Protein AF-A0A355SV71-F1 (afdb_monomer)

Structure (mmCIF, N/CA/C/O backbone):
data_AF-A0A355SV71-F1
#
_entry.id   AF-A0A355SV71-F1
#
loop_
_atom_site.group_PDB
_atom_site.id
_atom_site.type_symbol
_atom_site.label_atom_id
_atom_site.label_alt_id
_atom_site.label_comp_id
_atom_site.label_asym_id
_atom_site.label_entity_id
_atom_site.label_seq_id
_atom_site.pdbx_PDB_ins_code
_atom_site.Cartn_x
_atom_site.Cartn_y
_atom_site.Cartn_z
_atom_site.occupancy
_atom_site.B_iso_or_equiv
_atom_site.auth_seq_id
_atom_site.auth_comp_id
_atom_site.auth_asym_id
_atom_site.auth_atom_id
_atom_site.pdbx_PDB_model_num
ATOM 1 N N . MET A 1 1 ? -26.866 34.450 -26.119 1.00 35.44 1 MET A N 1
ATOM 2 C CA . MET A 1 1 ? -25.523 34.685 -26.692 1.00 35.44 1 MET A CA 1
ATOM 3 C C . MET A 1 1 ? -24.606 33.528 -26.315 1.00 35.44 1 MET A C 1
ATOM 5 O O . MET A 1 1 ? -24.437 33.246 -25.142 1.00 35.44 1 MET A O 1
ATOM 9 N N . VAL A 1 2 ? -24.133 32.846 -27.357 1.00 30.34 2 VAL A N 1
ATOM 10 C CA . VAL A 1 2 ? -23.081 31.820 -27.510 1.00 30.34 2 VAL A CA 1
ATOM 11 C C . VAL A 1 2 ? -22.300 31.363 -26.262 1.00 30.34 2 VAL A C 1
ATOM 13 O O . VAL A 1 2 ? -21.548 32.122 -25.654 1.00 30.34 2 VAL A O 1
ATOM 16 N N . ALA A 1 3 ? -22.396 30.059 -25.983 1.00 28.03 3 ALA A N 1
ATOM 17 C CA . ALA A 1 3 ? -21.547 29.310 -25.062 1.00 28.03 3 ALA A CA 1
ATOM 18 C C . ALA A 1 3 ? -20.076 29.293 -25.529 1.00 28.03 3 ALA A C 1
ATOM 20 O O . ALA A 1 3 ? -19.774 28.911 -26.660 1.00 28.03 3 ALA A O 1
ATOM 21 N N . LYS A 1 4 ? -19.140 29.677 -24.649 1.00 29.50 4 LYS A N 1
ATOM 22 C CA . LYS A 1 4 ? -17.696 29.530 -24.888 1.00 29.50 4 LYS A CA 1
ATOM 23 C C . LYS A 1 4 ? -17.266 28.093 -24.591 1.00 29.50 4 LYS A C 1
ATOM 25 O O . LYS A 1 4 ? -17.249 27.667 -23.441 1.00 29.50 4 LYS A O 1
ATOM 30 N N . ALA A 1 5 ? -16.891 27.376 -25.646 1.00 29.91 5 ALA A N 1
ATOM 31 C CA . ALA A 1 5 ? -16.290 26.053 -25.583 1.00 29.91 5 ALA A CA 1
ATOM 32 C C . ALA A 1 5 ? -14.985 26.062 -24.765 1.00 29.91 5 ALA A C 1
ATOM 34 O O . ALA A 1 5 ? -14.082 26.870 -25.006 1.00 29.91 5 ALA A O 1
ATOM 35 N N . ALA A 1 6 ? -14.878 25.131 -23.817 1.00 29.98 6 ALA A N 1
ATOM 36 C CA . ALA A 1 6 ? -13.636 24.823 -23.125 1.00 29.98 6 ALA A CA 1
ATOM 37 C C . ALA A 1 6 ? -12.603 24.306 -24.141 1.00 29.98 6 ALA A C 1
ATOM 39 O O . ALA A 1 6 ? -12.843 23.333 -24.856 1.00 29.98 6 ALA A O 1
ATOM 40 N N . LYS A 1 7 ? -11.447 24.974 -24.223 1.00 30.05 7 LYS A N 1
ATOM 41 C CA . LYS A 1 7 ? -10.313 24.520 -25.037 1.00 30.05 7 LYS A CA 1
ATOM 42 C C . LYS A 1 7 ? -9.842 23.163 -24.514 1.00 30.05 7 LYS A C 1
ATOM 44 O O . LYS A 1 7 ? -9.421 23.064 -23.365 1.00 30.05 7 LYS A O 1
ATOM 49 N N . SER A 1 8 ? -9.877 22.141 -25.370 1.00 28.92 8 SER A N 1
ATOM 50 C CA . SER A 1 8 ? -9.300 20.830 -25.076 1.00 28.92 8 SER A CA 1
ATOM 51 C C . SER A 1 8 ? -7.822 20.986 -24.712 1.00 28.92 8 SER A C 1
ATOM 53 O O . SER A 1 8 ? -7.047 21.549 -25.496 1.00 28.92 8 SER A O 1
ATOM 55 N N . ALA A 1 9 ? -7.422 20.471 -23.551 1.00 29.45 9 ALA A N 1
ATOM 56 C CA . ALA A 1 9 ? -6.019 20.299 -23.210 1.00 29.45 9 ALA A CA 1
ATOM 57 C C . ALA A 1 9 ? -5.348 19.468 -24.316 1.00 29.45 9 ALA A C 1
ATOM 59 O O . ALA A 1 9 ? -5.784 18.359 -24.626 1.00 29.45 9 ALA A O 1
ATOM 60 N N . LYS A 1 10 ? -4.322 20.030 -24.966 1.00 30.75 10 LYS A N 1
ATOM 61 C CA . LYS A 1 10 ? -3.502 19.283 -25.925 1.00 30.75 10 LYS A CA 1
ATOM 62 C C . LYS A 1 10 ? -2.890 18.094 -25.189 1.00 30.75 10 LYS A C 1
ATOM 64 O O . LYS A 1 10 ? -2.269 18.285 -24.146 1.00 30.75 10 LYS A O 1
ATOM 69 N N . ALA A 1 11 ? -3.049 16.899 -25.757 1.00 27.58 11 ALA A N 1
ATOM 70 C CA . ALA A 1 11 ? -2.319 15.714 -25.329 1.00 27.58 11 ALA A CA 1
ATOM 71 C C . ALA A 1 11 ? -0.819 16.050 -25.196 1.00 27.58 11 ALA A C 1
ATOM 73 O O . ALA A 1 11 ? -0.298 16.792 -26.043 1.00 27.58 11 ALA A O 1
ATOM 74 N N . PRO A 1 12 ? -0.126 15.552 -24.155 1.00 27.83 12 PRO A N 1
ATOM 75 C CA . PRO A 1 12 ? 1.296 15.810 -23.986 1.00 27.83 12 PRO A CA 1
ATOM 76 C C . PRO A 1 12 ? 2.040 15.391 -25.257 1.00 27.83 12 PRO A C 1
ATOM 78 O O . PRO A 1 12 ? 1.801 14.317 -25.815 1.00 27.83 12 PRO A O 1
ATOM 81 N N . LYS A 1 13 ? 2.908 16.281 -25.753 1.00 28.94 13 LYS A N 1
ATOM 82 C CA . LYS A 1 13 ? 3.791 15.978 -26.881 1.00 28.94 13 LYS A CA 1
ATOM 83 C C . LYS A 1 13 ? 4.586 14.726 -26.519 1.00 28.94 13 LYS A C 1
ATOM 85 O O . LYS A 1 13 ? 5.224 14.696 -25.471 1.00 28.94 13 LYS A O 1
ATOM 90 N N . ALA A 1 14 ? 4.527 13.719 -27.389 1.00 28.03 14 ALA A N 1
ATOM 91 C CA . ALA A 1 14 ? 5.347 12.523 -27.281 1.00 28.03 14 ALA A CA 1
ATOM 92 C C . ALA A 1 14 ? 6.806 12.922 -27.008 1.00 28.03 14 ALA A C 1
ATOM 94 O O . ALA A 1 14 ? 7.341 13.811 -27.678 1.00 28.03 14 ALA A O 1
ATOM 95 N N . LEU A 1 15 ? 7.408 12.278 -26.005 1.00 26.45 15 LEU A N 1
ATOM 96 C CA . LEU A 1 15 ? 8.829 12.391 -25.682 1.00 26.45 15 LEU A CA 1
ATOM 97 C C . LEU A 1 15 ? 9.668 12.259 -26.966 1.00 26.45 15 LEU A C 1
ATOM 99 O O . LEU A 1 15 ? 9.288 11.499 -27.866 1.00 26.45 15 LEU A O 1
ATOM 103 N N . PRO A 1 16 ? 10.786 12.994 -27.090 1.00 29.05 16 PRO A N 1
ATOM 104 C CA . PRO A 1 16 ? 11.570 13.007 -28.315 1.00 29.05 16 PRO A CA 1
ATOM 105 C C . PRO A 1 16 ? 12.042 11.591 -28.671 1.00 29.05 16 PRO A C 1
ATOM 107 O O . PRO A 1 16 ? 12.858 10.988 -27.980 1.00 29.05 16 PRO A O 1
ATOM 110 N N . GLN A 1 17 ? 11.536 11.065 -29.788 1.00 42.44 17 GLN A N 1
ATOM 111 C CA . GLN A 1 17 ? 12.076 9.875 -30.435 1.00 42.44 17 GLN A CA 1
ATOM 112 C C . GLN A 1 17 ? 13.449 10.214 -31.016 1.00 42.44 17 GLN A C 1
ATOM 114 O O . GLN A 1 17 ? 13.529 10.799 -32.098 1.00 42.44 17 GLN A O 1
ATOM 119 N N . LYS A 1 18 ? 14.522 9.814 -30.331 1.00 37.50 18 LYS A N 1
ATOM 120 C CA . LYS A 1 18 ? 15.768 9.382 -30.980 1.00 37.50 18 LYS A CA 1
ATOM 121 C C . LYS A 1 18 ? 16.692 8.656 -29.998 1.00 37.50 18 LYS A C 1
ATOM 123 O O . LYS A 1 18 ? 17.343 9.281 -29.176 1.00 37.50 18 LYS A O 1
ATOM 128 N N . SER A 1 19 ? 16.843 7.353 -30.217 1.00 34.44 19 SER A N 1
ATOM 129 C CA . SER A 1 19 ? 18.170 6.758 -30.373 1.00 34.44 19 SER A CA 1
ATOM 130 C C . SER A 1 19 ? 18.143 5.886 -31.635 1.00 34.44 19 SER A C 1
ATOM 132 O O . SER A 1 19 ? 17.280 5.024 -31.782 1.00 34.44 19 SER A O 1
ATOM 134 N N . LEU A 1 20 ? 19.033 6.174 -32.588 1.00 45.47 20 LEU A N 1
ATOM 135 C CA . LEU A 1 20 ? 19.194 5.463 -33.866 1.00 45.47 20 LEU A CA 1
ATOM 136 C C . LEU A 1 20 ? 20.503 4.650 -33.892 1.00 45.47 20 LEU A C 1
ATOM 138 O O . LEU A 1 20 ? 21.048 4.410 -34.963 1.00 45.47 20 LEU A O 1
ATOM 142 N N . ASP A 1 21 ? 21.034 4.237 -32.739 1.00 51.25 21 ASP A N 1
ATOM 143 C CA . ASP A 1 21 ? 22.315 3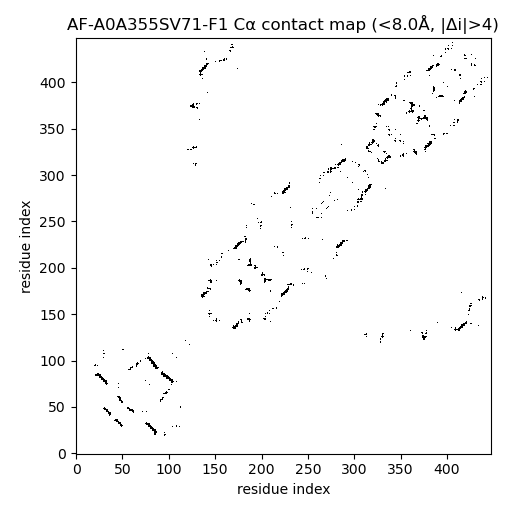.517 -32.666 1.00 51.25 21 ASP A CA 1
ATOM 144 C C . ASP A 1 21 ? 22.182 1.983 -32.555 1.00 51.25 21 ASP A C 1
ATOM 146 O O . ASP A 1 21 ? 23.182 1.269 -32.536 1.00 51.25 21 ASP A O 1
ATOM 150 N N . GLY A 1 22 ? 20.958 1.439 -32.546 1.00 50.81 22 GLY A N 1
ATOM 151 C CA . GLY A 1 22 ? 20.726 -0.009 -32.643 1.00 50.81 22 GLY A CA 1
ATOM 152 C C . GLY A 1 22 ? 21.123 -0.829 -31.405 1.00 50.81 22 GLY A C 1
ATOM 153 O O . GLY A 1 22 ? 21.165 -2.058 -31.493 1.00 50.81 22 GLY A O 1
ATOM 154 N N . LYS A 1 23 ? 21.372 -0.188 -30.253 1.00 54.38 23 LYS A N 1
ATOM 155 C CA . LYS A 1 23 ? 21.756 -0.840 -28.982 1.00 54.38 23 LYS A CA 1
ATOM 156 C C . LYS A 1 23 ? 20.587 -1.351 -28.115 1.00 54.38 23 LYS A C 1
ATOM 158 O O . LYS A 1 23 ? 20.797 -1.698 -26.961 1.00 54.38 23 LYS A O 1
ATOM 163 N N . GLY A 1 24 ? 19.365 -1.392 -28.646 1.00 63.38 24 GLY A N 1
ATOM 164 C CA . GLY A 1 24 ? 18.173 -1.817 -27.895 1.00 63.38 24 GLY A CA 1
ATOM 165 C C . GLY A 1 24 ? 18.181 -3.292 -27.459 1.00 63.38 24 GLY A C 1
ATOM 166 O O . GLY A 1 24 ? 18.942 -4.097 -28.001 1.00 63.38 24 GLY A O 1
ATOM 167 N N . GLN A 1 25 ? 17.293 -3.639 -26.517 1.00 63.50 25 GLN A N 1
ATOM 168 C CA . GLN A 1 25 ? 17.037 -5.015 -26.066 1.00 63.50 25 GLN A CA 1
ATOM 169 C C . GLN A 1 25 ? 16.683 -5.908 -27.261 1.00 63.50 25 GLN A C 1
ATOM 171 O O . GLN A 1 25 ? 16.014 -5.468 -28.199 1.00 63.50 25 GLN A O 1
ATOM 176 N N . GLU A 1 26 ? 17.140 -7.157 -27.236 1.00 78.38 26 GLU A N 1
ATOM 177 C CA . GLU A 1 26 ? 16.766 -8.150 -28.236 1.00 78.38 26 GLU A CA 1
ATOM 178 C C . GLU A 1 26 ? 15.368 -8.712 -27.957 1.00 78.38 26 GLU A C 1
ATOM 180 O O . GLU A 1 26 ? 15.024 -9.045 -26.825 1.00 78.38 26 GLU A O 1
ATOM 185 N N . PHE A 1 27 ? 14.560 -8.815 -29.007 1.00 65.38 27 PHE A N 1
ATOM 186 C CA . PHE A 1 27 ? 13.217 -9.371 -28.979 1.00 65.38 27 PHE A CA 1
ATOM 187 C C . PHE A 1 27 ? 13.087 -10.448 -30.050 1.00 65.38 27 PHE A C 1
ATOM 189 O O . PHE A 1 27 ? 13.531 -10.263 -31.187 1.00 65.38 27 PHE A O 1
ATOM 196 N N . VAL A 1 28 ? 12.396 -11.529 -29.694 1.00 75.44 28 VAL A N 1
ATOM 197 C CA . VAL A 1 28 ? 11.958 -12.575 -30.620 1.00 75.44 28 VAL A CA 1
ATOM 198 C C . VAL A 1 28 ? 10.437 -12.518 -30.709 1.00 75.44 28 VAL A C 1
ATOM 200 O O . VAL A 1 28 ? 9.737 -12.723 -29.719 1.00 75.44 28 VAL A O 1
ATOM 203 N N . LEU A 1 29 ? 9.926 -12.203 -31.895 1.00 72.00 29 LEU A N 1
ATOM 204 C CA . LEU A 1 29 ? 8.500 -12.057 -32.184 1.00 72.00 29 LEU A CA 1
ATOM 205 C C . LEU A 1 29 ? 8.067 -13.118 -33.194 1.00 72.00 29 LEU A C 1
ATOM 207 O O . LEU A 1 29 ? 8.846 -13.491 -34.068 1.00 72.00 29 LEU A O 1
ATOM 211 N N . GLN A 1 30 ? 6.822 -13.580 -33.115 1.00 76.44 30 GLN A N 1
ATOM 212 C CA . GLN A 1 30 ? 6.267 -14.523 -34.089 1.00 76.44 30 GLN A CA 1
ATOM 213 C C . GLN A 1 30 ? 4.920 -14.024 -34.615 1.00 76.44 30 GLN A C 1
ATOM 215 O O . GLN A 1 30 ? 4.127 -13.461 -33.859 1.00 76.44 30 GLN A O 1
ATOM 220 N N . GLY A 1 31 ? 4.666 -14.183 -35.915 1.00 75.00 31 GLY A N 1
ATOM 221 C CA . GLY A 1 31 ? 3.423 -13.710 -36.529 1.00 75.00 31 GLY A CA 1
ATOM 222 C C . GLY A 1 31 ? 3.377 -13.842 -38.048 1.00 75.00 31 GLY A C 1
ATOM 223 O O . GLY A 1 31 ? 4.269 -14.417 -38.666 1.00 75.00 31 GLY A O 1
ATOM 224 N N . LEU A 1 32 ? 2.321 -13.296 -38.652 1.00 78.19 32 LEU A N 1
ATOM 225 C CA . LEU A 1 32 ? 2.110 -13.255 -40.100 1.00 78.19 32 LEU A CA 1
ATOM 226 C C . LEU A 1 32 ? 2.685 -11.959 -40.681 1.00 78.19 32 LEU A C 1
ATOM 228 O O . LEU A 1 32 ? 2.298 -10.867 -40.255 1.00 78.19 32 LEU A O 1
ATOM 232 N N . ILE A 1 33 ? 3.550 -12.056 -41.693 1.00 73.94 33 ILE A N 1
ATOM 233 C CA . ILE A 1 33 ? 3.957 -10.879 -42.471 1.00 73.94 33 ILE A CA 1
ATOM 234 C C . ILE A 1 33 ? 2.908 -10.595 -43.547 1.00 73.94 33 ILE A C 1
ATOM 236 O O . ILE A 1 33 ? 2.641 -11.413 -44.424 1.00 73.94 33 ILE A O 1
ATOM 240 N N . SER A 1 34 ? 2.355 -9.388 -43.517 1.00 69.56 34 SER A N 1
ATOM 241 C CA . SER A 1 34 ? 1.485 -8.835 -44.557 1.00 69.56 34 SER A CA 1
ATOM 242 C C . SER A 1 34 ? 2.205 -7.722 -45.322 1.00 69.56 34 SER A C 1
ATOM 244 O O . SER A 1 34 ? 3.122 -7.092 -44.795 1.00 69.56 34 SER A O 1
ATOM 246 N N . GLY A 1 35 ? 1.815 -7.486 -46.575 1.00 68.31 35 GLY A N 1
ATOM 247 C CA . GLY A 1 35 ? 2.349 -6.410 -47.409 1.00 68.31 35 GLY A CA 1
ATOM 248 C C . GLY A 1 35 ? 1.219 -5.575 -48.000 1.00 68.31 35 GLY A C 1
ATOM 249 O O . GLY A 1 35 ? 0.265 -6.132 -48.534 1.00 68.31 35 GLY A O 1
ATOM 250 N N . ARG A 1 36 ? 1.324 -4.245 -47.928 1.00 69.62 36 ARG A N 1
ATOM 251 C CA . ARG A 1 36 ? 0.383 -3.312 -48.567 1.00 69.62 36 ARG A CA 1
ATOM 252 C C . ARG A 1 36 ? 1.096 -2.149 -49.241 1.00 69.62 36 ARG A C 1
ATOM 254 O O . ARG A 1 36 ? 2.124 -1.676 -48.756 1.00 69.62 36 ARG A O 1
ATOM 261 N N . MET A 1 37 ? 0.534 -1.654 -50.338 1.00 65.88 37 MET A N 1
ATOM 262 C CA . MET A 1 37 ? 1.024 -0.448 -51.001 1.00 65.88 37 MET A CA 1
ATOM 263 C C . MET A 1 37 ? 0.582 0.789 -50.210 1.00 65.88 37 MET A C 1
ATOM 265 O O . MET A 1 37 ? -0.601 0.957 -49.931 1.00 65.88 37 MET A O 1
ATOM 269 N N . HIS A 1 38 ? 1.513 1.667 -49.833 1.00 62.84 38 HIS A N 1
ATOM 270 C CA . HIS A 1 38 ? 1.158 2.941 -49.209 1.00 62.84 38 HIS A CA 1
ATOM 271 C C . HIS A 1 38 ? 0.754 3.946 -50.289 1.00 62.84 38 HIS A C 1
ATOM 273 O O . HIS A 1 38 ? 1.615 4.487 -50.982 1.00 62.84 38 HIS A O 1
ATOM 279 N N . GLU A 1 39 ? -0.537 4.256 -50.359 1.00 61.03 39 GLU A N 1
ATOM 280 C CA . GLU A 1 39 ? -1.170 5.070 -51.409 1.00 61.03 39 GLU A CA 1
ATOM 281 C C . GLU A 1 39 ? -0.462 6.413 -51.653 1.00 61.03 39 GLU A C 1
ATOM 283 O O . GLU A 1 39 ? -0.118 6.738 -52.784 1.00 61.03 39 GLU A O 1
ATOM 288 N N . THR A 1 40 ? -0.120 7.157 -50.595 1.00 66.50 40 THR A N 1
ATOM 289 C CA . THR A 1 40 ? 0.529 8.479 -50.732 1.00 66.50 40 THR A CA 1
ATOM 290 C C . THR A 1 40 ? 2.025 8.424 -51.058 1.00 66.50 40 THR A C 1
ATOM 292 O O . THR A 1 40 ? 2.558 9.327 -51.691 1.00 66.50 40 THR A O 1
ATOM 295 N N . LYS A 1 41 ? 2.740 7.396 -50.586 1.00 63.50 41 LYS A N 1
ATOM 296 C CA . LYS A 1 41 ? 4.210 7.302 -50.683 1.00 63.50 41 LYS A CA 1
ATOM 297 C C . LYS A 1 41 ? 4.666 6.379 -51.812 1.00 63.50 41 LYS A C 1
ATOM 299 O O . LYS A 1 41 ? 5.869 6.207 -51.975 1.00 63.50 41 LYS A O 1
ATOM 304 N N . LYS A 1 42 ? 3.716 5.751 -52.522 1.00 65.75 42 LYS A N 1
ATOM 305 C CA . LYS A 1 42 ? 3.925 4.767 -53.596 1.00 65.75 42 LYS A CA 1
ATOM 306 C C . LYS A 1 42 ? 5.029 3.751 -53.274 1.00 65.75 42 LYS A C 1
ATOM 308 O O . LYS A 1 42 ? 5.883 3.453 -54.101 1.00 65.75 42 LYS A O 1
ATOM 313 N N . ARG A 1 43 ? 5.037 3.239 -52.039 1.00 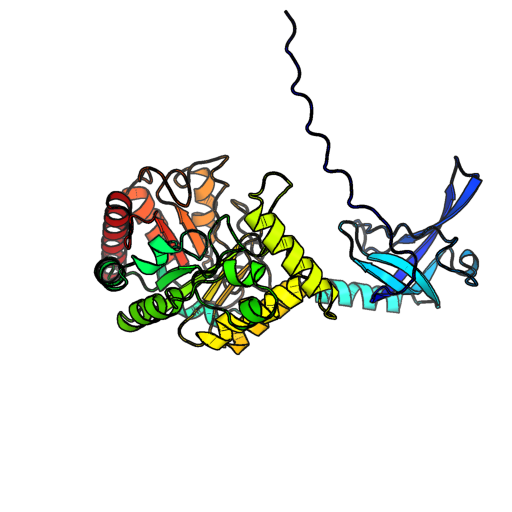63.81 43 ARG A N 1
ATOM 314 C CA . ARG A 1 43 ? 6.007 2.236 -51.576 1.00 63.81 43 ARG A CA 1
ATOM 315 C C . ARG A 1 43 ? 5.307 1.111 -50.835 1.00 63.81 43 ARG A C 1
ATOM 317 O O . ARG A 1 43 ? 4.339 1.359 -50.116 1.00 63.81 43 ARG A O 1
ATOM 324 N N . MET A 1 44 ? 5.843 -0.099 -50.956 1.00 61.00 44 MET A N 1
ATOM 325 C CA . MET A 1 44 ? 5.382 -1.240 -50.170 1.00 61.00 44 MET A CA 1
ATOM 326 C C . MET A 1 44 ? 5.716 -1.040 -48.690 1.00 61.00 44 MET A C 1
ATOM 328 O O . MET A 1 44 ? 6.833 -0.664 -48.334 1.00 61.00 44 MET A O 1
ATOM 332 N N . ILE A 1 45 ? 4.733 -1.292 -47.834 1.00 62.22 45 ILE A N 1
ATOM 333 C CA . ILE A 1 45 ? 4.879 -1.392 -46.387 1.00 62.22 45 ILE A CA 1
ATOM 334 C C . ILE A 1 45 ? 4.579 -2.824 -46.000 1.00 62.22 45 ILE A C 1
ATOM 336 O O . ILE A 1 45 ? 3.549 -3.379 -46.376 1.00 62.22 45 ILE A O 1
ATOM 340 N N . TYR A 1 46 ? 5.492 -3.393 -45.231 1.00 64.69 46 TYR A N 1
ATOM 341 C CA . TYR A 1 46 ? 5.333 -4.702 -44.629 1.00 64.69 46 TYR A CA 1
ATOM 342 C C . TYR A 1 46 ? 4.896 -4.505 -43.181 1.00 64.69 46 TYR A C 1
ATOM 344 O O . TYR A 1 46 ? 5.341 -3.560 -42.534 1.00 64.69 46 TYR A O 1
ATOM 352 N N . GLU A 1 47 ? 3.995 -5.346 -42.694 1.00 62.06 47 GLU A N 1
ATOM 353 C CA . GLU A 1 47 ? 3.505 -5.312 -41.317 1.00 62.06 47 GLU A CA 1
ATOM 354 C C . GLU A 1 47 ? 3.514 -6.733 -40.764 1.00 62.06 47 GLU A C 1
ATOM 356 O O . GLU A 1 47 ? 2.929 -7.636 -41.369 1.00 62.06 47 GLU A O 1
ATOM 361 N N . LEU A 1 48 ? 4.154 -6.923 -39.608 1.00 58.91 48 LEU A N 1
ATOM 362 C CA . LEU A 1 48 ? 4.014 -8.150 -38.836 1.00 58.91 48 LEU A CA 1
ATOM 363 C C . LEU A 1 48 ? 2.740 -8.020 -37.994 1.00 58.91 48 LEU A C 1
ATOM 365 O O . LEU A 1 48 ? 2.624 -7.135 -37.146 1.00 58.91 48 LEU A O 1
ATOM 369 N N . SER A 1 49 ? 1.769 -8.888 -38.250 1.00 58.94 49 SER A N 1
ATOM 370 C CA . SER A 1 49 ? 0.542 -8.988 -37.462 1.00 58.94 49 SER A CA 1
ATOM 371 C C . SER A 1 49 ? 0.573 -10.271 -36.642 1.00 58.94 49 SER A C 1
ATOM 373 O O . SER A 1 49 ? 0.806 -11.348 -37.190 1.00 58.94 49 SER A O 1
ATOM 375 N N . TYR A 1 50 ? 0.298 -10.172 -35.345 1.00 55.91 50 TYR A N 1
ATOM 376 C CA . TYR A 1 50 ? 0.058 -11.329 -34.482 1.00 55.91 50 TYR A CA 1
ATOM 377 C C . TYR A 1 50 ? -1.289 -11.162 -33.767 1.00 55.91 50 TYR A C 1
ATOM 379 O O . TYR A 1 50 ? -1.646 -10.059 -33.343 1.00 55.91 50 TYR A O 1
ATOM 387 N N . GLY A 1 51 ? -2.066 -12.244 -33.681 1.00 42.78 51 GLY A N 1
ATOM 388 C CA . GLY A 1 51 ? -3.337 -12.263 -32.958 1.00 42.78 51 GLY A CA 1
ATOM 389 C C . GLY A 1 51 ? -4.135 -13.552 -33.160 1.00 42.78 51 GLY A C 1
ATOM 390 O O . GLY A 1 51 ? -4.279 -14.017 -34.289 1.00 42.78 51 GLY A O 1
ATOM 391 N N . LEU A 1 52 ? -4.677 -14.076 -32.057 1.00 36.84 52 LEU A N 1
ATOM 392 C CA . LEU A 1 52 ? -5.906 -14.873 -32.042 1.00 36.84 52 LEU A CA 1
ATOM 393 C C . LEU A 1 52 ? -7.064 -13.996 -32.544 1.00 36.84 52 LEU A C 1
ATOM 395 O O . LEU A 1 52 ? -7.021 -12.768 -32.398 1.00 36.84 52 LEU A O 1
ATOM 399 N N . GLU A 1 53 ? -8.067 -14.615 -33.162 1.00 32.31 53 GLU A N 1
ATOM 400 C CA . GLU A 1 53 ? -9.266 -13.960 -33.694 1.00 32.31 53 GLU A CA 1
ATOM 401 C C . GLU A 1 53 ? -9.722 -12.758 -32.836 1.00 32.31 53 GLU A C 1
ATOM 403 O O . GLU A 1 53 ? -10.013 -12.874 -31.649 1.00 32.31 53 GLU A O 1
ATOM 408 N N . GLY A 1 54 ? -9.746 -11.562 -33.437 1.00 36.00 54 GLY A N 1
ATOM 409 C CA . GLY A 1 54 ? -10.388 -10.376 -32.853 1.00 36.00 54 GLY A CA 1
ATOM 410 C C . GLY A 1 54 ? -9.519 -9.364 -32.087 1.00 36.00 54 GLY A C 1
ATOM 411 O O . GLY A 1 54 ? -10.001 -8.256 -31.855 1.00 36.00 54 GLY A O 1
ATOM 412 N N . LYS A 1 55 ? -8.245 -9.626 -31.746 1.00 35.03 55 LYS A N 1
ATOM 413 C CA . LYS A 1 55 ? -7.374 -8.622 -31.074 1.00 35.03 55 LYS A CA 1
ATOM 414 C C . LYS A 1 55 ? -6.025 -8.445 -31.782 1.00 35.03 55 LYS A C 1
ATOM 416 O O . LYS A 1 55 ? -5.037 -9.094 -31.462 1.00 35.03 55 LYS A O 1
ATOM 421 N N . ARG A 1 56 ? -5.977 -7.525 -32.752 1.00 40.34 56 ARG A N 1
ATOM 422 C CA . ARG A 1 56 ? -4.762 -7.164 -33.507 1.00 40.34 56 ARG A CA 1
ATOM 423 C C . ARG A 1 56 ? -3.839 -6.269 -32.669 1.00 40.34 56 ARG A C 1
ATOM 425 O O . ARG A 1 56 ? -4.110 -5.075 -32.558 1.00 40.34 56 ARG A O 1
ATOM 432 N N . MET A 1 57 ? -2.721 -6.791 -32.162 1.00 38.25 57 MET A N 1
ATOM 433 C CA . MET A 1 57 ? -1.574 -5.929 -31.846 1.00 38.25 57 MET A CA 1
ATOM 434 C C . MET A 1 57 ? -0.758 -5.715 -33.125 1.00 38.25 57 MET A C 1
ATOM 436 O O . MET A 1 57 ? -0.359 -6.660 -33.802 1.00 38.25 57 MET A O 1
ATOM 440 N N . ARG A 1 58 ? -0.570 -4.445 -33.495 1.00 45.69 58 ARG A N 1
ATOM 441 C CA . ARG A 1 58 ? 0.147 -4.025 -34.704 1.00 45.69 58 ARG A CA 1
ATOM 442 C C . ARG A 1 58 ? 1.564 -3.623 -34.324 1.00 45.69 58 ARG A C 1
ATOM 444 O O . ARG A 1 58 ? 1.732 -2.612 -33.649 1.00 45.69 58 ARG A O 1
ATOM 451 N N . THR A 1 59 ? 2.581 -4.322 -34.817 1.00 43.09 59 THR A N 1
ATOM 452 C CA . THR A 1 59 ? 3.919 -3.724 -34.897 1.00 43.09 59 THR A CA 1
ATOM 453 C C . THR A 1 59 ? 4.046 -3.054 -36.261 1.00 43.09 59 THR A C 1
ATOM 455 O O . THR A 1 59 ? 4.061 -3.694 -37.312 1.00 43.09 59 THR A O 1
ATOM 458 N N . SER A 1 60 ? 4.091 -1.720 -36.275 1.00 42.00 60 SER A N 1
ATOM 459 C CA . SER A 1 60 ? 4.333 -0.953 -37.500 1.00 42.00 60 SER A CA 1
ATOM 460 C C . SER A 1 60 ? 5.824 -1.000 -37.847 1.00 42.00 60 SER A C 1
ATOM 462 O O . SER A 1 60 ? 6.552 -0.029 -37.650 1.00 42.00 60 SER A O 1
ATOM 464 N N . GLY A 1 61 ? 6.305 -2.145 -38.318 1.00 45.16 61 GLY A N 1
ATOM 465 C CA . GLY A 1 61 ? 7.657 -2.285 -38.846 1.00 45.16 61 GLY A CA 1
ATOM 466 C C . GLY A 1 61 ? 7.649 -2.080 -40.351 1.00 45.16 61 GLY A C 1
ATOM 467 O O . GLY A 1 61 ? 7.581 -3.057 -41.078 1.00 45.16 61 GLY A O 1
ATOM 468 N N . SER A 1 62 ? 7.722 -0.839 -40.847 1.00 45.56 62 SER A N 1
ATOM 469 C CA . SER A 1 62 ? 7.834 -0.625 -42.295 1.00 45.56 62 SER A CA 1
ATOM 470 C C . SER A 1 62 ? 9.118 -1.287 -42.802 1.00 45.56 62 SER A C 1
ATOM 472 O O . SER A 1 62 ? 10.198 -0.778 -42.498 1.00 45.56 62 SER A O 1
ATOM 474 N N . GLY A 1 63 ? 9.009 -2.400 -43.538 1.00 47.75 63 GLY A N 1
ATOM 475 C CA . GLY A 1 63 ? 10.152 -3.088 -44.153 1.00 47.75 63 GLY A CA 1
ATOM 476 C C . GLY A 1 63 ? 10.929 -2.145 -45.075 1.00 47.75 63 GLY A C 1
ATOM 477 O O . GLY A 1 63 ? 10.584 -1.928 -46.234 1.00 47.75 63 GLY A O 1
ATOM 478 N N . GLY A 1 64 ? 11.946 -1.529 -44.484 1.00 59.25 64 GLY A N 1
ATOM 479 C CA . GLY A 1 64 ? 12.760 -0.433 -44.988 1.00 59.25 64 GLY A CA 1
ATOM 480 C C . GLY A 1 64 ? 14.018 -0.312 -44.120 1.00 59.25 64 GLY A C 1
ATOM 481 O O . GLY A 1 64 ? 14.556 -1.330 -43.696 1.00 59.25 64 GLY A O 1
ATOM 482 N N . LYS A 1 65 ? 14.473 0.917 -43.820 1.00 55.12 65 LYS A N 1
ATOM 483 C CA . LYS A 1 65 ? 15.772 1.245 -43.173 1.00 55.12 65 LYS A CA 1
ATOM 484 C C . LYS A 1 65 ? 16.179 0.400 -41.948 1.00 55.12 65 LYS A C 1
ATOM 486 O O . LYS A 1 65 ? 17.368 0.282 -41.684 1.00 55.12 65 LYS A O 1
ATOM 491 N N . ASN A 1 66 ? 15.228 -0.188 -41.226 1.00 58.94 66 ASN A N 1
ATOM 492 C CA . ASN A 1 66 ? 15.475 -0.932 -39.990 1.00 58.94 66 ASN A CA 1
ATOM 493 C C . ASN A 1 66 ? 15.820 -2.413 -40.229 1.00 58.94 66 ASN A C 1
ATOM 495 O O . ASN A 1 66 ? 16.040 -3.141 -39.270 1.00 58.94 66 ASN A O 1
ATOM 499 N N . ALA A 1 67 ? 15.859 -2.885 -41.475 1.00 65.94 67 ALA A N 1
ATOM 500 C CA . ALA A 1 67 ? 16.171 -4.277 -41.790 1.00 65.94 67 ALA A CA 1
ATOM 501 C C . ALA A 1 67 ? 17.066 -4.410 -43.037 1.00 65.94 67 ALA A C 1
ATOM 503 O O . ALA A 1 67 ? 16.658 -4.993 -44.046 1.00 65.94 67 ALA A O 1
ATOM 504 N N . PRO A 1 68 ? 18.270 -3.811 -43.008 1.00 65.44 68 PRO A N 1
ATOM 505 C CA . PRO A 1 68 ? 19.188 -3.855 -44.139 1.00 65.44 68 PRO A CA 1
ATOM 506 C C . PRO A 1 68 ? 19.586 -5.304 -44.458 1.00 65.44 68 PRO A C 1
ATOM 508 O O . PRO A 1 68 ? 19.943 -6.060 -43.560 1.00 65.44 68 PRO A O 1
ATOM 511 N N . GLY A 1 69 ? 19.526 -5.682 -45.737 1.00 72.19 69 GLY A N 1
ATOM 512 C CA . GLY A 1 69 ? 19.935 -7.010 -46.216 1.00 72.19 69 GLY A CA 1
ATOM 513 C C . GLY A 1 69 ? 18.885 -8.123 -46.095 1.00 72.19 69 GLY A C 1
ATOM 514 O O . GLY A 1 69 ? 19.148 -9.235 -46.538 1.00 72.19 69 GLY A O 1
ATOM 515 N N . ILE A 1 70 ? 17.693 -7.846 -45.554 1.00 75.50 70 ILE A N 1
ATOM 516 C CA . ILE A 1 70 ? 16.608 -8.833 -45.438 1.00 75.50 70 ILE A CA 1
ATOM 517 C C . ILE A 1 70 ? 15.563 -8.594 -46.534 1.00 75.50 70 ILE A C 1
ATOM 519 O O . ILE A 1 70 ? 14.979 -7.513 -46.630 1.00 75.50 70 ILE A O 1
ATOM 523 N N . ASP A 1 71 ? 15.281 -9.619 -47.341 1.00 78.50 71 ASP A N 1
ATOM 524 C CA . ASP A 1 71 ? 14.233 -9.569 -48.366 1.00 78.50 71 ASP A CA 1
ATOM 525 C C . ASP A 1 71 ? 12.858 -9.951 -47.792 1.00 78.50 71 ASP A C 1
ATOM 527 O O . ASP A 1 71 ? 12.448 -11.113 -47.798 1.00 78.50 71 ASP A O 1
ATOM 531 N N . TYR A 1 72 ? 12.117 -8.948 -47.315 1.00 73.50 72 TYR A N 1
ATOM 532 C CA . TYR A 1 72 ? 10.774 -9.122 -46.743 1.00 73.50 72 TYR A CA 1
ATOM 533 C C . TYR A 1 72 ? 9.761 -9.698 -47.728 1.00 73.50 72 TYR A C 1
ATOM 535 O O . TYR A 1 72 ? 8.803 -10.342 -47.296 1.00 73.50 72 TYR A O 1
ATOM 543 N N . LYS A 1 73 ? 9.949 -9.491 -49.039 1.00 73.56 73 LYS A N 1
ATOM 544 C CA . LYS A 1 73 ? 8.984 -9.947 -50.050 1.00 73.56 73 LYS A CA 1
ATOM 545 C C . LYS A 1 73 ? 8.817 -11.462 -50.012 1.00 73.56 73 LYS A C 1
ATOM 547 O O . LYS A 1 73 ? 7.702 -11.945 -50.170 1.00 73.56 73 LYS A O 1
ATOM 552 N N . LYS A 1 74 ? 9.893 -12.202 -49.716 1.00 81.81 74 LYS A N 1
ATOM 553 C CA . LYS A 1 74 ? 9.895 -13.675 -49.620 1.00 81.81 74 LYS A CA 1
ATOM 554 C C . LYS A 1 74 ? 9.012 -14.232 -48.504 1.00 81.81 74 LYS A C 1
ATOM 556 O O . LYS A 1 74 ? 8.672 -15.420 -48.535 1.00 81.81 74 LYS A O 1
ATOM 561 N N . PHE A 1 75 ? 8.664 -13.393 -47.533 1.00 78.56 75 PHE A N 1
ATOM 562 C CA . PHE A 1 75 ? 7.915 -13.771 -46.342 1.00 78.56 75 PHE A CA 1
ATOM 563 C C . PHE A 1 75 ? 6.488 -13.217 -46.322 1.00 78.56 75 PHE A C 1
ATOM 565 O O . PHE A 1 75 ? 5.732 -13.536 -45.410 1.00 78.56 75 PHE A O 1
ATOM 572 N N . VAL A 1 76 ? 6.087 -12.422 -47.321 1.00 79.75 76 VAL A N 1
ATOM 573 C CA . VAL A 1 76 ? 4.704 -11.933 -47.423 1.00 79.75 76 VAL A CA 1
ATOM 574 C C . VAL A 1 76 ? 3.743 -13.115 -47.526 1.00 79.75 76 VAL A C 1
ATOM 576 O O . VAL A 1 76 ? 3.932 -14.009 -48.346 1.00 79.75 76 VAL A O 1
ATOM 579 N N . GLY A 1 77 ? 2.717 -13.112 -46.675 1.00 76.19 77 GLY A N 1
ATOM 580 C CA . GLY A 1 77 ? 1.733 -14.188 -46.573 1.00 76.19 77 GLY A CA 1
ATOM 581 C C . GLY A 1 77 ? 2.215 -15.411 -45.790 1.00 76.19 77 GLY A C 1
ATOM 582 O O . GLY A 1 77 ? 1.485 -16.395 -45.726 1.00 76.19 77 GLY A O 1
ATOM 583 N N . LYS A 1 78 ? 3.412 -15.373 -45.189 1.00 82.44 78 LYS A N 1
ATOM 584 C CA . LYS A 1 78 ? 3.974 -16.481 -44.403 1.00 82.44 78 LYS A CA 1
ATOM 585 C C . LYS A 1 78 ? 4.030 -16.146 -42.918 1.00 82.44 78 LYS A C 1
ATOM 587 O O . LYS A 1 78 ? 4.231 -14.991 -42.531 1.00 82.44 78 LYS A O 1
ATOM 592 N N . TYR A 1 79 ? 3.889 -17.180 -42.095 1.00 83.62 79 TYR A N 1
ATOM 593 C CA . TYR A 1 79 ? 4.224 -17.101 -40.680 1.00 83.62 79 TYR A CA 1
ATOM 594 C C . TYR A 1 79 ? 5.739 -17.124 -40.518 1.00 83.62 79 TYR A C 1
ATOM 596 O O . TYR A 1 79 ? 6.438 -17.857 -41.221 1.00 83.62 79 TYR A O 1
ATOM 604 N N . VAL A 1 80 ? 6.243 -16.294 -39.613 1.00 82.50 80 VAL A N 1
ATOM 605 C CA . VAL A 1 80 ? 7.677 -16.156 -39.377 1.00 82.50 80 VAL A CA 1
ATOM 606 C C . VAL A 1 80 ? 8.000 -16.005 -37.902 1.00 82.50 80 VAL A C 1
ATOM 608 O O . VAL A 1 80 ? 7.188 -15.502 -37.120 1.00 82.50 80 VAL A O 1
ATOM 611 N N . ARG A 1 81 ? 9.235 -16.366 -37.558 1.00 83.75 81 ARG A N 1
ATOM 612 C CA . ARG A 1 81 ? 9.937 -15.906 -36.363 1.00 83.75 81 ARG A CA 1
ATOM 613 C C . ARG A 1 81 ? 10.865 -14.764 -36.764 1.00 83.75 81 ARG A C 1
ATOM 615 O O . ARG A 1 81 ? 11.622 -14.880 -37.724 1.00 83.75 81 ARG A O 1
ATOM 622 N N . LEU A 1 82 ? 10.784 -13.654 -36.046 1.00 82.38 82 LEU A N 1
ATOM 623 C CA . LEU A 1 82 ? 11.518 -12.428 -36.316 1.00 82.38 82 LEU A CA 1
ATOM 624 C C . LEU A 1 82 ? 12.335 -12.047 -35.087 1.00 82.38 82 LEU A C 1
ATOM 626 O O . LEU A 1 82 ? 11.772 -11.818 -34.017 1.00 82.38 82 LEU A O 1
ATOM 630 N N . THR A 1 83 ? 13.646 -11.920 -35.266 1.00 80.81 83 THR A N 1
ATOM 631 C CA . THR A 1 83 ? 14.566 -11.448 -34.227 1.00 80.81 83 THR A CA 1
ATOM 632 C C . THR A 1 83 ? 15.007 -10.030 -34.551 1.00 80.81 83 THR A C 1
ATOM 634 O O . THR A 1 83 ? 15.357 -9.708 -35.692 1.00 80.81 83 THR A O 1
ATOM 637 N N . GLY A 1 84 ? 14.982 -9.153 -33.554 1.00 77.62 84 GLY A N 1
ATOM 638 C CA . GLY A 1 84 ? 15.425 -7.778 -33.724 1.00 77.62 84 GLY A CA 1
ATOM 639 C C . GLY A 1 84 ? 15.722 -7.075 -32.411 1.00 77.62 84 GLY A C 1
ATOM 640 O O . GLY A 1 84 ? 15.289 -7.492 -31.346 1.00 77.62 84 GLY A O 1
ATOM 641 N N . ARG A 1 85 ? 16.451 -5.966 -32.500 1.00 76.00 85 ARG A N 1
ATOM 642 C CA . ARG A 1 85 ? 16.766 -5.080 -31.382 1.00 76.00 85 ARG A CA 1
ATOM 643 C C . ARG A 1 85 ? 15.854 -3.869 -31.375 1.00 76.00 85 ARG A C 1
ATOM 645 O O . ARG A 1 85 ? 15.648 -3.230 -32.411 1.00 76.00 85 ARG A O 1
ATOM 652 N N . GLY A 1 86 ? 15.324 -3.526 -30.211 1.00 73.38 86 GLY A N 1
ATOM 653 C CA . GLY A 1 86 ? 14.326 -2.475 -30.076 1.00 73.38 86 GLY A CA 1
ATOM 654 C C . GLY A 1 86 ? 14.101 -2.031 -28.643 1.00 73.38 86 GLY A C 1
ATOM 655 O O . GLY A 1 86 ? 14.972 -2.165 -27.788 1.00 73.38 86 GLY A O 1
ATOM 656 N N . GLN A 1 87 ? 12.909 -1.508 -28.391 1.00 61.31 87 GLN A N 1
ATOM 657 C CA . GLN A 1 87 ? 12.464 -1.091 -27.067 1.00 61.31 87 GLN A CA 1
ATOM 658 C C . GLN A 1 87 ? 10.959 -1.319 -26.912 1.00 61.31 87 GLN A C 1
ATOM 660 O O . GLN A 1 87 ? 10.203 -1.260 -27.891 1.00 61.31 87 GLN A O 1
ATOM 665 N N . ARG A 1 88 ? 10.512 -1.556 -25.677 1.00 59.06 88 ARG A N 1
ATOM 666 C CA . ARG A 1 88 ? 9.084 -1.544 -25.338 1.00 59.06 88 ARG A CA 1
ATOM 667 C C . ARG A 1 88 ? 8.566 -0.103 -25.363 1.00 59.06 88 ARG A C 1
ATOM 669 O O . ARG A 1 88 ? 9.255 0.825 -24.953 1.00 59.06 88 ARG A O 1
ATOM 676 N N . THR A 1 89 ? 7.354 0.077 -25.869 1.00 54.50 89 THR A N 1
ATOM 677 C CA . THR A 1 89 ? 6.636 1.355 -25.942 1.00 54.50 89 THR A CA 1
ATOM 678 C C . THR A 1 89 ? 5.207 1.163 -25.443 1.00 54.50 89 THR A C 1
ATOM 680 O O . THR A 1 89 ? 4.720 0.036 -25.343 1.00 54.50 89 THR A O 1
ATOM 683 N N . ASP A 1 90 ? 4.507 2.266 -25.203 1.00 44.44 90 ASP A N 1
ATOM 684 C CA . ASP A 1 90 ? 3.074 2.307 -24.888 1.00 44.44 90 ASP A CA 1
ATOM 685 C C . ASP A 1 90 ? 2.189 1.592 -25.930 1.00 44.44 90 ASP A C 1
ATOM 687 O O . ASP A 1 90 ? 1.087 1.147 -25.616 1.00 44.44 90 ASP A O 1
ATOM 691 N N . LYS A 1 91 ? 2.674 1.452 -27.170 1.00 44.75 91 LYS A N 1
ATOM 692 C CA . LYS A 1 91 ? 1.976 0.806 -28.296 1.00 44.75 91 LYS A CA 1
ATOM 693 C C . LYS A 1 91 ? 2.490 -0.601 -28.619 1.00 44.75 91 LYS A C 1
ATOM 695 O O . LYS A 1 91 ? 2.119 -1.159 -29.651 1.00 44.75 91 LYS A O 1
ATOM 700 N N . GLY A 1 92 ? 3.344 -1.170 -27.767 1.00 54.47 92 GLY A N 1
ATOM 701 C CA . GLY A 1 92 ? 3.978 -2.477 -27.959 1.00 54.47 92 GLY A CA 1
ATOM 702 C C . GLY A 1 92 ? 5.478 -2.377 -28.242 1.00 54.47 92 GLY A C 1
ATOM 703 O O . GLY A 1 92 ? 6.134 -1.412 -27.858 1.00 54.47 92 GLY A O 1
ATOM 704 N N . ILE A 1 93 ? 6.052 -3.387 -28.895 1.00 59.16 93 ILE A N 1
ATOM 705 C CA . ILE A 1 93 ? 7.498 -3.448 -29.158 1.00 59.16 93 ILE A CA 1
ATOM 706 C C . ILE A 1 93 ? 7.832 -2.697 -30.451 1.00 59.16 93 ILE A C 1
ATOM 708 O O . ILE A 1 93 ? 7.344 -3.040 -31.530 1.00 59.16 93 ILE A O 1
ATOM 712 N N . ALA A 1 94 ? 8.697 -1.689 -30.346 1.00 64.44 94 ALA A N 1
ATOM 713 C CA . ALA A 1 94 ? 9.238 -0.959 -31.484 1.00 64.44 94 ALA A CA 1
ATOM 714 C C . ALA A 1 94 ? 10.648 -1.473 -31.799 1.00 64.44 94 ALA A C 1
ATOM 716 O O . ALA A 1 94 ? 11.579 -1.274 -31.018 1.00 64.44 94 ALA A O 1
ATOM 717 N N . LEU A 1 95 ? 10.810 -2.137 -32.947 1.00 68.62 95 LEU A N 1
ATOM 718 C CA . LEU A 1 95 ? 12.109 -2.640 -33.395 1.00 68.62 95 LEU A CA 1
ATOM 719 C C . LEU A 1 95 ? 12.886 -1.566 -34.164 1.00 68.62 95 LEU A C 1
ATOM 721 O O . LEU A 1 95 ? 12.445 -1.062 -35.202 1.00 68.62 95 LEU A O 1
ATOM 725 N N . ASN A 1 96 ? 14.078 -1.261 -33.657 1.00 69.38 96 ASN A N 1
ATOM 726 C CA . ASN A 1 96 ? 15.027 -0.322 -34.250 1.00 69.38 96 ASN A CA 1
ATOM 727 C C . ASN A 1 96 ? 15.873 -1.002 -35.337 1.00 69.38 96 ASN A C 1
ATOM 729 O O . ASN A 1 96 ? 16.204 -0.373 -36.340 1.00 69.38 96 ASN A O 1
ATOM 733 N N . LYS A 1 97 ? 16.194 -2.291 -35.158 1.00 75.69 97 LYS A N 1
ATOM 734 C CA . LYS A 1 97 ? 16.920 -3.117 -36.129 1.00 75.69 97 LYS A CA 1
ATOM 735 C C . LYS A 1 97 ? 16.372 -4.539 -36.138 1.00 75.69 97 LYS A C 1
ATOM 737 O O . LYS A 1 97 ? 16.237 -5.138 -35.083 1.00 75.69 97 LYS A O 1
ATOM 742 N N . ILE A 1 98 ? 16.112 -5.101 -37.309 1.00 77.75 98 ILE A N 1
ATOM 743 C CA . ILE A 1 98 ? 15.727 -6.504 -37.481 1.00 77.75 98 ILE A CA 1
ATOM 744 C C . ILE A 1 98 ? 16.959 -7.249 -37.978 1.00 77.75 98 ILE A C 1
ATOM 746 O O . ILE A 1 98 ? 17.606 -6.812 -38.931 1.00 77.75 98 ILE A O 1
ATOM 750 N N . THR A 1 99 ? 17.318 -8.318 -37.277 1.00 81.31 99 THR A N 1
ATOM 751 C CA . THR A 1 99 ? 18.552 -9.076 -37.501 1.00 81.31 99 THR A CA 1
ATOM 752 C C . THR A 1 99 ? 18.294 -10.393 -38.216 1.00 81.31 99 THR A C 1
ATOM 754 O O . THR A 1 99 ? 19.168 -10.841 -38.950 1.00 81.31 99 THR A O 1
ATOM 757 N N . GLN A 1 100 ? 17.106 -10.987 -38.057 1.00 85.19 100 GLN A N 1
ATOM 758 C CA . GLN A 1 100 ? 16.791 -12.300 -38.622 1.00 85.19 100 GLN A CA 1
ATOM 759 C C . GLN A 1 100 ? 15.286 -12.470 -38.859 1.00 85.19 100 GLN A C 1
ATOM 761 O O . GLN A 1 100 ? 14.471 -11.986 -38.071 1.00 85.19 100 GLN A O 1
ATOM 766 N N . ILE A 1 101 ? 14.930 -13.168 -39.943 1.00 85.06 101 ILE A N 1
ATOM 767 C CA . ILE A 1 101 ? 13.569 -13.644 -40.226 1.00 85.06 101 ILE A CA 1
ATOM 768 C C . ILE A 1 101 ? 13.659 -15.080 -40.725 1.00 85.06 101 ILE A C 1
ATOM 770 O O . ILE A 1 101 ? 14.370 -15.357 -41.690 1.00 85.06 101 ILE A O 1
ATOM 774 N N . GLU A 1 102 ? 12.897 -15.966 -40.098 1.00 88.31 102 GLU A N 1
ATOM 775 C CA . GLU A 1 102 ? 12.832 -17.385 -40.440 1.00 88.31 102 GLU A CA 1
ATOM 776 C C . GLU A 1 102 ? 11.380 -17.803 -40.671 1.00 88.31 102 GLU A C 1
ATOM 778 O O . GLU A 1 102 ? 10.495 -17.305 -39.970 1.00 88.31 102 GLU A O 1
ATOM 783 N N . PRO A 1 103 ? 11.098 -18.710 -41.624 1.00 88.75 103 PRO A N 1
ATOM 784 C CA . PRO A 1 103 ? 9.779 -19.319 -41.741 1.00 88.75 103 PRO A CA 1
ATOM 785 C C . PRO A 1 103 ? 9.373 -20.017 -40.439 1.00 88.75 103 PRO A C 1
ATOM 787 O O . PRO A 1 103 ? 10.199 -20.624 -39.765 1.00 88.75 103 PRO A O 1
ATOM 790 N N . LEU A 1 104 ? 8.087 -19.957 -40.115 1.00 85.25 104 LEU A N 1
ATOM 791 C CA . LEU A 1 104 ? 7.483 -20.625 -38.969 1.00 85.25 104 LEU A CA 1
ATOM 792 C C . LEU A 1 104 ? 6.281 -21.435 -39.459 1.00 85.25 104 LEU A C 1
ATOM 794 O O . LEU A 1 104 ? 5.562 -20.989 -40.356 1.00 85.25 104 LEU A O 1
ATOM 798 N N . SER A 1 105 ? 6.048 -22.620 -38.899 1.00 87.50 105 SER A N 1
ATOM 799 C CA . SER A 1 105 ? 4.831 -23.371 -39.210 1.00 87.50 105 SER A CA 1
ATOM 800 C C . SER A 1 105 ? 3.615 -22.757 -38.504 1.00 87.50 105 SER A C 1
ATOM 802 O O . SER A 1 105 ? 3.746 -22.025 -37.520 1.00 87.50 105 SER A O 1
ATOM 804 N N . ARG A 1 106 ? 2.401 -23.061 -38.983 1.00 81.19 106 ARG A N 1
ATOM 805 C CA . ARG A 1 106 ? 1.176 -22.656 -38.278 1.00 81.19 106 ARG A CA 1
ATOM 806 C C . ARG A 1 106 ? 1.092 -23.296 -36.886 1.00 81.19 106 ARG A C 1
ATOM 808 O O . ARG A 1 106 ? 0.730 -22.604 -35.946 1.00 81.19 106 ARG A O 1
ATOM 815 N N . ALA A 1 107 ? 1.480 -24.565 -36.759 1.00 81.44 107 ALA A N 1
ATOM 816 C CA . ALA A 1 107 ? 1.467 -25.290 -35.489 1.00 81.44 107 ALA A CA 1
ATOM 817 C C . ALA A 1 107 ? 2.418 -24.666 -34.454 1.00 81.44 107 ALA A C 1
ATOM 819 O O . ALA A 1 107 ? 2.032 -24.492 -33.303 1.00 81.44 107 ALA A O 1
ATOM 820 N N . ASP A 1 108 ? 3.622 -24.257 -34.866 1.00 79.06 108 ASP A N 1
ATOM 821 C CA . ASP A 1 108 ? 4.569 -23.579 -33.971 1.00 79.06 108 ASP A CA 1
ATOM 822 C C . ASP A 1 108 ? 4.074 -22.189 -33.564 1.00 79.06 108 ASP A C 1
ATOM 824 O O . ASP A 1 108 ? 4.258 -21.778 -32.418 1.00 79.06 108 ASP A O 1
ATOM 828 N N . LEU A 1 109 ? 3.424 -21.467 -34.487 1.00 76.38 109 LEU A N 1
ATOM 829 C CA . LEU A 1 109 ? 2.783 -20.196 -34.163 1.00 76.38 109 LEU A CA 1
ATOM 830 C C . LEU A 1 109 ? 1.645 -20.397 -33.159 1.00 76.38 109 LEU A C 1
ATOM 832 O O . LEU A 1 109 ? 1.565 -19.651 -32.190 1.00 76.38 109 LEU A O 1
ATOM 836 N N . ASP A 1 110 ? 0.787 -21.396 -33.362 1.00 74.88 110 ASP A N 1
ATOM 837 C CA . ASP A 1 110 ? -0.308 -21.707 -32.443 1.00 74.88 110 ASP A CA 1
ATOM 838 C C . ASP A 1 110 ? 0.237 -22.138 -31.070 1.00 74.88 110 ASP A C 1
ATOM 840 O O . ASP A 1 110 ? -0.254 -21.669 -30.048 1.00 74.88 110 ASP A O 1
ATOM 844 N N . ALA A 1 111 ? 1.308 -22.938 -31.018 1.00 73.56 111 ALA A N 1
ATOM 845 C CA . ALA A 1 111 ? 1.987 -23.302 -29.773 1.00 73.56 111 ALA A CA 1
ATOM 846 C C . ALA A 1 111 ? 2.570 -22.077 -29.050 1.00 73.56 111 ALA A C 1
ATOM 848 O O . ALA A 1 111 ? 2.406 -21.939 -27.839 1.00 73.56 111 ALA A O 1
ATOM 849 N N . TYR A 1 112 ? 3.198 -21.153 -29.780 1.00 68.56 112 TYR A N 1
ATOM 850 C CA . TYR A 1 112 ? 3.687 -19.890 -29.228 1.00 68.56 112 TYR A CA 1
ATOM 851 C C . TYR A 1 112 ? 2.556 -18.987 -28.729 1.00 68.56 112 TYR A C 1
ATOM 853 O O . TYR A 1 112 ? 2.666 -18.414 -27.649 1.00 68.56 112 TYR A O 1
ATOM 861 N N . LEU A 1 113 ? 1.456 -18.869 -29.476 1.00 64.06 113 LEU A N 1
ATOM 862 C CA . LEU A 1 113 ? 0.292 -18.081 -29.070 1.00 64.06 113 LEU A CA 1
ATOM 863 C C . LEU A 1 113 ? -0.398 -18.693 -27.847 1.00 64.06 113 LEU A C 1
ATOM 865 O O . LEU A 1 113 ? -0.747 -17.959 -26.926 1.00 64.06 113 LEU A O 1
ATOM 869 N N . ASN A 1 114 ? -0.521 -20.018 -27.794 1.00 62.50 114 ASN A N 1
ATOM 870 C CA . ASN A 1 114 ? -1.040 -20.739 -26.635 1.00 62.50 114 ASN A CA 1
ATOM 871 C C . ASN A 1 114 ? -0.115 -20.591 -25.429 1.00 62.50 114 ASN A C 1
ATOM 873 O O . ASN A 1 114 ? -0.604 -20.361 -24.332 1.00 62.50 114 ASN A O 1
ATOM 877 N N . ALA A 1 115 ? 1.206 -20.644 -25.616 1.00 61.50 115 ALA A N 1
ATOM 878 C CA . ALA A 1 115 ? 2.166 -20.361 -24.556 1.00 61.50 115 ALA A CA 1
ATOM 879 C C . ALA A 1 115 ? 2.077 -18.903 -24.082 1.00 61.50 115 ALA A C 1
ATOM 881 O O . ALA A 1 115 ? 2.170 -18.657 -22.888 1.00 61.50 115 ALA A O 1
ATOM 882 N N . LEU A 1 116 ? 1.845 -17.934 -24.976 1.00 55.81 116 LEU A N 1
ATOM 883 C CA . LEU A 1 116 ? 1.615 -16.536 -24.606 1.00 55.81 116 LEU A CA 1
ATOM 884 C C . LEU A 1 116 ? 0.290 -16.330 -23.866 1.00 55.81 116 LEU A C 1
ATOM 886 O O . LEU A 1 116 ? 0.252 -15.516 -22.951 1.00 55.81 116 LEU A O 1
ATOM 890 N N . GLU A 1 117 ? -0.787 -17.025 -24.236 1.00 55.38 117 GLU A N 1
ATOM 891 C CA . GLU A 1 117 ? -2.054 -16.973 -23.492 1.00 55.38 117 GLU A CA 1
ATOM 892 C C . GLU A 1 117 ? -1.963 -17.695 -22.147 1.00 55.38 117 GLU A C 1
ATOM 894 O O . GLU A 1 117 ? -2.322 -17.122 -21.119 1.00 55.38 117 GLU A O 1
ATOM 899 N N . ALA A 1 118 ? -1.357 -18.880 -22.119 1.00 51.50 118 ALA A N 1
ATOM 900 C CA . ALA A 1 118 ? -1.028 -19.596 -20.893 1.00 51.50 118 ALA A CA 1
ATOM 901 C C . ALA A 1 118 ? -0.045 -18.813 -20.010 1.00 51.50 118 ALA A C 1
ATOM 903 O O . ALA A 1 118 ? -0.075 -18.964 -18.797 1.00 51.50 118 ALA A O 1
ATOM 904 N N . ALA A 1 119 ? 0.800 -17.954 -20.590 1.00 47.25 119 ALA A N 1
ATOM 905 C CA . ALA A 1 119 ? 1.660 -17.021 -19.870 1.00 47.25 119 ALA A CA 1
ATOM 906 C C . ALA A 1 119 ? 0.971 -15.687 -19.553 1.00 47.25 119 ALA A C 1
ATOM 908 O O . ALA A 1 119 ? 1.511 -14.923 -18.758 1.00 47.25 119 ALA A O 1
ATOM 909 N N . LYS A 1 120 ? -0.203 -15.368 -20.112 1.00 48.47 120 LYS A N 1
ATOM 910 C CA . LYS A 1 120 ? -1.001 -14.188 -19.730 1.00 48.47 120 LYS A CA 1
ATOM 911 C C . LYS A 1 120 ? -1.815 -14.480 -18.482 1.00 48.47 120 LYS A C 1
ATOM 913 O O . LYS A 1 120 ? -1.782 -13.685 -17.543 1.00 48.47 120 LYS A O 1
ATOM 918 N N . THR A 1 121 ? -2.423 -15.652 -18.389 1.00 49.41 121 THR A N 1
ATOM 919 C CA . THR A 1 121 ? -2.983 -16.150 -17.131 1.00 49.41 121 THR A CA 1
ATOM 920 C C . THR A 1 121 ? -1.855 -16.710 -16.282 1.00 49.41 121 THR A C 1
ATOM 922 O O . THR A 1 121 ? -1.054 -17.502 -16.750 1.00 49.41 121 THR A O 1
ATOM 925 N N . ARG A 1 122 ? -1.718 -16.304 -15.025 1.00 47.00 122 ARG A N 1
ATOM 926 C CA . ARG A 1 122 ? -1.026 -17.197 -14.094 1.00 47.00 122 ARG A CA 1
ATOM 927 C C . ARG A 1 122 ? -1.920 -18.441 -13.965 1.00 47.00 122 ARG A C 1
ATOM 929 O O . ARG A 1 122 ? -3.133 -18.243 -13.852 1.00 47.00 122 ARG A O 1
ATOM 936 N N . PRO A 1 123 ? -1.390 -19.677 -13.993 1.00 51.25 123 PRO A N 1
ATOM 937 C CA . PRO A 1 123 ? -2.156 -20.799 -13.477 1.00 51.25 123 PRO A CA 1
ATOM 938 C C . PRO A 1 123 ? -2.639 -20.421 -12.077 1.00 51.25 123 PRO A C 1
ATOM 940 O O . PRO A 1 123 ? -1.919 -19.740 -11.346 1.00 51.25 123 PRO A O 1
ATOM 943 N N . PHE A 1 124 ? -3.880 -20.786 -11.777 1.00 52.12 124 PHE A N 1
ATOM 944 C CA . PHE A 1 124 ? -4.491 -20.745 -10.455 1.00 52.12 124 PHE A CA 1
ATOM 945 C C . PHE A 1 124 ? -3.439 -20.705 -9.316 1.00 52.12 124 PHE A C 1
ATOM 947 O O . PHE A 1 124 ? -2.663 -21.652 -9.194 1.00 52.12 124 PHE A O 1
ATOM 954 N N . ASP A 1 125 ? -3.345 -19.602 -8.548 1.00 60.91 125 ASP A N 1
ATOM 955 C CA . ASP A 1 125 ? -2.254 -19.486 -7.562 1.00 60.91 125 ASP A CA 1
ATOM 956 C C . ASP A 1 125 ? -2.538 -20.121 -6.220 1.00 60.91 125 ASP A C 1
ATOM 958 O O . ASP A 1 125 ? -1.630 -20.656 -5.642 1.00 60.91 125 ASP A O 1
ATOM 962 N N . ALA A 1 126 ? -3.722 -20.038 -5.652 1.00 68.81 126 ALA A N 1
ATOM 963 C CA . ALA A 1 126 ? -3.845 -20.063 -4.196 1.00 68.81 126 ALA A CA 1
ATOM 964 C C . ALA A 1 126 ? -3.005 -18.978 -3.474 1.00 68.81 126 ALA A C 1
ATOM 966 O O . ALA A 1 126 ? -1.813 -18.765 -3.689 1.00 68.81 126 ALA A O 1
ATOM 967 N N . SER A 1 127 ? -3.647 -18.280 -2.552 1.00 80.94 127 SER A N 1
ATOM 968 C CA . SER A 1 127 ? -3.049 -17.206 -1.766 1.00 80.94 127 SER A CA 1
ATOM 969 C C . SER A 1 127 ? -3.063 -17.578 -0.286 1.00 80.94 127 SER A C 1
ATOM 971 O O . SER A 1 127 ? -3.731 -16.914 0.513 1.00 80.94 127 SER A O 1
ATOM 973 N N . PRO A 1 128 ? -2.322 -18.629 0.122 1.00 84.50 128 PRO A N 1
ATOM 974 C CA . PRO A 1 128 ? -2.302 -19.074 1.513 1.00 84.50 128 PRO A CA 1
ATOM 975 C C . PRO A 1 128 ? -1.814 -17.968 2.461 1.00 84.50 128 PRO A C 1
ATOM 977 O O . PRO A 1 128 ? -2.258 -17.888 3.602 1.00 84.50 128 PRO A O 1
ATOM 980 N N . ASN A 1 129 ? -0.986 -17.045 1.964 1.00 92.50 129 ASN A N 1
ATOM 981 C CA . ASN A 1 129 ? -0.493 -15.882 2.705 1.00 92.50 129 ASN A CA 1
ATOM 982 C C . ASN A 1 129 ? -1.611 -14.925 3.158 1.00 92.50 129 ASN A C 1
ATOM 984 O O . ASN A 1 129 ? -1.425 -14.172 4.112 1.00 92.50 129 ASN A O 1
ATOM 988 N N . ALA A 1 130 ? -2.767 -14.936 2.487 1.00 95.88 130 ALA A N 1
ATOM 989 C CA . ALA A 1 130 ? -3.919 -14.122 2.861 1.00 95.88 130 ALA A CA 1
ATOM 990 C C . ALA A 1 130 ? -4.869 -14.823 3.850 1.00 95.88 130 ALA A C 1
ATOM 992 O O . ALA A 1 130 ? -5.686 -14.145 4.469 1.00 95.88 130 ALA A O 1
ATOM 993 N N . LEU A 1 131 ? -4.750 -16.143 4.067 1.00 94.38 131 LEU A N 1
ATOM 994 C CA . LEU A 1 131 ? -5.610 -16.885 5.005 1.00 94.38 131 LEU A CA 1
ATOM 995 C C . LEU A 1 131 ? -5.638 -16.272 6.417 1.00 94.38 131 LEU A C 1
ATOM 997 O O . LEU A 1 131 ? -6.733 -16.114 6.955 1.00 94.38 131 LEU A O 1
ATOM 1001 N N . PRO A 1 132 ? -4.508 -15.825 7.009 1.00 95.88 132 PRO A N 1
ATOM 1002 C CA . PRO A 1 132 ? -4.517 -15.194 8.332 1.00 95.88 132 PRO A CA 1
ATOM 1003 C C . PRO A 1 132 ? -5.266 -13.853 8.406 1.00 95.88 132 PRO A C 1
ATOM 1005 O O . PRO A 1 132 ? -5.387 -13.292 9.495 1.00 95.88 132 PRO A O 1
ATOM 1008 N N . PHE A 1 133 ? -5.710 -13.309 7.269 1.00 98.31 133 PHE A N 1
ATOM 100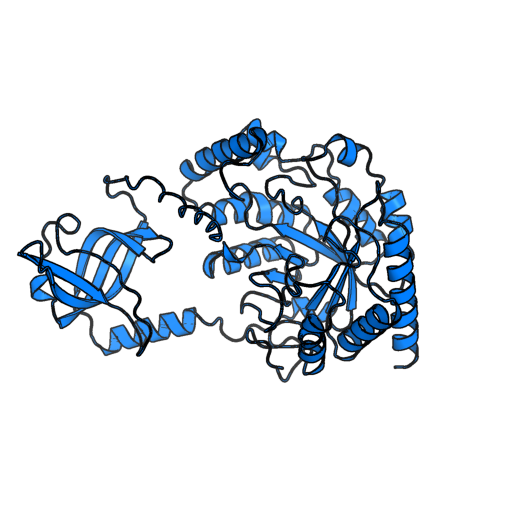9 C CA . PHE A 1 133 ? -6.443 -12.048 7.167 1.00 98.31 133 PHE A CA 1
ATOM 1010 C C . PHE A 1 133 ? -7.931 -12.240 6.846 1.00 98.31 133 PHE A C 1
ATOM 1012 O O . PHE A 1 133 ? -8.683 -11.260 6.876 1.00 98.31 133 PHE A O 1
ATOM 1019 N N . ALA A 1 134 ? -8.376 -13.470 6.583 1.00 97.62 134 ALA A N 1
ATOM 1020 C CA . ALA A 1 134 ? -9.785 -13.773 6.364 1.00 97.62 134 ALA A CA 1
ATOM 1021 C C . ALA A 1 134 ? -10.618 -13.441 7.617 1.00 97.62 134 ALA A C 1
ATOM 1023 O O . ALA A 1 134 ? -10.253 -13.797 8.738 1.00 97.62 134 ALA A O 1
ATOM 1024 N N . GLY A 1 135 ? -11.721 -12.710 7.443 1.00 98.12 135 GLY A N 1
ATOM 1025 C CA . GLY A 1 135 ? -12.589 -12.265 8.539 1.00 98.12 135 GLY A CA 1
ATOM 1026 C C . GLY A 1 135 ? -11.948 -11.217 9.461 1.00 98.12 135 GLY A C 1
ATOM 1027 O O . GLY A 1 135 ? -12.379 -11.027 10.610 1.00 98.12 135 GLY A O 1
ATOM 1028 N N . THR A 1 136 ? -10.904 -10.525 8.991 1.00 98.75 136 THR A N 1
ATOM 1029 C CA . THR A 1 136 ? -10.175 -9.521 9.779 1.00 98.75 136 THR A CA 1
ATOM 1030 C C . THR A 1 136 ? -10.338 -8.100 9.255 1.00 98.75 136 THR A C 1
ATOM 1032 O O . THR A 1 136 ? -10.628 -7.854 8.085 1.00 98.75 136 THR A O 1
ATOM 1035 N N . TRP A 1 137 ? -10.111 -7.130 10.137 1.00 98.88 137 TRP A N 1
ATOM 1036 C CA . TRP A 1 137 ? -10.120 -5.720 9.775 1.00 98.88 137 TRP A CA 1
ATOM 1037 C C . TRP A 1 137 ? -8.969 -4.967 10.437 1.00 98.88 137 TRP A C 1
ATOM 1039 O O . TRP A 1 137 ? -8.378 -5.436 11.419 1.00 98.88 137 TRP A O 1
ATOM 1049 N N . GLY A 1 138 ? -8.674 -3.780 9.914 1.00 98.81 138 GLY A N 1
ATOM 1050 C CA . GLY A 1 138 ? -7.649 -2.914 10.479 1.00 98.81 138 GLY A CA 1
ATOM 1051 C C . GLY A 1 138 ? -7.714 -1.463 9.999 1.00 98.81 138 GLY A C 1
ATOM 1052 O O . GLY A 1 138 ? -8.158 -1.185 8.883 1.00 98.81 138 GLY A O 1
ATOM 1053 N N . PRO A 1 139 ? -7.276 -0.496 10.818 1.00 98.75 139 PRO A N 1
ATOM 1054 C CA . PRO A 1 139 ? -7.149 0.889 10.397 1.00 98.75 139 PRO A CA 1
ATOM 1055 C C . PRO A 1 139 ? -5.836 1.163 9.650 1.00 98.75 139 PRO A C 1
ATOM 1057 O O . PRO A 1 139 ? -4.809 0.515 9.854 1.00 98.75 139 PRO A O 1
ATOM 1060 N N . ARG A 1 140 ? -5.845 2.229 8.852 1.00 98.50 140 ARG A N 1
ATOM 1061 C CA . ARG A 1 140 ? -4.684 2.830 8.204 1.00 98.50 140 ARG A CA 1
ATOM 1062 C C . ARG A 1 140 ? -4.448 4.246 8.696 1.00 98.50 140 ARG A C 1
ATOM 1064 O O . ARG A 1 140 ? -5.359 5.075 8.617 1.00 98.50 140 ARG A O 1
ATOM 1071 N N . LEU A 1 141 ? -3.197 4.556 9.027 1.00 97.75 141 LEU A N 1
ATOM 1072 C CA . LEU A 1 141 ? -2.694 5.918 9.217 1.00 97.75 141 LEU A CA 1
ATOM 1073 C C . LEU A 1 141 ? -1.504 6.171 8.286 1.00 97.75 141 LEU A C 1
ATOM 1075 O O . LEU A 1 141 ? -0.598 5.349 8.194 1.00 97.75 141 LEU A O 1
ATOM 1079 N N . SER A 1 142 ? -1.476 7.329 7.629 1.00 97.38 142 SER A N 1
ATOM 1080 C CA . SER A 1 142 ? -0.314 7.753 6.842 1.00 97.38 142 SER A CA 1
ATOM 1081 C C . SER A 1 142 ? 0.734 8.411 7.749 1.00 97.38 142 SER A C 1
ATOM 1083 O O . SER A 1 142 ? 0.512 9.509 8.268 1.00 97.38 142 SER A O 1
ATOM 1085 N N . LEU A 1 143 ? 1.886 7.766 7.905 1.00 98.31 143 LEU A N 1
ATOM 1086 C CA . LEU A 1 143 ? 3.084 8.316 8.529 1.00 98.31 143 LEU A CA 1
ATOM 1087 C C . LEU A 1 143 ? 3.615 9.523 7.739 1.00 98.31 143 LEU A C 1
ATOM 1089 O O . LEU A 1 143 ? 3.526 9.543 6.501 1.00 98.31 143 LEU A O 1
ATOM 1093 N N . PRO A 1 144 ? 4.194 10.526 8.427 1.00 97.81 144 PRO A N 1
ATOM 1094 C CA . PRO A 1 144 ? 5.022 11.517 7.758 1.00 97.81 144 PRO A CA 1
ATOM 1095 C C . PRO A 1 144 ? 6.236 10.836 7.108 1.00 97.81 144 PRO A C 1
ATOM 1097 O O . PRO A 1 144 ? 6.640 9.729 7.462 1.00 97.81 144 PRO A O 1
ATOM 1100 N N . THR A 1 145 ? 6.805 11.507 6.118 1.00 97.94 145 THR A N 1
ATOM 1101 C CA . THR A 1 145 ? 7.931 11.013 5.314 1.00 97.94 145 THR A CA 1
ATOM 1102 C C . THR A 1 145 ? 8.977 12.107 5.177 1.00 97.94 145 THR A C 1
ATOM 1104 O O . THR A 1 145 ? 8.773 13.220 5.659 1.00 97.94 145 THR A O 1
ATOM 1107 N N . ALA A 1 146 ? 10.042 11.859 4.417 1.00 97.50 146 ALA A N 1
ATOM 1108 C CA . ALA A 1 146 ? 11.029 12.875 4.046 1.00 97.50 146 ALA A CA 1
ATOM 1109 C C . ALA A 1 146 ? 10.445 14.140 3.373 1.00 97.50 146 ALA A C 1
ATOM 1111 O O . ALA A 1 146 ? 11.137 15.150 3.235 1.00 97.50 146 ALA A O 1
ATOM 1112 N N . LYS A 1 147 ? 9.167 14.125 2.965 1.00 95.94 147 LYS A N 1
ATOM 1113 C CA . LYS A 1 147 ? 8.449 15.335 2.541 1.00 95.94 147 LYS A CA 1
ATOM 1114 C C . LYS A 1 147 ? 8.240 16.335 3.687 1.00 95.94 147 LYS A C 1
ATOM 1116 O O . LYS A 1 147 ? 8.131 17.529 3.431 1.00 95.94 147 LYS A O 1
ATOM 1121 N N . GLN A 1 148 ? 8.129 15.845 4.918 1.00 96.25 148 GLN A N 1
ATOM 1122 C CA . GLN A 1 148 ? 7.836 16.592 6.144 1.00 96.25 148 GLN A CA 1
ATOM 1123 C C . GLN A 1 148 ? 8.829 16.163 7.248 1.00 96.25 148 GLN A C 1
ATOM 1125 O O . GLN A 1 148 ? 8.408 15.506 8.200 1.00 96.25 148 GLN A O 1
ATOM 1130 N N . PRO A 1 149 ? 10.136 16.467 7.110 1.00 95.38 149 PRO A N 1
ATOM 1131 C CA . PRO A 1 149 ? 11.177 15.951 8.005 1.00 95.38 149 PRO A CA 1
ATOM 1132 C C . PRO A 1 149 ? 10.948 16.336 9.472 1.00 95.38 149 PRO A C 1
ATOM 1134 O O . PRO A 1 149 ? 10.990 15.462 10.326 1.00 95.38 149 PRO A O 1
ATOM 1137 N N . ASP A 1 150 ? 10.565 17.581 9.754 1.00 96.88 150 ASP A N 1
ATOM 1138 C CA . ASP A 1 150 ? 10.304 18.023 11.134 1.00 96.88 150 ASP A CA 1
ATOM 1139 C C . ASP A 1 150 ? 9.161 17.218 11.777 1.00 96.88 150 ASP A C 1
ATOM 1141 O O . ASP A 1 150 ? 9.226 16.804 12.929 1.00 96.88 150 ASP A O 1
ATOM 1145 N N . VAL A 1 151 ? 8.133 16.882 10.990 1.00 97.56 151 VAL A N 1
ATOM 1146 C CA . VAL A 1 151 ? 7.004 16.063 11.457 1.00 97.56 151 VAL A CA 1
ATOM 1147 C C . VAL A 1 151 ? 7.410 14.602 11.662 1.00 97.56 151 VAL A C 1
ATOM 1149 O O . VAL A 1 151 ? 6.809 13.917 12.489 1.00 97.56 151 VAL A O 1
ATOM 1152 N N . VAL A 1 152 ? 8.402 14.104 10.914 1.00 98.31 152 VAL A N 1
ATOM 1153 C CA . VAL A 1 152 ? 9.004 12.785 11.162 1.00 98.31 152 VAL A CA 1
ATOM 1154 C C . VAL A 1 152 ? 9.713 12.784 12.508 1.00 98.31 152 VAL A C 1
ATOM 1156 O O . VAL A 1 152 ? 9.517 11.848 13.278 1.00 98.31 152 VAL A O 1
ATOM 1159 N N . ASP A 1 153 ? 10.491 13.816 12.816 1.00 97.69 153 ASP A N 1
ATOM 1160 C CA . ASP A 1 153 ? 11.251 13.902 14.066 1.00 97.69 153 ASP A CA 1
ATOM 1161 C C . ASP A 1 153 ? 10.329 14.113 15.279 1.00 97.69 153 ASP A C 1
ATOM 1163 O O . ASP A 1 153 ? 10.502 13.476 16.322 1.00 97.69 153 ASP A O 1
ATOM 1167 N N . ASP A 1 154 ? 9.256 14.884 15.111 1.00 98.00 154 ASP A N 1
ATOM 1168 C CA . ASP A 1 154 ? 8.274 15.135 16.167 1.00 98.00 154 ASP A CA 1
ATOM 1169 C C . ASP A 1 154 ? 7.310 13.969 16.424 1.00 98.00 154 ASP A C 1
ATOM 1171 O O . ASP A 1 154 ? 6.654 13.935 17.472 1.00 98.00 154 ASP A O 1
ATOM 1175 N N . PHE A 1 155 ? 7.220 12.991 15.514 1.00 98.69 155 PHE A N 1
ATOM 1176 C CA . PHE A 1 155 ? 6.262 11.892 15.631 1.00 98.69 155 PHE A CA 1
ATOM 1177 C C . PHE A 1 155 ? 6.494 11.063 16.907 1.00 98.69 155 PHE A C 1
ATOM 1179 O O . PHE A 1 155 ? 7.563 10.483 17.134 1.00 98.69 155 PHE A O 1
ATOM 1186 N N . LYS A 1 156 ? 5.455 10.958 17.737 1.00 98.69 156 LYS A N 1
ATOM 1187 C CA . LYS A 1 156 ? 5.436 10.225 19.005 1.00 98.69 156 LYS A CA 1
ATOM 1188 C C . LYS A 1 156 ? 4.827 8.841 18.800 1.00 98.69 156 LYS A C 1
ATOM 1190 O O . LYS A 1 156 ? 3.613 8.652 18.869 1.00 98.69 156 LYS A O 1
ATOM 1195 N N . VAL A 1 157 ? 5.692 7.851 18.584 1.00 98.81 157 VAL A N 1
ATOM 1196 C CA . VAL A 1 157 ? 5.300 6.441 18.389 1.00 98.81 157 VAL A CA 1
ATOM 1197 C C . VAL A 1 157 ? 4.514 5.896 19.588 1.00 98.81 157 VAL A C 1
ATOM 1199 O O . VAL A 1 157 ? 3.595 5.099 19.421 1.00 98.81 157 VAL A O 1
ATOM 1202 N N . SER A 1 158 ? 4.808 6.378 20.798 1.00 98.69 158 SER A N 1
ATOM 1203 C CA . SER A 1 158 ? 4.064 6.033 22.011 1.00 98.69 158 SER A CA 1
ATOM 1204 C C . SER A 1 158 ? 2.599 6.477 21.965 1.00 98.69 158 SER A C 1
ATOM 1206 O O . SER A 1 158 ? 1.732 5.727 22.407 1.00 98.69 158 SER A O 1
ATOM 1208 N N . ASP A 1 159 ? 2.297 7.655 21.422 1.00 98.62 159 ASP A N 1
ATOM 1209 C CA . ASP A 1 159 ? 0.922 8.156 21.330 1.00 98.62 159 ASP A CA 1
ATOM 1210 C C . ASP A 1 159 ? 0.137 7.422 20.245 1.00 98.62 159 ASP A C 1
ATOM 1212 O O . ASP A 1 159 ? -1.014 7.040 20.467 1.00 98.62 159 ASP A O 1
ATOM 1216 N N . PHE A 1 160 ? 0.795 7.126 19.120 1.00 98.69 160 PHE A N 1
ATOM 1217 C CA . PHE A 1 160 ? 0.263 6.231 18.095 1.00 98.69 160 PHE A CA 1
ATOM 1218 C C . PHE A 1 160 ? -0.127 4.866 18.693 1.00 98.69 160 PHE A C 1
ATOM 1220 O O . PHE A 1 160 ? -1.276 4.437 18.561 1.00 98.69 160 PHE A O 1
ATOM 1227 N N . ALA A 1 161 ? 0.791 4.229 19.431 1.00 98.69 161 ALA A N 1
ATOM 1228 C CA . ALA A 1 161 ? 0.581 2.934 20.087 1.00 98.69 161 ALA A CA 1
ATOM 1229 C C . ALA A 1 161 ? -0.538 2.947 21.131 1.00 98.69 161 ALA A C 1
ATOM 1231 O O . ALA A 1 161 ? -1.415 2.078 21.137 1.00 98.69 161 ALA A O 1
ATOM 1232 N N . LYS A 1 162 ? -0.569 3.970 21.991 1.00 98.69 162 LYS A N 1
ATOM 1233 C CA . LYS A 1 162 ? -1.653 4.160 22.967 1.00 98.69 162 LYS A CA 1
ATOM 1234 C C . LYS A 1 162 ? -3.019 4.293 22.301 1.00 98.69 162 LYS A C 1
ATOM 1236 O O . LYS A 1 162 ? -4.023 3.934 22.910 1.00 98.69 162 LYS A O 1
ATOM 1241 N N . GLN A 1 163 ? -3.082 4.845 21.090 1.00 98.44 163 GLN A N 1
ATOM 1242 C CA . GLN A 1 163 ? -4.343 5.010 20.388 1.00 98.44 163 GLN A CA 1
ATOM 1243 C C . GLN A 1 163 ? -4.798 3.699 19.737 1.00 98.44 163 GLN A C 1
ATOM 1245 O O . GLN A 1 163 ? -5.883 3.226 20.073 1.00 98.44 163 GLN A O 1
ATOM 1250 N N . PHE A 1 164 ? -3.995 3.066 18.870 1.00 98.31 164 PHE A N 1
ATOM 1251 C CA . PHE A 1 164 ? -4.466 1.858 18.171 1.00 98.31 164 PHE A CA 1
ATOM 1252 C C . PHE A 1 164 ? -4.642 0.641 19.089 1.00 98.31 164 PHE A C 1
ATOM 1254 O O . PHE A 1 164 ? -5.477 -0.211 18.794 1.00 98.31 164 PHE A O 1
ATOM 1261 N N . SER A 1 165 ? -3.932 0.567 20.221 1.00 98.56 165 SER A N 1
ATOM 1262 C CA . SER A 1 165 ? -4.111 -0.512 21.211 1.00 98.56 165 SER A CA 1
ATOM 1263 C C . SER A 1 165 ? -5.510 -0.535 21.840 1.00 98.56 165 SER A C 1
ATOM 1265 O O . SER A 1 165 ? -5.910 -1.540 22.432 1.00 98.56 165 SER A O 1
ATOM 1267 N N . LYS A 1 166 ? -6.294 0.546 21.705 1.00 98.81 166 LYS A N 1
ATOM 1268 C CA . LYS A 1 166 ? -7.704 0.584 22.125 1.00 98.81 166 LYS A CA 1
ATOM 1269 C C . LYS A 1 166 ? -8.629 -0.199 21.190 1.00 98.81 166 LYS A C 1
ATOM 1271 O O . LYS A 1 166 ? -9.709 -0.564 21.630 1.00 98.81 166 LYS A O 1
ATOM 1276 N N . LEU A 1 167 ? -8.216 -0.465 19.950 1.00 98.81 167 LEU A N 1
ATOM 1277 C CA . LEU A 1 167 ? -8.973 -1.270 18.989 1.00 98.81 167 LEU A CA 1
ATOM 1278 C C . LEU A 1 167 ? -8.667 -2.749 19.252 1.00 98.81 167 LEU A C 1
ATOM 1280 O O . LEU A 1 167 ? -7.593 -3.246 18.893 1.00 98.81 167 LEU A O 1
ATOM 1284 N N . LYS A 1 168 ? -9.569 -3.430 19.962 1.00 98.31 168 LYS A N 1
ATOM 1285 C CA . LYS A 1 168 ? -9.340 -4.788 20.482 1.00 98.31 168 LYS A CA 1
ATOM 1286 C C . LYS A 1 168 ? -9.635 -5.879 19.463 1.00 98.31 168 LYS A C 1
ATOM 1288 O O . LYS A 1 168 ? -9.037 -6.946 19.525 1.00 98.31 168 LYS A O 1
ATOM 1293 N N . SER A 1 169 ? -10.535 -5.611 18.527 1.00 98.50 169 SER A N 1
ATOM 1294 C CA . SER A 1 169 ? -10.939 -6.544 17.477 1.00 98.50 169 SER A CA 1
ATOM 1295 C C . SER A 1 169 ? -10.144 -6.381 16.176 1.00 98.50 169 SER A C 1
ATOM 1297 O O . SER A 1 169 ? -10.179 -7.292 15.345 1.00 98.50 169 SER A O 1
ATOM 1299 N N . ALA A 1 170 ? -9.435 -5.258 16.003 1.00 98.69 170 ALA A N 1
ATOM 1300 C CA . ALA A 1 170 ? -8.572 -5.004 14.851 1.00 98.69 170 ALA A CA 1
ATOM 1301 C C . ALA A 1 170 ? -7.348 -5.936 14.859 1.00 98.69 170 ALA A C 1
ATOM 1303 O O . ALA A 1 170 ? -6.628 -6.022 15.855 1.00 98.69 170 ALA A O 1
ATOM 1304 N N . SER A 1 171 ? -7.088 -6.597 13.733 1.00 98.69 171 SER A N 1
ATOM 1305 C CA . SER A 1 171 ? -6.038 -7.622 13.606 1.00 98.69 171 SER A CA 1
ATOM 1306 C C . SER A 1 171 ? -4.741 -7.082 13.005 1.00 98.69 171 SER A C 1
ATOM 1308 O O . SER A 1 171 ? -3.668 -7.656 13.204 1.00 98.69 171 SER A O 1
ATOM 1310 N N . TYR A 1 172 ? -4.823 -5.980 12.261 1.00 98.88 172 TYR A N 1
ATOM 1311 C CA . TYR A 1 172 ? -3.675 -5.369 11.607 1.00 98.88 172 TYR A CA 1
ATOM 1312 C C . TYR A 1 172 ? -3.753 -3.845 11.601 1.00 98.88 172 TYR A C 1
ATOM 1314 O O . TYR A 1 172 ? -4.817 -3.261 11.797 1.00 98.88 172 TYR A O 1
ATOM 1322 N N . ILE A 1 173 ? -2.614 -3.203 11.351 1.00 98.88 173 ILE A N 1
ATOM 1323 C CA . ILE A 1 173 ? -2.494 -1.761 11.130 1.00 98.88 173 ILE A CA 1
ATOM 1324 C C . ILE A 1 173 ? -1.789 -1.533 9.795 1.00 98.88 173 ILE A C 1
ATOM 1326 O O . ILE A 1 173 ? -0.762 -2.153 9.517 1.00 98.88 173 ILE A O 1
ATOM 1330 N N . VAL A 1 174 ? -2.319 -0.628 8.973 1.00 98.88 174 VAL A N 1
ATOM 1331 C CA . VAL A 1 174 ? -1.676 -0.224 7.718 1.00 98.88 174 VAL A CA 1
ATOM 1332 C C . VAL A 1 174 ? -0.941 1.100 7.911 1.00 98.88 174 VAL A C 1
ATOM 1334 O O . VAL A 1 174 ? -1.522 2.095 8.349 1.00 98.88 174 VAL A O 1
ATOM 1337 N N . VAL A 1 175 ? 0.332 1.127 7.536 1.00 98.75 175 VAL A N 1
ATOM 1338 C CA . VAL A 1 175 ? 1.168 2.335 7.474 1.00 98.75 175 VAL A CA 1
ATOM 1339 C C . VAL A 1 175 ? 1.730 2.488 6.063 1.00 98.75 175 VAL A C 1
ATOM 1341 O O . VAL A 1 175 ? 1.206 1.886 5.128 1.00 98.75 175 VAL A O 1
ATOM 1344 N N . ASN A 1 176 ? 2.743 3.320 5.835 1.00 98.69 176 ASN A N 1
ATOM 1345 C CA . ASN A 1 176 ? 3.274 3.551 4.493 1.00 98.69 176 ASN A CA 1
ATOM 1346 C C . ASN A 1 176 ? 4.796 3.588 4.467 1.00 98.69 176 ASN A C 1
ATOM 1348 O O . ASN A 1 176 ? 5.416 4.187 5.341 1.00 98.69 176 ASN A O 1
ATOM 1352 N N . VAL A 1 177 ? 5.363 3.010 3.408 1.00 98.56 177 VAL A N 1
ATOM 1353 C CA . VAL A 1 177 ? 6.760 3.205 3.003 1.00 98.56 177 VAL A CA 1
ATOM 1354 C C . VAL A 1 177 ? 6.893 4.536 2.271 1.00 98.56 177 VAL A C 1
ATOM 1356 O O . VAL A 1 177 ? 7.754 5.341 2.602 1.00 98.56 177 VAL A O 1
ATOM 1359 N N . THR A 1 178 ? 6.014 4.801 1.304 1.00 97.88 178 THR A N 1
ATOM 1360 C CA . THR A 1 178 ? 6.033 6.032 0.499 1.00 97.88 178 THR A CA 1
ATOM 1361 C C . THR A 1 178 ? 4.946 7.004 0.924 1.00 97.88 178 THR A C 1
ATOM 1363 O O . THR A 1 178 ? 3.861 6.594 1.334 1.00 97.88 178 THR A O 1
ATOM 1366 N N . GLN A 1 179 ? 5.170 8.299 0.745 1.00 95.50 179 GLN A N 1
ATOM 1367 C CA . GLN A 1 179 ? 4.159 9.325 0.971 1.00 95.50 179 GLN A CA 1
ATOM 1368 C C . GLN A 1 179 ? 2.987 9.157 -0.009 1.00 95.5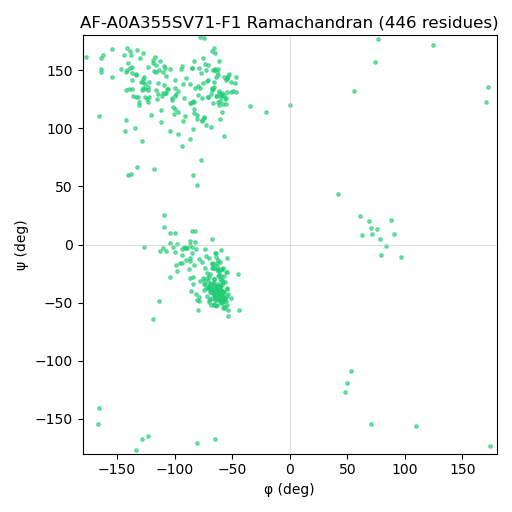0 179 GLN A C 1
ATOM 1370 O O . GLN A 1 179 ? 3.194 9.182 -1.228 1.00 95.50 179 GLN A O 1
ATOM 1375 N N . PRO A 1 180 ? 1.735 9.105 0.479 1.00 90.88 180 PRO A N 1
ATOM 1376 C CA . PRO A 1 180 ? 0.569 9.183 -0.390 1.00 90.88 180 PRO A CA 1
ATOM 1377 C C . PRO A 1 180 ? 0.600 10.472 -1.212 1.00 90.88 180 PRO A C 1
ATOM 1379 O O . PRO A 1 180 ? 0.787 11.569 -0.677 1.00 90.88 180 PRO A O 1
ATOM 1382 N N . SER A 1 181 ? 0.442 10.338 -2.526 1.00 87.31 181 SER A N 1
ATOM 1383 C CA . SER A 1 181 ? 0.581 11.428 -3.503 1.00 87.31 181 SER A CA 1
ATOM 1384 C C . SER A 1 181 ? 1.961 12.098 -3.619 1.00 87.31 181 SER A C 1
ATOM 1386 O O . SER A 1 181 ? 2.110 13.051 -4.386 1.00 87.31 181 SER A O 1
ATOM 1388 N N . GLY A 1 182 ? 2.988 11.563 -2.959 1.00 92.31 182 GLY A N 1
ATOM 1389 C CA . GLY A 1 182 ? 4.388 11.969 -3.105 1.00 92.31 182 GLY A CA 1
ATOM 1390 C C . GLY A 1 182 ? 5.322 10.755 -3.149 1.00 92.31 182 GLY A C 1
ATOM 1391 O O . GLY A 1 182 ? 6.166 10.640 -2.273 1.00 92.31 182 GLY A O 1
ATOM 1392 N N . PRO A 1 183 ? 5.176 9.842 -4.123 1.00 94.19 183 PRO A N 1
ATOM 1393 C CA . PRO A 1 183 ? 5.795 8.510 -4.095 1.00 94.19 183 PRO A CA 1
ATOM 1394 C C . PRO A 1 183 ? 7.325 8.498 -3.985 1.00 94.19 183 PRO A C 1
ATOM 1396 O O . PRO A 1 183 ? 7.893 7.511 -3.536 1.00 94.19 183 PRO A O 1
ATOM 1399 N N . CYS A 1 184 ? 7.988 9.602 -4.327 1.00 95.69 184 CYS A N 1
ATOM 1400 C CA . CYS A 1 184 ? 9.427 9.790 -4.184 1.00 95.69 184 CYS A CA 1
ATOM 1401 C C . CYS A 1 184 ? 9.873 10.217 -2.775 1.00 95.69 184 CYS A C 1
ATOM 1403 O O . CYS A 1 184 ? 10.993 10.688 -2.629 1.00 95.69 184 CYS A O 1
ATOM 1405 N N . TYR A 1 185 ? 9.011 10.151 -1.758 1.00 97.75 185 TYR A N 1
ATOM 1406 C CA . TYR A 1 185 ? 9.368 10.437 -0.367 1.00 97.75 185 TYR A CA 1
ATOM 1407 C C . TYR A 1 185 ? 9.066 9.233 0.514 1.00 97.75 185 TYR A C 1
ATOM 1409 O O . TYR A 1 185 ? 7.932 8.752 0.540 1.00 97.75 185 TYR A O 1
ATOM 1417 N N . PHE A 1 186 ? 10.062 8.791 1.272 1.00 98.31 186 PHE A N 1
ATOM 1418 C CA . PHE A 1 186 ? 10.020 7.577 2.074 1.00 98.31 186 PHE A CA 1
ATOM 1419 C C . PHE A 1 186 ? 9.933 7.890 3.576 1.00 98.31 186 PHE A C 1
ATOM 1421 O O . PHE A 1 186 ? 10.375 8.950 4.023 1.00 98.31 186 PHE A O 1
ATOM 1428 N N . SER A 1 187 ? 9.324 6.991 4.350 1.00 98.06 187 SER A N 1
ATOM 1429 C CA . SER A 1 187 ? 9.146 7.080 5.814 1.00 98.06 187 SER A CA 1
ATOM 1430 C C . SER A 1 187 ? 10.279 6.439 6.625 1.00 98.06 187 SER A C 1
ATOM 1432 O O . SER A 1 187 ? 10.256 6.483 7.855 1.00 98.06 187 SER A O 1
ATOM 1434 N N . GLY A 1 188 ? 11.258 5.832 5.951 1.00 97.38 188 GLY A N 1
ATOM 1435 C CA . GLY A 1 188 ? 12.422 5.211 6.576 1.00 97.38 188 GLY A CA 1
ATOM 1436 C C . GLY A 1 188 ? 13.713 5.489 5.802 1.00 97.38 188 GLY A C 1
ATOM 1437 O O . GLY A 1 188 ? 13.666 5.922 4.643 1.00 97.38 188 GLY A O 1
ATOM 1438 N N . PRO A 1 189 ? 14.880 5.216 6.402 1.00 98.06 189 PRO A N 1
ATOM 1439 C CA . PRO A 1 189 ? 16.170 5.384 5.750 1.00 98.06 189 PRO A CA 1
ATOM 1440 C C . PRO A 1 189 ? 16.349 4.391 4.599 1.00 98.06 189 PRO A C 1
ATOM 1442 O O . PRO A 1 189 ? 15.858 3.267 4.650 1.00 98.06 189 PRO A O 1
ATOM 1445 N N . ASN A 1 190 ? 17.114 4.787 3.582 1.00 97.94 190 ASN A N 1
ATOM 1446 C CA . ASN A 1 190 ? 17.620 3.882 2.552 1.00 97.94 190 ASN A CA 1
ATOM 1447 C C . ASN A 1 190 ? 19.051 4.301 2.150 1.00 97.94 190 ASN A C 1
ATOM 1449 O O . ASN A 1 190 ? 19.239 5.216 1.342 1.00 97.94 190 ASN A O 1
ATOM 1453 N N . PRO A 1 191 ? 20.094 3.661 2.710 1.00 96.75 191 PRO A N 1
ATOM 1454 C CA . PRO A 1 191 ? 21.478 4.048 2.475 1.00 96.75 191 PRO A CA 1
ATOM 1455 C C . PRO A 1 191 ? 21.923 3.820 1.025 1.00 96.75 191 PRO A C 1
ATOM 1457 O O . PRO A 1 191 ? 22.892 4.446 0.603 1.00 96.75 191 PRO A O 1
ATOM 1460 N N . GLN A 1 192 ? 21.245 2.963 0.252 1.00 94.75 192 GLN A N 1
ATOM 1461 C CA . GLN A 1 192 ? 21.562 2.774 -1.166 1.00 94.75 192 GLN A CA 1
ATOM 1462 C C . GLN A 1 192 ? 21.164 4.017 -1.968 1.00 94.75 192 GLN A C 1
ATOM 1464 O O . GLN A 1 192 ? 22.003 4.577 -2.670 1.00 94.75 192 GLN A O 1
ATOM 1469 N N . LEU A 1 193 ? 19.949 4.537 -1.764 1.00 96.00 193 LEU A N 1
ATOM 1470 C CA . LEU A 1 193 ? 19.519 5.803 -2.375 1.00 96.00 193 LEU A CA 1
ATOM 1471 C C . LEU A 1 193 ? 20.412 6.981 -1.960 1.00 96.00 193 LEU A C 1
ATOM 1473 O O . LEU A 1 193 ? 20.753 7.824 -2.790 1.00 96.00 193 LEU A O 1
ATOM 1477 N N . ALA A 1 194 ? 20.843 7.017 -0.695 1.00 96.06 194 ALA A N 1
ATOM 1478 C CA . ALA A 1 194 ? 21.734 8.061 -0.191 1.00 96.06 194 ALA A CA 1
ATOM 1479 C C . ALA A 1 194 ? 23.106 8.086 -0.889 1.00 96.06 194 ALA A C 1
ATOM 1481 O O . ALA A 1 194 ? 23.683 9.161 -1.050 1.00 96.06 194 ALA A O 1
ATOM 1482 N N . LYS A 1 195 ? 23.625 6.916 -1.291 1.00 96.75 195 LYS A N 1
ATOM 1483 C CA . LYS A 1 195 ? 24.916 6.776 -1.987 1.00 96.75 195 LYS A CA 1
ATOM 1484 C C . LYS A 1 195 ? 24.852 7.196 -3.454 1.00 96.75 195 LYS A C 1
ATOM 1486 O O . LYS A 1 195 ? 25.860 7.641 -3.986 1.00 96.75 195 LYS A O 1
ATOM 1491 N N . ILE A 1 196 ? 23.690 7.067 -4.096 1.00 96.44 196 ILE A N 1
ATOM 1492 C CA . ILE A 1 196 ? 23.525 7.392 -5.520 1.00 96.44 196 ILE A CA 1
ATOM 1493 C C . ILE A 1 196 ? 23.641 8.903 -5.759 1.00 96.44 196 ILE A C 1
ATOM 1495 O O . ILE A 1 196 ? 24.315 9.342 -6.688 1.00 96.44 196 ILE A O 1
ATOM 1499 N N . SER A 1 197 ? 22.969 9.726 -4.948 1.00 96.75 197 SER A N 1
ATOM 1500 C CA . SER A 1 197 ? 23.005 11.184 -5.103 1.00 96.75 197 SER A CA 1
ATOM 1501 C C . SER A 1 197 ? 22.503 11.903 -3.855 1.00 96.75 197 SER A C 1
ATOM 1503 O O . SER A 1 197 ? 21.556 11.455 -3.210 1.00 96.75 197 SER A O 1
ATOM 1505 N N . SER A 1 198 ? 23.035 13.098 -3.579 1.00 96.31 198 SER A N 1
ATOM 1506 C CA . SER A 1 198 ? 22.490 14.002 -2.556 1.00 96.31 198 SER A CA 1
ATOM 1507 C C . SER A 1 198 ? 21.026 14.384 -2.818 1.00 96.31 198 SER A C 1
ATOM 1509 O O . SER A 1 198 ? 20.262 14.567 -1.870 1.00 96.31 198 SER A O 1
ATOM 1511 N N . LYS A 1 199 ? 20.599 14.436 -4.089 1.00 96.25 199 LYS A N 1
ATOM 1512 C CA . LYS A 1 199 ? 19.197 14.680 -4.465 1.00 96.25 199 LYS A CA 1
ATOM 1513 C C . LYS A 1 199 ? 18.292 13.527 -4.026 1.00 96.25 199 LYS A C 1
ATOM 1515 O O . LYS A 1 199 ? 17.226 13.773 -3.470 1.00 96.25 199 LYS A O 1
ATOM 1520 N N . LEU A 1 200 ? 18.738 12.281 -4.205 1.00 97.12 200 LEU A N 1
ATOM 1521 C CA . LEU A 1 200 ? 18.011 11.096 -3.742 1.00 97.12 200 LEU A CA 1
ATOM 1522 C C . LEU A 1 200 ? 18.119 10.913 -2.227 1.00 97.12 200 LEU A C 1
ATOM 1524 O O . LEU A 1 200 ? 17.154 10.488 -1.606 1.00 97.12 200 LEU A O 1
ATOM 1528 N N . LYS A 1 201 ? 19.211 11.336 -1.585 1.00 97.31 201 LYS A N 1
ATOM 1529 C CA . LYS A 1 201 ? 19.289 11.395 -0.117 1.00 97.31 201 LYS A CA 1
ATOM 1530 C C . LYS A 1 201 ? 18.163 12.245 0.490 1.00 97.31 201 LYS A C 1
ATOM 1532 O O . LYS A 1 201 ? 17.672 11.924 1.562 1.00 97.31 201 LYS A O 1
ATOM 1537 N N . ALA A 1 202 ? 17.694 13.283 -0.203 1.00 96.19 202 ALA A N 1
ATOM 1538 C CA . ALA A 1 202 ? 16.572 14.100 0.263 1.00 96.19 202 ALA A CA 1
ATOM 1539 C C . ALA A 1 202 ? 15.189 13.416 0.149 1.00 96.19 202 ALA A C 1
ATOM 1541 O O . ALA A 1 202 ? 14.192 14.018 0.550 1.00 96.19 202 ALA A O 1
ATOM 1542 N N . SER A 1 203 ? 15.112 12.206 -0.424 1.00 97.19 203 SER A N 1
ATOM 1543 C CA . SER A 1 203 ? 13.886 11.396 -0.505 1.00 97.19 203 SER A CA 1
ATOM 1544 C C . SER A 1 203 ? 13.650 10.517 0.722 1.00 97.19 203 SER A C 1
ATOM 1546 O O . SER A 1 203 ? 12.548 10.011 0.894 1.00 97.19 203 SER A O 1
ATOM 1548 N N . ILE A 1 204 ? 14.654 10.338 1.580 1.00 97.88 204 ILE A N 1
ATOM 1549 C CA . ILE A 1 204 ? 14.629 9.410 2.718 1.00 97.88 204 ILE A CA 1
ATOM 1550 C C . ILE A 1 204 ? 14.754 10.167 4.040 1.00 97.88 204 ILE A C 1
ATOM 1552 O O . ILE A 1 204 ? 15.198 11.316 4.075 1.00 97.88 204 ILE A O 1
ATOM 1556 N N . THR A 1 205 ? 14.370 9.519 5.133 1.00 97.31 205 THR A N 1
ATOM 1557 C CA . THR A 1 205 ? 14.530 10.057 6.488 1.00 97.31 205 THR A CA 1
ATOM 1558 C C . THR A 1 205 ? 15.841 9.577 7.110 1.00 97.31 205 THR A C 1
ATOM 1560 O O . THR A 1 205 ? 16.350 8.510 6.763 1.00 97.31 205 THR A O 1
ATOM 1563 N N . THR A 1 206 ? 16.393 10.353 8.047 1.00 95.75 206 THR A N 1
ATOM 1564 C CA 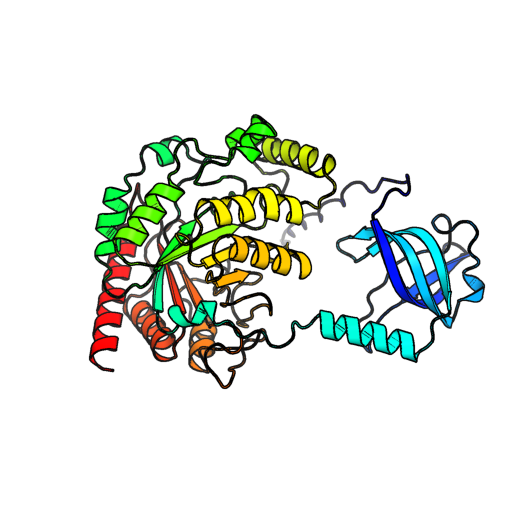. THR A 1 206 ? 17.498 9.884 8.904 1.00 95.75 206 THR A CA 1
ATOM 1565 C C . THR A 1 206 ? 16.962 8.992 10.024 1.00 95.75 206 THR A C 1
ATOM 1567 O O . THR A 1 206 ? 17.507 7.918 10.266 1.00 95.75 206 THR A O 1
ATOM 1570 N N . ARG A 1 207 ? 15.866 9.411 10.675 1.00 98.00 207 ARG A N 1
ATOM 1571 C CA . ARG A 1 207 ? 15.131 8.602 11.655 1.00 98.00 207 ARG A CA 1
ATOM 1572 C C . ARG A 1 207 ? 14.458 7.414 10.969 1.00 98.00 207 ARG A C 1
ATOM 1574 O O . ARG A 1 207 ? 13.798 7.582 9.940 1.00 98.00 207 ARG A O 1
ATOM 1581 N N . ASP A 1 208 ? 14.566 6.231 11.565 1.00 98.44 208 ASP A N 1
ATOM 1582 C CA . ASP A 1 208 ? 13.854 5.026 11.123 1.00 98.44 208 ASP A CA 1
ATOM 1583 C C . ASP A 1 208 ? 12.435 4.970 11.699 1.00 98.44 208 ASP A C 1
ATOM 1585 O O . ASP A 1 208 ? 12.067 4.042 12.417 1.00 98.44 208 ASP A O 1
ATOM 1589 N N . LEU A 1 209 ? 11.631 5.991 11.383 1.00 98.81 209 LEU A N 1
ATOM 1590 C CA . LEU A 1 209 ? 10.272 6.108 11.907 1.00 98.81 209 LEU A CA 1
ATOM 1591 C C . LEU A 1 209 ? 9.410 4.903 11.512 1.00 98.81 209 LEU A C 1
ATOM 1593 O O . LEU A 1 209 ? 8.654 4.395 12.338 1.00 98.81 209 LEU A O 1
ATOM 1597 N N . LEU A 1 210 ? 9.529 4.431 10.267 1.00 98.81 210 LEU A N 1
ATOM 1598 C CA . LEU A 1 210 ? 8.837 3.221 9.831 1.00 98.81 210 LEU A CA 1
ATOM 1599 C C . LEU A 1 210 ? 9.210 2.018 10.708 1.00 98.81 210 LEU A C 1
ATOM 1601 O O . LEU A 1 210 ? 8.309 1.342 11.194 1.00 98.81 210 LEU A O 1
ATOM 1605 N N . GLY A 1 211 ? 10.500 1.776 10.959 1.00 98.88 211 GLY A N 1
ATOM 1606 C CA . GLY A 1 211 ? 10.954 0.688 11.826 1.00 98.88 211 GLY A CA 1
ATOM 1607 C C . GLY A 1 211 ? 10.394 0.781 13.247 1.00 98.88 211 GLY A C 1
ATOM 1608 O O . GLY A 1 211 ? 9.834 -0.194 13.743 1.00 98.88 211 GLY A O 1
ATOM 1609 N N . GLU A 1 212 ? 10.463 1.962 13.867 1.00 98.88 212 GLU A N 1
ATOM 1610 C CA . GLU A 1 212 ? 9.924 2.195 15.216 1.00 98.88 212 GLU A CA 1
ATOM 1611 C C . GLU A 1 212 ? 8.410 1.932 15.295 1.00 98.88 212 GLU A C 1
ATOM 1613 O O . GLU A 1 212 ? 7.912 1.347 16.259 1.00 98.88 212 GLU A O 1
ATOM 1618 N N . VAL A 1 213 ? 7.662 2.353 14.272 1.00 98.88 213 VAL A N 1
ATOM 1619 C CA . VAL A 1 213 ? 6.214 2.135 14.193 1.00 98.88 213 VAL A CA 1
ATOM 1620 C C . VAL A 1 213 ? 5.880 0.659 13.983 1.00 98.88 213 VAL A C 1
ATOM 1622 O O . VAL A 1 213 ? 4.953 0.154 14.616 1.00 98.88 213 VAL A O 1
ATOM 1625 N N . LEU A 1 214 ? 6.633 -0.047 13.135 1.00 98.94 214 LEU A N 1
ATOM 1626 C CA . LEU A 1 214 ? 6.473 -1.489 12.941 1.00 98.94 214 LEU A CA 1
ATOM 1627 C C . LEU A 1 214 ? 6.720 -2.255 14.249 1.00 98.94 214 LEU A C 1
ATOM 1629 O O . LEU A 1 214 ? 5.943 -3.148 14.585 1.00 98.94 214 LEU A O 1
ATOM 1633 N N . ASP A 1 215 ? 7.733 -1.859 15.023 1.00 98.88 215 ASP A N 1
ATOM 1634 C CA . ASP A 1 215 ? 8.015 -2.443 16.338 1.00 98.88 215 ASP A CA 1
ATOM 1635 C C . ASP A 1 215 ? 6.882 -2.194 17.338 1.00 98.88 215 ASP A C 1
ATOM 1637 O O . ASP A 1 215 ? 6.489 -3.098 18.078 1.00 98.88 215 ASP A O 1
ATOM 1641 N N . ALA A 1 216 ? 6.301 -0.993 17.332 1.00 98.88 216 ALA A N 1
ATOM 1642 C CA . ALA A 1 216 ? 5.153 -0.680 18.175 1.00 98.88 216 ALA A CA 1
ATOM 1643 C C . ALA A 1 216 ? 3.909 -1.508 17.813 1.00 98.88 216 ALA A C 1
ATOM 1645 O O . ALA A 1 216 ? 3.210 -1.972 18.713 1.00 98.88 216 ALA A O 1
ATOM 1646 N N . ILE A 1 217 ? 3.642 -1.715 16.518 1.00 98.88 217 ILE A N 1
ATOM 1647 C CA . ILE A 1 217 ? 2.529 -2.553 16.039 1.00 98.88 217 ILE A CA 1
ATOM 1648 C C . ILE A 1 217 ? 2.737 -4.011 16.472 1.00 98.88 217 ILE A C 1
ATOM 1650 O O . ILE A 1 217 ? 1.828 -4.613 17.046 1.00 98.88 217 ILE A O 1
ATOM 1654 N N . ALA A 1 218 ? 3.941 -4.552 16.260 1.00 98.56 218 ALA A N 1
ATOM 1655 C CA . ALA A 1 218 ? 4.279 -5.921 16.641 1.00 98.56 218 ALA A CA 1
ATOM 1656 C C . ALA A 1 218 ? 4.169 -6.145 18.159 1.00 98.56 218 ALA A C 1
ATOM 1658 O O . ALA A 1 218 ? 3.644 -7.167 18.595 1.00 98.56 218 ALA A O 1
ATOM 1659 N N . LYS A 1 219 ? 4.595 -5.168 18.974 1.00 98.56 219 LYS A N 1
ATOM 1660 C CA . LYS A 1 219 ? 4.499 -5.228 20.442 1.00 98.56 219 LYS A CA 1
ATOM 1661 C C . LYS A 1 219 ? 3.059 -5.350 20.955 1.00 98.56 219 LYS A C 1
ATOM 1663 O O . LYS A 1 219 ? 2.843 -5.930 22.014 1.00 98.56 219 LYS A O 1
ATOM 1668 N N . ASP A 1 220 ? 2.086 -4.816 20.224 1.00 98.38 220 ASP A N 1
ATOM 1669 C CA . ASP A 1 220 ? 0.657 -4.918 20.551 1.00 98.38 220 ASP A CA 1
ATOM 1670 C C . ASP A 1 220 ? 0.008 -6.208 20.002 1.00 98.38 220 ASP A C 1
ATOM 1672 O O . ASP A 1 220 ? -1.201 -6.396 20.118 1.00 98.38 220 ASP A O 1
ATOM 1676 N N . GLY A 1 221 ? 0.794 -7.094 19.375 1.00 97.81 221 GLY A N 1
ATOM 1677 C CA . GLY A 1 221 ? 0.325 -8.362 18.812 1.00 97.81 221 GLY A CA 1
ATOM 1678 C C . GLY A 1 221 ? -0.444 -8.228 17.494 1.00 97.81 221 GLY A C 1
ATOM 1679 O O . GLY A 1 221 ? -1.098 -9.178 17.068 1.00 97.81 221 GLY A O 1
ATOM 1680 N N . LYS A 1 222 ? -0.388 -7.061 16.840 1.00 98.62 222 LYS A N 1
ATOM 1681 C CA . LYS A 1 222 ? -1.059 -6.809 15.557 1.00 98.62 222 LYS A CA 1
ATOM 1682 C C . LYS A 1 222 ? -0.109 -7.048 14.385 1.00 98.62 222 LYS A C 1
ATOM 1684 O O . LYS A 1 222 ? 1.098 -6.833 14.483 1.00 98.62 222 LYS A O 1
ATOM 1689 N N . LYS A 1 223 ? -0.661 -7.443 13.236 1.00 98.81 223 LYS A N 1
ATOM 1690 C CA . LYS A 1 223 ? 0.095 -7.514 11.976 1.00 98.81 223 LYS A CA 1
ATOM 1691 C C . LYS A 1 223 ? 0.276 -6.110 11.389 1.00 98.81 223 LYS A C 1
ATOM 1693 O O . LYS A 1 223 ? -0.600 -5.259 11.522 1.00 98.81 223 LYS A O 1
ATOM 1698 N N . ALA A 1 224 ? 1.387 -5.862 10.704 1.00 98.88 224 ALA A N 1
ATOM 1699 C CA . ALA A 1 224 ? 1.621 -4.592 10.014 1.00 98.88 224 ALA A CA 1
ATOM 1700 C C . ALA A 1 224 ? 1.573 -4.767 8.496 1.00 98.88 224 ALA A C 1
ATOM 1702 O O . ALA A 1 224 ? 2.249 -5.640 7.953 1.00 98.88 224 ALA A O 1
ATOM 1703 N N . LEU A 1 225 ? 0.812 -3.911 7.817 1.00 98.94 225 LEU A N 1
ATOM 1704 C CA . LEU A 1 225 ? 0.783 -3.814 6.358 1.00 98.94 225 LEU A CA 1
ATOM 1705 C C . LEU A 1 225 ? 1.357 -2.471 5.923 1.00 98.94 225 LEU A C 1
ATOM 1707 O O . LEU A 1 225 ? 1.220 -1.472 6.633 1.00 98.94 225 LEU A O 1
ATOM 1711 N N . VAL A 1 226 ? 1.961 -2.419 4.740 1.00 98.88 226 VAL A N 1
ATOM 1712 C CA . VAL A 1 226 ? 2.544 -1.179 4.224 1.00 98.88 226 VAL A CA 1
ATOM 1713 C C . VAL A 1 226 ? 1.967 -0.782 2.873 1.00 98.88 226 VAL A C 1
ATOM 1715 O O . VAL A 1 226 ? 1.867 -1.578 1.948 1.00 98.88 226 VAL A O 1
ATOM 1718 N N . TYR A 1 227 ? 1.613 0.492 2.758 1.00 98.75 227 TYR A N 1
ATOM 1719 C CA . TYR A 1 227 ? 1.305 1.162 1.505 1.00 98.75 227 TYR A CA 1
ATOM 1720 C C . TYR A 1 227 ? 2.593 1.561 0.779 1.00 98.75 227 TYR A C 1
ATOM 1722 O O . TYR A 1 227 ? 3.499 2.153 1.381 1.00 98.75 227 TYR A O 1
ATOM 1730 N N . TYR A 1 228 ? 2.621 1.332 -0.529 1.00 98.56 228 TYR A N 1
ATOM 1731 C CA . TYR A 1 228 ? 3.660 1.803 -1.436 1.00 98.56 228 TYR A CA 1
ATOM 1732 C C . TYR A 1 228 ? 3.023 2.332 -2.723 1.00 98.56 228 TYR A C 1
ATOM 1734 O O . TYR A 1 228 ? 2.169 1.668 -3.289 1.00 98.56 228 TYR A O 1
ATOM 1742 N N . ALA A 1 229 ? 3.435 3.497 -3.213 1.00 96.81 229 ALA A N 1
ATOM 1743 C CA . ALA A 1 229 ? 2.950 4.064 -4.468 1.00 96.81 229 ALA A CA 1
ATOM 1744 C C . ALA A 1 229 ? 3.923 3.758 -5.619 1.00 96.81 229 ALA A C 1
ATOM 1746 O O . ALA A 1 229 ? 5.063 4.231 -5.620 1.00 96.81 229 ALA A O 1
ATOM 1747 N N . CYS A 1 230 ? 3.470 2.953 -6.585 1.00 95.75 230 CYS A N 1
ATOM 1748 C CA . CYS A 1 230 ? 4.293 2.352 -7.639 1.00 95.75 230 CYS A CA 1
ATOM 1749 C C . CYS A 1 230 ? 4.950 3.356 -8.580 1.00 95.75 230 CYS A C 1
ATOM 1751 O O . CYS A 1 230 ? 5.947 3.020 -9.210 1.00 95.75 230 CYS A O 1
ATOM 1753 N N . GLU A 1 231 ? 4.431 4.580 -8.691 1.00 91.44 231 GLU A N 1
ATOM 1754 C CA . GLU A 1 231 ? 5.001 5.565 -9.608 1.00 91.44 231 GLU A CA 1
ATOM 1755 C C . GLU A 1 231 ? 6.406 6.030 -9.188 1.00 91.44 231 GLU A C 1
ATOM 1757 O O . GLU A 1 231 ? 7.102 6.633 -10.002 1.00 91.44 231 GLU A O 1
ATOM 1762 N N . GLY A 1 232 ? 6.826 5.786 -7.939 1.00 93.12 232 GLY A N 1
ATOM 1763 C CA . GLY A 1 232 ? 8.172 6.091 -7.445 1.00 93.12 232 GLY A CA 1
ATOM 1764 C C . GLY A 1 232 ? 8.618 7.525 -7.756 1.00 93.12 232 GLY A C 1
ATOM 1765 O O . GLY A 1 232 ? 7.993 8.500 -7.337 1.00 93.12 232 GLY A O 1
ATOM 1766 N N . PHE A 1 233 ? 9.698 7.666 -8.522 1.00 94.12 233 PHE A N 1
ATOM 1767 C CA . PHE A 1 233 ? 10.237 8.965 -8.940 1.00 94.12 233 PHE A CA 1
ATOM 1768 C C . PHE A 1 233 ? 9.564 9.554 -10.198 1.00 94.12 233 PHE A C 1
ATOM 1770 O O . PHE A 1 233 ? 9.883 10.674 -10.592 1.00 94.12 233 PHE A O 1
ATOM 1777 N N . HIS A 1 234 ? 8.606 8.854 -10.815 1.00 86.50 234 HIS A N 1
ATOM 1778 C CA . HIS A 1 234 ? 8.002 9.196 -12.115 1.00 86.50 234 HIS A CA 1
ATOM 1779 C C . HIS A 1 234 ? 6.555 9.689 -12.043 1.00 86.50 234 HIS A C 1
ATOM 1781 O O . HIS A 1 234 ? 5.870 9.769 -13.064 1.00 86.50 234 HIS A O 1
ATOM 1787 N N . LYS A 1 235 ? 6.057 10.061 -10.862 1.00 77.00 235 LYS A N 1
ATOM 1788 C CA . LYS A 1 235 ? 4.669 10.521 -10.740 1.00 77.00 235 LYS A CA 1
ATOM 1789 C C . LYS A 1 235 ? 4.442 11.939 -11.284 1.00 77.00 235 LYS A C 1
ATOM 1791 O O . LYS A 1 235 ? 4.677 12.898 -10.558 1.00 77.00 235 LYS A O 1
ATOM 1796 N N . GLY A 1 236 ? 3.756 12.063 -12.422 1.00 59.53 236 GLY A N 1
ATOM 1797 C CA . GLY A 1 236 ? 3.034 13.278 -12.855 1.00 59.53 236 GLY A CA 1
ATOM 1798 C C . GLY A 1 236 ? 3.903 14.449 -13.349 1.00 59.53 236 GLY A C 1
ATOM 1799 O O . GLY A 1 236 ? 5.078 14.534 -13.027 1.00 59.53 236 GLY A O 1
ATOM 1800 N N . ASP A 1 237 ? 3.285 15.313 -14.158 1.00 58.16 237 ASP A N 1
ATOM 1801 C CA . ASP A 1 237 ? 3.852 16.261 -15.138 1.00 58.16 237 ASP A CA 1
ATOM 1802 C C . ASP A 1 237 ? 4.742 17.430 -14.627 1.00 58.16 237 ASP A C 1
ATOM 1804 O O . ASP A 1 237 ? 5.178 17.498 -13.478 1.00 58.16 237 ASP A O 1
ATOM 1808 N N . ASP A 1 238 ? 5.000 18.400 -15.514 1.00 60.56 238 ASP A N 1
ATOM 1809 C CA . ASP A 1 238 ? 5.819 19.596 -15.284 1.00 60.56 238 ASP A CA 1
ATOM 1810 C C . ASP A 1 238 ? 5.326 20.528 -14.154 1.00 60.56 238 ASP A C 1
ATOM 1812 O O . ASP A 1 238 ? 6.023 21.488 -13.817 1.00 60.56 238 ASP A O 1
ATOM 1816 N N . THR A 1 239 ? 4.175 20.278 -13.524 1.00 72.94 239 THR A N 1
ATOM 1817 C CA . THR A 1 239 ? 3.670 21.078 -12.388 1.00 72.94 239 THR A CA 1
ATOM 1818 C C . THR A 1 239 ? 4.283 20.702 -11.038 1.00 72.94 239 THR A C 1
ATOM 1820 O O . THR A 1 239 ? 4.020 21.353 -10.024 1.00 72.94 239 THR A O 1
ATOM 1823 N N . ARG A 1 240 ? 5.135 19.671 -10.999 1.00 80.69 240 ARG A N 1
ATOM 1824 C CA . ARG A 1 240 ? 5.810 19.242 -9.769 1.00 80.69 240 ARG A CA 1
ATOM 1825 C C . ARG A 1 240 ? 6.756 20.300 -9.184 1.00 80.69 240 ARG A C 1
ATOM 1827 O O . ARG A 1 240 ? 7.406 21.031 -9.941 1.00 80.69 240 ARG A O 1
ATOM 1834 N N . PRO A 1 241 ? 6.918 20.336 -7.843 1.00 89.31 241 PRO A N 1
ATOM 1835 C CA . PRO A 1 241 ? 7.956 21.136 -7.205 1.00 89.31 241 PRO A CA 1
ATOM 1836 C C . PRO A 1 241 ? 9.338 20.809 -7.775 1.00 89.31 241 PRO A C 1
ATOM 1838 O O . PRO A 1 241 ? 9.649 19.645 -8.034 1.00 89.31 241 PRO A O 1
ATOM 1841 N N . GLN A 1 242 ? 10.199 21.821 -7.906 1.00 91.81 242 GLN A N 1
ATOM 1842 C CA . GLN A 1 242 ? 11.540 21.657 -8.478 1.00 91.81 242 GLN A CA 1
ATOM 1843 C C . GLN A 1 242 ? 12.352 20.559 -7.769 1.00 91.81 242 GLN A C 1
ATOM 1845 O O . GLN A 1 242 ? 13.004 19.759 -8.429 1.00 91.81 242 GLN A O 1
ATOM 1850 N N . LYS A 1 243 ? 12.210 20.435 -6.442 1.00 91.94 243 LYS A N 1
ATOM 1851 C CA . LYS A 1 243 ? 12.846 19.376 -5.644 1.00 91.94 243 LYS A CA 1
ATOM 1852 C C . LYS A 1 243 ? 12.479 17.960 -6.118 1.00 91.94 243 LYS A C 1
ATOM 1854 O O . LYS A 1 243 ? 13.351 17.100 -6.176 1.00 91.94 243 LYS A O 1
ATOM 1859 N N . GLU A 1 244 ? 11.219 17.713 -6.480 1.00 93.19 244 GLU A N 1
ATOM 1860 C CA . GLU A 1 244 ? 10.772 16.407 -6.992 1.00 93.19 244 GLU A CA 1
ATOM 1861 C C . GLU A 1 244 ? 11.299 16.167 -8.419 1.00 93.19 244 GLU A C 1
ATOM 1863 O O . GLU A 1 244 ? 11.748 15.067 -8.738 1.00 93.19 244 GLU A O 1
ATOM 1868 N N . LYS A 1 245 ? 11.346 17.210 -9.262 1.00 92.81 245 LYS A N 1
ATOM 1869 C CA . LYS A 1 245 ? 11.960 17.139 -10.604 1.00 92.81 245 LYS A CA 1
ATOM 1870 C C . LYS A 1 245 ? 13.456 16.835 -10.538 1.00 92.81 245 LYS A C 1
ATOM 1872 O O . LYS A 1 245 ? 13.979 16.075 -11.353 1.00 92.81 245 LYS A O 1
ATOM 1877 N N . ASP A 1 246 ? 14.141 17.411 -9.557 1.00 93.94 246 ASP A N 1
ATOM 1878 C CA . ASP A 1 246 ? 15.550 17.162 -9.289 1.00 93.94 246 ASP A CA 1
ATOM 1879 C C . ASP A 1 246 ? 15.800 15.720 -8.843 1.00 93.94 246 ASP A C 1
ATOM 1881 O O . ASP A 1 246 ? 16.739 15.091 -9.335 1.00 93.94 246 ASP A O 1
ATOM 1885 N N . MET A 1 247 ? 14.948 15.180 -7.965 1.00 95.69 247 MET A N 1
ATOM 1886 C CA . MET A 1 247 ? 14.983 13.765 -7.573 1.00 95.69 247 MET A CA 1
ATOM 1887 C C . MET A 1 247 ? 14.767 12.856 -8.778 1.00 95.69 247 MET A C 1
ATOM 1889 O O . MET A 1 247 ? 15.575 11.960 -9.005 1.00 95.69 247 MET A O 1
ATOM 1893 N N . ARG A 1 248 ? 13.740 13.132 -9.589 1.00 95.00 248 ARG A N 1
ATOM 1894 C CA . ARG A 1 248 ? 13.472 12.386 -10.821 1.00 95.00 248 ARG A CA 1
ATOM 1895 C C . ARG A 1 248 ? 14.669 12.406 -11.766 1.00 95.00 248 ARG A C 1
ATOM 1897 O O . ARG A 1 248 ? 15.102 11.358 -12.213 1.00 95.00 248 ARG A O 1
ATOM 1904 N N . SER A 1 249 ? 15.264 13.574 -11.995 1.00 94.56 249 SER A N 1
ATOM 1905 C CA . SER A 1 249 ? 16.435 13.707 -12.873 1.00 94.56 249 SER A CA 1
ATOM 1906 C C . SER A 1 249 ? 17.657 12.945 -12.348 1.00 94.56 249 SER A C 1
ATOM 1908 O O . SER A 1 249 ? 18.447 12.425 -13.129 1.00 94.56 249 SER A O 1
ATOM 1910 N N . ALA A 1 250 ? 17.855 12.902 -11.026 1.00 96.44 250 ALA A N 1
ATOM 1911 C CA . ALA A 1 250 ? 18.929 12.120 -10.418 1.00 96.44 250 ALA A CA 1
ATOM 1912 C C . ALA A 1 250 ? 18.668 10.611 -10.522 1.00 96.44 250 ALA A C 1
ATOM 1914 O O . ALA A 1 250 ? 19.600 9.849 -10.758 1.00 96.44 250 ALA A O 1
ATOM 1915 N N . TRP A 1 251 ? 17.410 10.200 -10.369 1.00 96.62 251 TRP A N 1
ATOM 1916 C CA . TRP A 1 251 ? 16.988 8.816 -10.529 1.00 96.62 251 TRP A CA 1
ATOM 1917 C C . TRP A 1 251 ? 17.098 8.342 -11.982 1.00 96.62 251 TRP A C 1
ATOM 1919 O O . TRP A 1 251 ? 17.684 7.295 -12.222 1.00 96.62 251 TRP A O 1
ATOM 1929 N N . ASP A 1 252 ? 16.640 9.137 -12.952 1.00 94.38 252 ASP A N 1
ATOM 1930 C CA . ASP A 1 252 ? 16.747 8.825 -14.384 1.00 94.38 252 ASP A CA 1
ATOM 1931 C C . ASP A 1 252 ? 18.213 8.589 -14.784 1.00 94.38 252 ASP A C 1
ATOM 1933 O O . ASP A 1 252 ? 18.534 7.561 -15.374 1.00 94.38 252 ASP A O 1
ATOM 1937 N N . LYS A 1 253 ? 19.132 9.464 -14.346 1.00 95.56 253 LYS A N 1
ATOM 1938 C CA . LYS A 1 253 ? 20.582 9.281 -14.549 1.00 95.56 253 LYS A CA 1
ATOM 1939 C C . LYS A 1 253 ? 21.122 7.993 -13.932 1.00 95.56 253 LYS A C 1
ATOM 1941 O O . LYS A 1 253 ? 22.060 7.410 -14.465 1.00 95.56 253 LYS A O 1
ATOM 1946 N N . TYR A 1 254 ? 20.579 7.578 -12.788 1.00 93.62 254 TYR A N 1
ATOM 1947 C CA . TYR A 1 254 ? 20.979 6.325 -12.162 1.00 93.62 254 TYR A CA 1
ATOM 1948 C C . TYR A 1 254 ? 20.484 5.130 -12.980 1.00 93.62 254 TYR A C 1
ATOM 1950 O O . TYR A 1 254 ? 21.291 4.267 -13.320 1.00 93.62 254 TYR A O 1
ATOM 1958 N N . VAL A 1 255 ? 19.200 5.111 -13.349 1.00 88.25 255 VAL A N 1
ATOM 1959 C CA . VAL A 1 255 ? 18.592 4.043 -14.160 1.00 88.25 255 VAL A CA 1
ATOM 1960 C C . VAL A 1 255 ? 19.312 3.903 -15.505 1.00 88.25 255 VAL A C 1
ATOM 1962 O O . VAL A 1 255 ? 19.623 2.792 -15.908 1.00 88.25 255 VAL A O 1
ATOM 1965 N N . GLU A 1 256 ? 19.688 5.009 -16.152 1.00 90.25 256 GLU A N 1
ATOM 1966 C CA . GLU A 1 256 ? 20.496 5.001 -17.385 1.00 90.25 256 GLU A CA 1
ATOM 1967 C C . GLU A 1 256 ? 21.896 4.386 -17.212 1.00 90.25 256 GLU A C 1
ATOM 1969 O O . GLU A 1 256 ? 22.508 3.964 -18.194 1.00 90.25 256 GLU A O 1
ATOM 1974 N N . SER A 1 257 ? 22.419 4.330 -15.984 1.00 86.94 257 SER A N 1
ATOM 1975 C CA . SER A 1 257 ? 23.758 3.801 -15.698 1.00 86.94 257 SER A CA 1
ATOM 1976 C C . SER A 1 257 ? 23.774 2.317 -15.313 1.00 86.94 257 SER A C 1
ATOM 1978 O O . SER A 1 257 ? 24.853 1.745 -15.155 1.00 86.94 257 SER A O 1
ATOM 1980 N N . VAL A 1 258 ? 22.606 1.677 -15.188 1.00 77.19 258 VAL A N 1
ATOM 1981 C CA . VAL A 1 258 ? 22.470 0.258 -14.828 1.00 77.19 258 VAL A CA 1
ATOM 1982 C C . VAL A 1 258 ? 21.679 -0.517 -15.889 1.00 77.19 258 VAL A C 1
ATOM 1984 O O . VAL A 1 258 ? 20.833 0.056 -16.569 1.00 77.19 258 VAL A O 1
ATOM 1987 N N . PRO A 1 259 ? 21.906 -1.834 -16.052 1.00 80.69 259 PRO A N 1
ATOM 1988 C CA . PRO A 1 259 ? 21.160 -2.658 -17.003 1.00 80.69 259 PRO A CA 1
ATOM 1989 C C . PRO A 1 259 ? 19.792 -3.074 -16.432 1.00 80.69 259 PRO A C 1
ATOM 1991 O O . PRO A 1 259 ? 19.465 -4.256 -16.405 1.00 80.69 259 PRO A O 1
ATOM 1994 N N . MET A 1 260 ? 19.017 -2.111 -15.931 1.00 79.81 260 MET A N 1
ATOM 1995 C CA . MET A 1 260 ? 17.684 -2.322 -15.363 1.00 79.81 260 MET A CA 1
ATOM 1996 C C . MET A 1 260 ? 16.712 -1.287 -15.920 1.00 79.81 260 MET A C 1
ATOM 1998 O O . MET A 1 260 ? 17.058 -0.129 -16.145 1.00 79.81 260 MET A O 1
ATOM 2002 N N . THR A 1 261 ? 15.463 -1.690 -16.093 1.00 85.88 261 THR A N 1
ATOM 2003 C CA . THR A 1 261 ? 14.345 -0.767 -16.262 1.00 85.88 261 THR A CA 1
ATOM 2004 C C . THR A 1 261 ? 14.090 0.017 -14.972 1.00 85.88 261 THR A C 1
ATOM 2006 O O . THR A 1 261 ? 14.547 -0.339 -13.883 1.00 85.88 261 THR A O 1
ATOM 2009 N N . ASN A 1 262 ? 13.290 1.080 -15.072 1.00 89.69 262 ASN A N 1
ATOM 2010 C CA . ASN A 1 262 ? 12.847 1.835 -13.903 1.00 89.69 262 ASN A CA 1
ATOM 2011 C C . ASN A 1 262 ? 12.165 0.950 -12.841 1.00 89.69 262 ASN A C 1
ATOM 2013 O O . ASN A 1 262 ? 12.433 1.101 -11.651 1.00 89.69 262 ASN A O 1
ATOM 2017 N N . ASN A 1 263 ? 11.277 0.050 -13.268 1.00 89.88 263 ASN A N 1
ATOM 2018 C CA . ASN A 1 263 ? 10.477 -0.769 -12.359 1.00 89.88 263 ASN A CA 1
ATOM 2019 C C . ASN A 1 263 ? 11.322 -1.865 -11.694 1.00 89.88 263 ASN A C 1
ATOM 2021 O O . ASN A 1 263 ? 11.123 -2.140 -10.511 1.00 89.88 263 ASN A O 1
ATOM 2025 N N . GLU A 1 264 ? 12.311 -2.420 -12.401 1.00 86.75 264 GLU A N 1
ATOM 2026 C CA . GLU A 1 264 ? 13.317 -3.321 -11.822 1.00 86.75 264 GLU A CA 1
ATOM 2027 C C . GLU A 1 264 ? 14.186 -2.589 -10.792 1.00 86.75 264 GLU A C 1
ATOM 2029 O O . GLU A 1 264 ? 14.327 -3.060 -9.666 1.00 86.75 264 GLU A O 1
ATOM 2034 N N . ALA A 1 265 ? 14.694 -1.396 -11.122 1.00 89.75 265 ALA A N 1
ATOM 2035 C CA . ALA A 1 265 ? 15.516 -0.607 -10.204 1.00 89.75 265 ALA A CA 1
ATOM 2036 C C . ALA A 1 265 ? 14.738 -0.159 -8.950 1.00 89.75 265 ALA A C 1
ATOM 2038 O O . ALA A 1 265 ? 15.265 -0.235 -7.838 1.00 89.75 265 ALA A O 1
ATOM 2039 N N . LEU A 1 266 ? 13.479 0.280 -9.097 1.00 95.81 266 LEU A N 1
ATOM 2040 C CA . LEU A 1 266 ? 12.588 0.577 -7.965 1.00 95.81 266 LEU A CA 1
ATOM 2041 C C . LEU A 1 266 ? 12.298 -0.682 -7.139 1.00 95.81 266 LEU A C 1
ATOM 2043 O O . LEU A 1 266 ? 12.324 -0.628 -5.907 1.00 95.81 266 LEU A O 1
ATOM 2047 N N . GLY A 1 267 ? 12.044 -1.802 -7.818 1.00 95.38 267 GLY A N 1
ATOM 2048 C CA . GLY A 1 267 ? 11.857 -3.107 -7.204 1.00 95.38 267 GLY A CA 1
ATOM 2049 C C . GLY A 1 267 ? 13.036 -3.458 -6.308 1.00 95.38 267 GLY A C 1
ATOM 2050 O O . GLY A 1 267 ? 12.867 -3.570 -5.101 1.00 95.38 267 GLY A O 1
ATOM 2051 N N . GLU A 1 268 ? 14.239 -3.563 -6.861 1.00 90.69 268 GLU A N 1
ATOM 2052 C CA . GLU A 1 268 ? 15.435 -4.005 -6.136 1.00 90.69 268 GLU A CA 1
ATOM 2053 C C . GLU A 1 268 ? 15.862 -3.026 -5.029 1.00 90.69 268 GLU A C 1
ATOM 2055 O O . GLU A 1 268 ? 16.024 -3.408 -3.866 1.00 90.69 268 GLU A O 1
ATOM 2060 N N . LEU A 1 269 ? 16.015 -1.739 -5.362 1.00 95.81 269 LEU A N 1
ATOM 2061 C CA . LEU A 1 269 ? 16.654 -0.763 -4.467 1.00 95.81 269 LEU A CA 1
ATOM 2062 C C . LEU A 1 269 ? 15.715 -0.177 -3.426 1.00 95.81 269 LEU A C 1
ATOM 2064 O O . LEU A 1 269 ? 16.176 0.422 -2.454 1.00 95.81 269 LEU A O 1
ATOM 2068 N N . VAL A 1 270 ? 14.405 -0.292 -3.634 1.00 97.19 270 VAL A N 1
ATOM 2069 C CA . VAL A 1 270 ? 13.413 0.296 -2.736 1.00 97.19 270 VAL A CA 1
ATOM 2070 C C . VAL A 1 270 ? 12.532 -0.788 -2.142 1.00 97.19 270 VAL A C 1
ATOM 2072 O O . VAL A 1 270 ? 12.580 -0.993 -0.930 1.00 97.19 270 VAL A O 1
ATOM 2075 N N . VAL A 1 271 ? 11.755 -1.500 -2.960 1.00 98.38 271 VAL A N 1
ATOM 2076 C CA . VAL A 1 271 ? 10.815 -2.515 -2.456 1.00 98.38 271 VAL A CA 1
ATOM 2077 C C . VAL A 1 271 ? 11.573 -3.664 -1.786 1.00 98.38 271 VAL A C 1
ATOM 2079 O O . VAL A 1 271 ? 11.330 -3.951 -0.617 1.00 98.38 271 VAL A O 1
ATOM 2082 N N . GLY A 1 272 ? 12.548 -4.254 -2.477 1.00 97.94 272 GLY A N 1
ATOM 2083 C CA . GLY A 1 272 ? 13.400 -5.331 -1.982 1.00 97.94 272 GLY A CA 1
ATOM 2084 C C . GLY A 1 272 ? 14.234 -4.908 -0.778 1.00 97.94 272 GLY A C 1
ATOM 2085 O O . GLY A 1 272 ? 14.326 -5.659 0.192 1.00 97.94 272 GLY A O 1
ATOM 2086 N N . TYR A 1 273 ? 14.775 -3.684 -0.783 1.00 98.44 273 TYR A N 1
ATOM 2087 C CA . TYR A 1 273 ? 15.481 -3.135 0.377 1.00 98.44 273 TYR A CA 1
ATOM 2088 C C . TYR A 1 273 ? 14.593 -3.096 1.627 1.00 98.44 273 TYR A C 1
ATOM 2090 O O . TYR A 1 273 ? 14.968 -3.647 2.662 1.00 98.44 273 TYR A O 1
ATOM 2098 N N . TYR A 1 274 ? 13.418 -2.463 1.552 1.00 98.69 274 TYR A N 1
ATOM 2099 C CA . TYR A 1 274 ? 12.538 -2.330 2.714 1.00 98.69 274 TYR A CA 1
ATOM 2100 C C . TYR A 1 274 ? 11.917 -3.669 3.129 1.00 98.69 274 TYR A C 1
ATOM 2102 O O . TYR A 1 274 ? 11.801 -3.929 4.327 1.00 98.69 274 TYR A O 1
ATOM 2110 N N . ALA A 1 275 ? 11.587 -4.543 2.173 1.00 98.69 275 ALA A N 1
ATOM 2111 C CA . ALA A 1 275 ? 11.132 -5.901 2.457 1.00 98.69 275 ALA A CA 1
ATOM 2112 C C . ALA A 1 275 ? 12.185 -6.691 3.245 1.00 98.69 275 ALA A C 1
ATOM 2114 O O . ALA A 1 275 ? 11.869 -7.228 4.301 1.00 98.69 275 ALA A O 1
ATOM 2115 N N . LYS A 1 276 ? 13.447 -6.701 2.799 1.00 98.50 276 LYS A N 1
ATOM 2116 C CA . LYS A 1 276 ? 14.544 -7.402 3.491 1.00 98.50 276 LYS A CA 1
ATOM 2117 C C . LYS A 1 276 ? 14.900 -6.758 4.828 1.00 98.50 276 LYS A C 1
ATOM 2119 O O . LYS A 1 276 ? 15.139 -7.464 5.800 1.00 98.50 276 LYS A O 1
ATOM 2124 N N . ARG A 1 277 ? 14.923 -5.422 4.896 1.00 98.44 277 ARG A N 1
ATOM 2125 C CA . ARG A 1 277 ? 15.276 -4.678 6.117 1.00 98.44 277 ARG A CA 1
ATOM 2126 C C . ARG A 1 277 ? 14.330 -4.990 7.271 1.00 98.44 277 ARG A C 1
ATOM 2128 O O . ARG A 1 277 ? 14.791 -5.145 8.398 1.00 98.44 277 ARG A O 1
ATOM 2135 N N . TYR A 1 278 ? 13.026 -5.000 7.005 1.00 98.69 278 TYR A N 1
ATOM 2136 C CA . TYR A 1 278 ? 12.021 -5.163 8.053 1.00 98.69 278 TYR A CA 1
ATOM 2137 C C . TYR A 1 278 ? 11.492 -6.594 8.158 1.00 98.69 278 TYR A C 1
ATOM 2139 O O . TYR A 1 278 ? 10.942 -6.945 9.198 1.00 98.69 278 TYR A O 1
ATOM 2147 N N . GLY A 1 279 ? 11.690 -7.421 7.130 1.00 97.94 279 GLY A N 1
ATOM 2148 C CA . GLY A 1 279 ? 11.398 -8.850 7.138 1.00 97.94 279 GLY A CA 1
ATOM 2149 C C . GLY A 1 279 ? 10.007 -9.171 7.678 1.00 97.94 279 GLY A C 1
ATOM 2150 O O . GLY A 1 279 ? 9.007 -8.582 7.263 1.00 97.94 279 GLY A O 1
ATOM 2151 N N . ASN A 1 280 ? 9.960 -10.063 8.667 1.00 97.25 280 ASN A N 1
ATOM 2152 C CA . ASN A 1 280 ? 8.731 -10.512 9.324 1.00 97.25 280 ASN A CA 1
ATOM 2153 C C . ASN A 1 280 ? 7.961 -9.418 10.091 1.00 97.25 280 ASN A C 1
ATOM 2155 O O . ASN A 1 280 ? 6.836 -9.663 10.520 1.00 97.25 280 ASN A O 1
ATOM 2159 N N . LYS A 1 281 ? 8.502 -8.200 10.235 1.00 98.56 281 LYS A N 1
ATOM 2160 C CA . LYS A 1 281 ? 7.738 -7.067 10.776 1.00 98.56 281 LYS A CA 1
ATOM 2161 C C . LYS A 1 281 ? 6.657 -6.600 9.797 1.00 98.56 281 LYS A C 1
ATOM 2163 O O . LYS A 1 281 ? 5.622 -6.101 10.234 1.00 98.56 281 LYS A O 1
ATOM 2168 N N . ILE A 1 282 ? 6.853 -6.781 8.487 1.00 98.81 282 ILE A N 1
ATOM 2169 C CA . ILE A 1 282 ? 5.862 -6.445 7.455 1.00 98.81 282 ILE A CA 1
ATOM 2170 C C . ILE A 1 282 ? 5.162 -7.723 6.991 1.00 98.81 282 ILE A C 1
ATOM 2172 O O . ILE A 1 282 ? 5.772 -8.621 6.421 1.00 98.81 282 ILE A O 1
ATOM 2176 N N . HIS A 1 283 ? 3.852 -7.779 7.202 1.00 98.81 283 HIS A N 1
ATOM 2177 C CA . HIS A 1 283 ? 3.004 -8.933 6.900 1.00 98.81 283 HIS A CA 1
ATOM 2178 C C . HIS A 1 283 ? 2.243 -8.786 5.580 1.00 98.81 283 HIS A C 1
ATOM 2180 O O . HIS A 1 283 ? 1.587 -9.720 5.129 1.00 98.81 283 HIS A O 1
ATOM 2186 N N . GLY A 1 284 ? 2.313 -7.620 4.943 1.00 98.62 284 GLY A N 1
ATOM 2187 C CA . GLY A 1 284 ? 1.769 -7.453 3.609 1.00 98.62 284 GLY A CA 1
ATOM 2188 C C . GLY A 1 284 ? 2.004 -6.079 3.008 1.00 98.62 284 GLY A C 1
ATOM 2189 O O . GLY A 1 284 ? 2.303 -5.108 3.706 1.00 98.62 284 GLY A O 1
ATOM 2190 N N . TRP A 1 285 ? 1.871 -6.027 1.689 1.00 98.81 285 TRP A N 1
ATOM 2191 C CA . TRP A 1 285 ? 2.169 -4.871 0.858 1.00 98.81 285 TRP A CA 1
ATOM 2192 C C . TRP A 1 285 ? 0.965 -4.506 0.007 1.00 98.81 285 TRP A C 1
ATOM 2194 O O . TRP A 1 285 ? 0.431 -5.335 -0.728 1.00 98.81 285 TRP A O 1
ATOM 2204 N N . TRP A 1 286 ? 0.567 -3.243 0.086 1.00 98.69 286 TRP A N 1
ATOM 2205 C CA . TRP A 1 286 ? -0.480 -2.668 -0.738 1.00 98.69 286 TRP A CA 1
ATOM 2206 C C . TRP A 1 286 ? 0.134 -1.653 -1.700 1.00 98.69 286 TRP A C 1
ATOM 2208 O O . TRP A 1 286 ? 0.545 -0.559 -1.303 1.00 98.69 286 TRP A O 1
ATOM 2218 N N . PHE A 1 287 ? 0.229 -2.044 -2.966 1.00 98.50 287 PHE A N 1
ATOM 2219 C CA . PHE A 1 287 ? 0.857 -1.286 -4.037 1.00 98.50 287 PHE A CA 1
ATOM 2220 C C . PHE A 1 287 ? -0.177 -0.429 -4.776 1.00 98.50 287 PHE A C 1
ATOM 2222 O O . PHE A 1 287 ? -0.989 -0.945 -5.543 1.00 98.50 287 PHE A O 1
ATOM 2229 N N . ASP A 1 288 ? -0.148 0.881 -4.546 1.00 96.38 288 ASP A N 1
ATOM 2230 C CA . ASP A 1 288 ? -0.992 1.869 -5.216 1.00 96.38 288 ASP A CA 1
ATOM 2231 C C . ASP A 1 288 ? -0.487 2.213 -6.610 1.00 96.38 288 ASP A C 1
ATOM 2233 O O . ASP A 1 288 ? 0.718 2.205 -6.857 1.00 96.38 288 ASP A O 1
ATOM 2237 N N . GLY A 1 289 ? -1.394 2.604 -7.504 1.00 92.88 289 GLY A N 1
ATOM 2238 C CA . GLY A 1 289 ? -1.008 3.032 -8.848 1.00 92.88 289 GLY A CA 1
ATOM 2239 C C . GLY A 1 289 ? -0.297 1.935 -9.647 1.00 92.88 289 GLY A C 1
ATOM 2240 O O . GLY A 1 289 ? 0.438 2.237 -10.585 1.00 92.88 289 GLY A O 1
ATOM 2241 N N . ALA A 1 290 ? -0.530 0.658 -9.324 1.00 94.88 290 ALA A N 1
ATOM 2242 C CA . ALA A 1 290 ? 0.167 -0.492 -9.905 1.00 94.88 290 ALA A CA 1
ATOM 2243 C C . ALA A 1 290 ? -0.148 -0.729 -11.397 1.00 94.88 290 ALA A C 1
ATOM 2245 O O . ALA A 1 290 ? 0.309 -1.707 -11.984 1.00 94.88 290 ALA A O 1
ATOM 2246 N N . GLY A 1 291 ? -0.925 0.153 -12.035 1.00 90.88 291 GLY A N 1
ATOM 2247 C CA . GLY A 1 291 ? -1.120 0.167 -13.486 1.00 90.88 291 GLY A CA 1
ATOM 2248 C C . GLY A 1 291 ? 0.150 0.513 -14.274 1.00 90.88 291 GLY A C 1
ATOM 2249 O O . GLY A 1 291 ? 0.200 0.238 -15.467 1.00 90.88 291 GLY A O 1
ATOM 2250 N N . VAL A 1 292 ? 1.171 1.081 -13.618 1.00 88.94 292 VAL A N 1
ATOM 2251 C CA . VAL A 1 292 ? 2.503 1.320 -14.211 1.00 88.94 292 VAL A CA 1
ATOM 2252 C C . VAL A 1 292 ? 3.381 0.066 -14.270 1.00 88.94 292 VAL A C 1
ATOM 2254 O O . VAL A 1 292 ? 4.420 0.092 -14.925 1.00 88.94 292 VAL A O 1
ATOM 2257 N N . LEU A 1 293 ? 2.982 -1.002 -13.574 1.00 89.69 293 LEU A N 1
ATOM 2258 C CA . LEU A 1 293 ? 3.688 -2.278 -13.545 1.00 89.69 293 LEU A CA 1
ATOM 2259 C C . LEU A 1 293 ? 3.039 -3.225 -14.548 1.00 89.69 293 LEU A C 1
ATOM 2261 O O . LEU A 1 293 ? 1.813 -3.396 -14.540 1.00 89.69 293 LEU A O 1
ATOM 2265 N N . ASP A 1 294 ? 3.835 -3.879 -15.386 1.00 87.81 294 ASP A N 1
ATOM 2266 C CA . ASP A 1 294 ? 3.340 -4.991 -16.191 1.00 87.81 294 ASP A CA 1
ATOM 2267 C C . ASP A 1 294 ? 3.281 -6.299 -15.374 1.00 87.81 294 ASP A C 1
ATOM 2269 O O . ASP A 1 294 ? 3.328 -6.290 -14.141 1.00 87.81 294 ASP A O 1
ATOM 2273 N N . LYS A 1 295 ? 3.025 -7.432 -16.035 1.00 86.19 295 LYS A N 1
ATOM 2274 C CA . LYS A 1 295 ? 2.942 -8.728 -15.348 1.00 86.19 295 LYS A CA 1
ATOM 2275 C C . LYS A 1 295 ? 4.280 -9.144 -14.736 1.00 86.19 295 LYS A C 1
ATOM 2277 O O . LYS A 1 295 ? 4.292 -9.604 -13.594 1.00 86.19 295 LYS A O 1
ATOM 2282 N N . ASP A 1 296 ? 5.366 -8.976 -15.475 1.00 82.94 296 ASP A N 1
ATOM 2283 C CA . ASP A 1 296 ? 6.688 -9.439 -15.068 1.00 82.94 296 ASP A CA 1
ATOM 2284 C C . ASP A 1 296 ? 7.209 -8.567 -13.918 1.00 82.94 296 ASP A C 1
ATOM 2286 O O . ASP A 1 296 ? 7.717 -9.093 -12.928 1.00 82.94 296 ASP A O 1
ATOM 2290 N N . ASP A 1 297 ? 6.933 -7.258 -13.966 1.00 88.12 297 ASP A N 1
ATOM 2291 C CA . ASP A 1 297 ? 7.192 -6.330 -12.861 1.00 88.12 297 ASP A CA 1
ATOM 2292 C C . ASP A 1 297 ? 6.492 -6.765 -11.562 1.00 88.12 297 ASP A C 1
ATOM 2294 O O . ASP A 1 297 ? 7.098 -6.792 -10.489 1.00 88.12 297 ASP A O 1
ATOM 2298 N N . ARG A 1 298 ? 5.203 -7.131 -11.639 1.00 93.06 298 ARG A N 1
ATOM 2299 C CA . ARG A 1 298 ? 4.435 -7.575 -10.463 1.00 93.06 298 ARG A CA 1
ATOM 2300 C C . ARG A 1 298 ? 4.966 -8.887 -9.895 1.00 93.06 298 ARG A C 1
ATOM 2302 O O . ARG A 1 298 ? 5.038 -9.030 -8.675 1.00 93.06 298 ARG A O 1
ATOM 2309 N N . LEU A 1 299 ? 5.364 -9.830 -10.750 1.00 87.94 299 LEU A N 1
ATOM 2310 C CA . LEU A 1 299 ? 5.988 -11.082 -10.315 1.00 87.94 299 LEU A CA 1
ATOM 2311 C C . LEU A 1 299 ? 7.334 -10.828 -9.628 1.00 87.94 299 LEU A C 1
ATOM 2313 O O . LEU A 1 299 ? 7.582 -11.389 -8.558 1.00 87.94 299 LEU A O 1
ATOM 2317 N N . LEU A 1 300 ? 8.162 -9.943 -10.188 1.00 86.38 300 LEU A N 1
ATOM 2318 C CA . LEU A 1 300 ? 9.420 -9.524 -9.574 1.00 86.38 300 LEU A CA 1
ATOM 2319 C C . LEU A 1 300 ? 9.178 -8.887 -8.201 1.00 86.38 300 LEU A C 1
ATOM 2321 O O . LEU A 1 300 ? 9.784 -9.297 -7.215 1.00 86.38 300 LEU A O 1
ATOM 2325 N N . TRP A 1 301 ? 8.263 -7.923 -8.103 1.00 97.25 301 TRP A N 1
ATOM 2326 C CA . TRP A 1 301 ? 7.989 -7.231 -6.842 1.00 97.25 301 TRP A CA 1
ATOM 2327 C C . TRP A 1 301 ? 7.401 -8.177 -5.787 1.00 97.25 301 TRP A C 1
ATOM 2329 O O . TRP A 1 301 ? 7.811 -8.125 -4.629 1.00 97.25 301 TRP A O 1
ATOM 2339 N N . ARG A 1 302 ? 6.508 -9.099 -6.179 1.00 95.44 302 ARG A N 1
ATOM 2340 C CA . ARG A 1 302 ? 5.995 -10.170 -5.302 1.00 95.44 302 ARG A CA 1
ATOM 2341 C C . ARG A 1 302 ? 7.132 -11.055 -4.788 1.00 95.44 302 ARG A C 1
ATOM 2343 O O . ARG A 1 302 ? 7.183 -11.332 -3.591 1.00 95.44 302 ARG A O 1
ATOM 2350 N N . LYS A 1 303 ? 8.062 -11.464 -5.659 1.00 89.94 303 LYS A N 1
ATOM 2351 C CA . LYS A 1 303 ? 9.258 -12.232 -5.275 1.00 89.94 303 LYS A CA 1
ATOM 2352 C C . LYS A 1 303 ? 10.110 -11.462 -4.266 1.00 89.94 303 LYS A C 1
ATOM 2354 O O . LYS A 1 303 ? 10.432 -12.012 -3.221 1.00 89.94 303 LYS A O 1
ATOM 2359 N N . LEU A 1 304 ? 10.414 -10.193 -4.529 1.00 94.25 304 LEU A N 1
ATOM 2360 C CA . LEU A 1 304 ? 11.230 -9.354 -3.644 1.00 94.25 304 LEU A CA 1
ATOM 2361 C C . LEU A 1 304 ? 10.586 -9.137 -2.268 1.00 94.25 304 LEU A C 1
ATOM 2363 O O . LEU A 1 304 ? 11.276 -9.177 -1.251 1.00 94.25 304 LEU A O 1
ATOM 2367 N N . VAL A 1 305 ? 9.263 -8.959 -2.221 1.00 97.75 305 VAL A N 1
ATOM 2368 C CA . VAL A 1 305 ? 8.505 -8.929 -0.961 1.00 97.75 305 VAL A CA 1
ATOM 2369 C C . VAL A 1 305 ? 8.675 -10.243 -0.194 1.00 97.75 305 VAL A C 1
ATOM 2371 O O . VAL A 1 305 ? 8.981 -10.221 1.000 1.00 97.75 305 VAL A O 1
ATOM 2374 N N . ARG A 1 306 ? 8.533 -11.381 -0.883 1.00 93.00 306 ARG A N 1
ATOM 2375 C CA . ARG A 1 306 ? 8.629 -12.720 -0.282 1.00 93.00 306 ARG A CA 1
ATOM 2376 C C . ARG A 1 306 ? 10.044 -13.128 0.121 1.00 93.00 306 ARG A C 1
ATOM 2378 O O . ARG A 1 306 ? 10.198 -13.923 1.037 1.00 93.00 306 ARG A O 1
ATOM 2385 N N . GLU A 1 307 ? 11.073 -12.554 -0.495 1.00 92.88 307 GLU A N 1
ATOM 2386 C CA . GLU A 1 307 ? 12.459 -12.688 -0.027 1.00 92.88 307 GLU A CA 1
ATOM 2387 C C . GLU A 1 307 ? 12.679 -12.024 1.340 1.00 92.88 307 GLU A C 1
ATOM 2389 O O . GLU A 1 307 ? 13.545 -12.458 2.094 1.00 92.88 307 GLU A O 1
ATOM 2394 N N . GLY A 1 308 ? 11.919 -10.970 1.660 1.00 96.00 308 GLY A N 1
ATOM 2395 C CA . GLY A 1 308 ? 11.929 -10.353 2.986 1.00 96.00 308 GLY A CA 1
ATOM 2396 C C . GLY A 1 308 ? 11.074 -11.118 3.996 1.00 96.00 308 GLY A C 1
ATOM 2397 O O . GLY A 1 308 ? 11.520 -11.402 5.106 1.00 96.00 308 GLY A O 1
ATOM 2398 N N . ASN A 1 309 ? 9.845 -11.460 3.608 1.00 97.69 309 ASN A N 1
ATOM 2399 C CA . ASN A 1 309 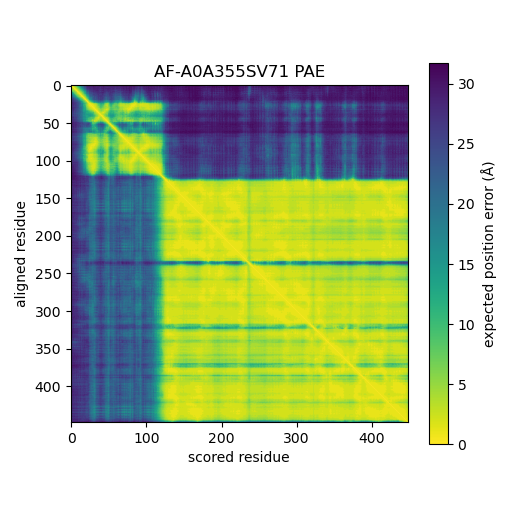? 8.934 -12.273 4.408 1.00 97.69 309 ASN A CA 1
ATOM 2400 C C . ASN A 1 309 ? 8.131 -13.223 3.500 1.00 97.69 309 ASN A C 1
ATOM 2402 O O . ASN A 1 309 ? 7.211 -12.756 2.820 1.00 97.69 309 ASN A O 1
ATOM 2406 N N . PRO A 1 310 ? 8.418 -14.539 3.508 1.00 93.69 310 PRO A N 1
ATOM 2407 C CA . PRO A 1 310 ? 7.721 -15.516 2.669 1.00 93.69 310 PRO A CA 1
ATOM 2408 C C . PRO A 1 310 ? 6.200 -15.552 2.872 1.00 93.69 310 PRO A C 1
ATOM 2410 O O . PRO A 1 310 ? 5.468 -15.870 1.935 1.00 93.69 310 PRO A O 1
ATOM 2413 N N . GLU A 1 311 ? 5.725 -15.176 4.062 1.00 95.31 311 GLU A N 1
ATOM 2414 C CA . GLU A 1 311 ? 4.305 -15.159 4.431 1.00 95.31 311 GLU A CA 1
ATOM 2415 C C . GLU A 1 311 ? 3.610 -13.825 4.118 1.00 95.31 311 GLU A C 1
ATOM 2417 O O . GLU A 1 311 ? 2.407 -13.689 4.336 1.00 95.31 311 GLU A O 1
ATOM 2422 N N . ALA A 1 312 ? 4.331 -12.817 3.613 1.00 97.94 312 ALA A N 1
ATOM 2423 C CA . ALA A 1 312 ? 3.720 -11.529 3.315 1.00 97.94 312 ALA A CA 1
ATOM 2424 C C . ALA A 1 312 ? 2.709 -11.642 2.165 1.00 97.94 312 ALA A C 1
ATOM 2426 O O . ALA A 1 312 ? 2.995 -12.227 1.113 1.00 97.94 312 ALA A O 1
ATOM 2427 N N . MET A 1 313 ? 1.532 -11.045 2.360 1.00 97.69 313 MET A N 1
ATOM 2428 C CA . MET A 1 313 ? 0.517 -10.922 1.313 1.00 97.69 313 MET A CA 1
ATOM 2429 C C . MET A 1 313 ? 0.760 -9.693 0.429 1.00 97.69 313 MET A C 1
ATOM 2431 O O . MET A 1 313 ? 1.307 -8.684 0.877 1.00 97.69 313 MET A O 1
ATOM 2435 N N . VAL A 1 314 ? 0.334 -9.753 -0.829 1.00 97.69 314 VAL A N 1
ATOM 2436 C CA . VAL A 1 314 ? 0.547 -8.685 -1.812 1.00 97.69 314 VAL A CA 1
ATOM 2437 C C . VAL A 1 314 ? -0.764 -8.267 -2.473 1.00 97.69 314 VAL A C 1
ATOM 2439 O O . VAL A 1 314 ? -1.533 -9.108 -2.929 1.00 97.69 314 VAL A O 1
ATOM 2442 N N . ALA A 1 315 ? -0.988 -6.959 -2.591 1.00 97.62 315 ALA A N 1
ATOM 2443 C CA . ALA A 1 315 ? -2.065 -6.370 -3.380 1.00 97.62 315 ALA A CA 1
ATOM 2444 C C . ALA A 1 315 ? -1.490 -5.379 -4.397 1.00 97.62 315 ALA A C 1
ATOM 2446 O O . ALA A 1 315 ? -0.818 -4.426 -4.009 1.00 97.62 315 ALA A O 1
ATOM 2447 N N . PHE A 1 316 ? -1.796 -5.554 -5.682 1.00 97.00 316 PHE A N 1
ATOM 2448 C CA . PHE A 1 316 ? -1.487 -4.590 -6.741 1.00 97.00 316 PHE A CA 1
ATOM 2449 C C . PHE A 1 316 ? -2.754 -3.841 -7.153 1.00 97.00 316 PHE A C 1
ATOM 2451 O O . PHE A 1 316 ? -3.550 -4.314 -7.968 1.00 97.00 316 PHE A O 1
ATOM 2458 N N . ASN A 1 317 ? -2.948 -2.646 -6.602 1.00 95.38 317 ASN A N 1
ATOM 2459 C CA . ASN A 1 317 ? -4.102 -1.816 -6.901 1.00 95.38 317 ASN A CA 1
ATOM 2460 C C . ASN A 1 317 ? -3.958 -1.135 -8.268 1.00 95.38 317 ASN A C 1
ATOM 2462 O O . ASN A 1 317 ? -3.184 -0.192 -8.437 1.00 95.38 317 ASN A O 1
ATOM 2466 N N . ARG A 1 318 ? -4.726 -1.606 -9.255 1.00 90.50 318 ARG A N 1
ATOM 2467 C CA . ARG A 1 318 ? -4.708 -1.077 -10.633 1.00 90.50 318 ARG A CA 1
ATOM 2468 C C . ARG A 1 318 ? -5.993 -0.368 -11.044 1.00 90.50 318 ARG A C 1
ATOM 2470 O O . ARG A 1 318 ? -6.068 0.152 -12.154 1.00 90.50 318 ARG A O 1
ATOM 2477 N N . MET A 1 319 ? -7.014 -0.384 -10.196 1.00 86.31 319 MET A N 1
ATOM 2478 C CA . MET A 1 319 ? -8.329 0.153 -10.525 1.00 86.31 319 MET A CA 1
ATOM 2479 C C . MET A 1 319 ? -9.089 0.587 -9.278 1.00 86.31 319 MET A C 1
ATOM 2481 O O . MET A 1 319 ? -8.671 0.316 -8.161 1.00 86.31 319 MET A O 1
ATOM 2485 N N . ALA A 1 320 ? -10.188 1.301 -9.490 1.00 87.75 320 ALA A N 1
ATOM 2486 C CA . ALA A 1 320 ? -10.985 1.905 -8.439 1.00 87.75 320 ALA A CA 1
ATOM 2487 C C . ALA A 1 320 ? -12.470 1.746 -8.769 1.00 87.75 320 ALA A C 1
ATOM 2489 O O . ALA A 1 320 ? -12.882 2.044 -9.893 1.00 87.75 320 ALA A O 1
ATOM 2490 N N . GLY A 1 321 ? -13.251 1.337 -7.772 1.00 83.75 321 GLY A N 1
ATOM 2491 C CA . GLY A 1 321 ? -14.686 1.106 -7.890 1.00 83.75 321 GLY A CA 1
ATOM 2492 C C . GLY A 1 321 ? -15.040 -0.206 -8.594 1.00 83.75 321 GLY A C 1
ATOM 2493 O O . GLY A 1 321 ? -14.153 -0.942 -9.036 1.00 83.75 321 GLY A O 1
ATOM 2494 N N . PRO A 1 322 ? -16.341 -0.516 -8.687 1.00 77.44 322 PRO A N 1
ATOM 2495 C CA . PRO A 1 322 ? -16.818 -1.690 -9.404 1.00 77.44 322 PRO A CA 1
ATOM 2496 C C . PRO A 1 322 ? -16.534 -1.591 -10.924 1.00 77.44 322 PRO A C 1
ATOM 2498 O O . PRO A 1 322 ? -16.530 -0.488 -11.478 1.00 77.44 322 PRO A O 1
ATOM 2501 N N . PRO A 1 323 ? -16.323 -2.721 -11.635 1.00 74.12 323 PRO A N 1
ATOM 2502 C CA . PRO A 1 323 ? -16.337 -4.092 -11.121 1.00 74.12 323 PRO A CA 1
ATOM 2503 C C . PRO A 1 323 ? -15.116 -4.394 -10.245 1.00 74.12 323 PRO A C 1
ATOM 2505 O O . PRO A 1 323 ? -14.003 -3.967 -10.539 1.00 74.12 323 PRO A O 1
ATOM 2508 N N . PHE A 1 324 ? -15.336 -5.147 -9.173 1.00 78.19 324 PHE A N 1
ATOM 2509 C CA . PHE A 1 324 ? -14.316 -5.515 -8.198 1.00 78.19 324 PHE A CA 1
ATOM 2510 C C . PHE A 1 324 ? -13.371 -6.565 -8.805 1.00 78.19 324 PHE A C 1
ATOM 2512 O O . PHE A 1 324 ? -13.756 -7.716 -8.959 1.00 78.19 324 PHE A O 1
ATOM 2519 N N . ARG A 1 325 ? -12.161 -6.169 -9.226 1.00 85.25 325 ARG A N 1
ATOM 2520 C CA . ARG A 1 325 ? -11.198 -7.072 -9.890 1.00 85.25 325 ARG A CA 1
ATOM 2521 C C . ARG A 1 325 ? -9.811 -6.999 -9.267 1.00 85.25 325 ARG A C 1
ATOM 2523 O O . ARG A 1 325 ? -9.443 -6.005 -8.636 1.00 85.25 325 ARG A O 1
ATOM 2530 N N . SER A 1 326 ? -9.026 -8.039 -9.516 1.00 89.88 326 SER A N 1
ATOM 2531 C CA . SER A 1 326 ? -7.657 -8.196 -9.031 1.00 89.88 326 SER A CA 1
ATOM 2532 C C . SER A 1 326 ? -6.688 -8.530 -10.176 1.00 89.88 326 SER A C 1
ATOM 2534 O O . SER A 1 326 ? -6.995 -8.356 -11.361 1.00 89.88 326 SER A O 1
ATOM 2536 N N . THR A 1 327 ? -5.473 -8.957 -9.840 1.00 87.94 327 THR A N 1
ATOM 2537 C CA . THR A 1 327 ? -4.591 -9.665 -10.772 1.00 87.94 327 THR A CA 1
ATOM 2538 C C . THR A 1 327 ? -4.278 -11.050 -10.250 1.00 87.94 327 THR A C 1
ATOM 2540 O O . THR A 1 327 ? -4.324 -11.267 -9.039 1.00 87.94 327 THR A O 1
ATOM 2543 N N . PRO A 1 328 ? -3.864 -11.973 -11.132 1.00 86.38 328 PRO A N 1
ATOM 2544 C CA . PRO A 1 328 ? -3.375 -13.264 -10.685 1.00 86.38 328 PRO A CA 1
ATOM 2545 C C . PRO A 1 328 ? -2.132 -13.184 -9.785 1.00 86.38 328 PRO A C 1
ATOM 2547 O O . PRO A 1 328 ? -1.795 -14.180 -9.168 1.00 86.38 328 PRO A O 1
ATOM 2550 N N . GLU A 1 329 ? -1.420 -12.050 -9.723 1.00 90.12 329 GLU A N 1
ATOM 2551 C CA . GLU A 1 329 ? -0.238 -11.850 -8.863 1.00 90.12 329 GLU A CA 1
ATOM 2552 C C . GLU A 1 329 ? -0.574 -11.319 -7.455 1.00 90.12 329 GLU A C 1
ATOM 2554 O O . GLU A 1 329 ? 0.334 -11.129 -6.641 1.00 90.12 329 GLU A O 1
ATOM 2559 N N . CYS A 1 330 ? -1.848 -11.047 -7.169 1.00 93.69 330 CYS A N 1
ATOM 2560 C CA . CYS A 1 330 ? -2.317 -10.589 -5.866 1.00 93.69 330 CYS A CA 1
ATOM 2561 C C . CYS A 1 330 ? -2.691 -11.764 -4.956 1.00 93.69 330 CYS A C 1
ATOM 2563 O O . CYS A 1 330 ? -3.311 -12.718 -5.412 1.00 93.69 330 CYS A O 1
ATOM 2565 N N . ASP A 1 331 ? -2.405 -11.629 -3.661 1.00 95.75 331 ASP A N 1
ATOM 2566 C CA . ASP A 1 331 ? -2.996 -12.462 -2.608 1.00 95.75 331 ASP A CA 1
ATOM 2567 C C . ASP A 1 331 ? -4.338 -11.910 -2.117 1.00 95.75 331 ASP A C 1
ATOM 2569 O O . ASP A 1 331 ? -5.198 -12.659 -1.658 1.00 95.75 331 ASP A O 1
ATOM 2573 N N . VAL A 1 332 ? -4.513 -10.587 -2.201 1.00 96.12 332 VAL A N 1
ATOM 2574 C CA . VAL A 1 332 ? -5.722 -9.877 -1.773 1.00 96.12 332 VAL A CA 1
ATOM 2575 C C . VAL A 1 332 ? -6.112 -8.810 -2.790 1.00 96.12 332 VAL A C 1
ATOM 2577 O O . VAL A 1 332 ? -5.264 -8.257 -3.497 1.00 96.12 332 VAL A O 1
ATOM 2580 N N . PHE A 1 333 ? -7.398 -8.487 -2.865 1.00 96.12 333 PHE A N 1
ATOM 2581 C CA . PHE A 1 333 ? -7.888 -7.429 -3.745 1.00 96.12 333 PHE A CA 1
ATOM 2582 C C . PHE A 1 333 ? -7.355 -6.051 -3.324 1.00 96.12 333 PHE A C 1
ATOM 2584 O O . PHE A 1 333 ? -7.115 -5.763 -2.150 1.00 96.12 333 PHE A O 1
ATOM 2591 N N . GLY A 1 334 ? -7.205 -5.146 -4.296 1.00 95.69 334 GLY A N 1
ATOM 2592 C CA . GLY A 1 334 ? -6.816 -3.761 -4.014 1.00 95.69 334 GLY A CA 1
ATOM 2593 C C . GLY A 1 334 ? -7.846 -3.036 -3.139 1.00 95.69 334 GLY A C 1
ATOM 2594 O O . GLY A 1 33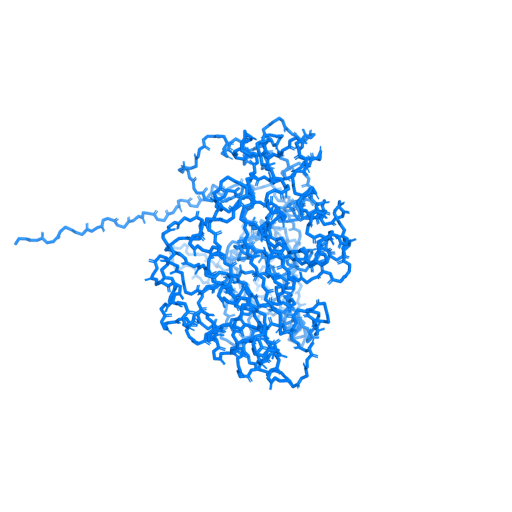4 ? -7.479 -2.263 -2.261 1.00 95.69 334 GLY A O 1
ATOM 2595 N N . GLY A 1 335 ? -9.136 -3.309 -3.331 1.00 95.81 335 GLY A N 1
ATOM 2596 C CA . GLY A 1 335 ? -10.187 -2.778 -2.464 1.00 95.81 335 GLY A CA 1
ATOM 2597 C C . GLY A 1 335 ? -10.463 -1.287 -2.598 1.00 95.81 335 GLY A C 1
ATOM 2598 O O . GLY A 1 335 ? -11.211 -0.741 -1.791 1.00 95.81 335 GLY A O 1
ATOM 2599 N N . HIS A 1 336 ? -9.878 -0.618 -3.596 1.00 95.06 336 HIS A N 1
ATOM 2600 C CA . HIS A 1 336 ? -10.073 0.811 -3.782 1.00 95.06 336 HIS A CA 1
ATOM 2601 C C . HIS A 1 336 ? -11.512 1.099 -4.267 1.00 95.06 336 HIS A C 1
ATOM 2603 O O . HIS A 1 336 ? -11.934 0.556 -5.291 1.00 95.06 336 HIS A O 1
ATOM 2609 N N . PRO A 1 337 ? -12.261 1.988 -3.592 1.00 94.81 337 PRO A N 1
ATOM 2610 C CA . PRO A 1 337 ? -13.646 2.306 -3.909 1.00 94.81 337 PRO A CA 1
ATOM 2611 C C . PRO A 1 337 ? -13.743 3.177 -5.153 1.00 94.81 337 PRO A C 1
ATOM 2613 O O . PRO A 1 337 ? -12.727 3.580 -5.727 1.00 94.81 337 PRO A O 1
ATOM 2616 N N . THR A 1 338 ? -14.963 3.490 -5.577 1.00 93.69 338 THR A N 1
ATOM 2617 C CA . THR A 1 338 ? -15.199 4.462 -6.648 1.00 93.69 338 THR A CA 1
ATOM 2618 C C . THR A 1 338 ? -14.397 5.734 -6.356 1.00 93.69 338 THR A C 1
ATOM 2620 O O . THR A 1 338 ? -14.403 6.203 -5.213 1.00 93.69 338 THR A O 1
ATOM 2623 N N . PRO A 1 339 ? -13.649 6.286 -7.336 1.00 91.12 339 PRO A N 1
ATOM 2624 C CA . PRO A 1 339 ? -12.763 7.412 -7.085 1.00 91.12 339 PRO A CA 1
ATOM 2625 C C . PRO A 1 339 ? -13.470 8.554 -6.364 1.00 91.12 339 PRO A C 1
ATOM 2627 O O . PRO A 1 339 ? -14.513 9.027 -6.815 1.00 91.12 339 PRO A O 1
ATOM 2630 N N . ARG A 1 340 ? -12.851 9.059 -5.291 1.00 89.25 340 ARG A N 1
ATOM 2631 C CA . ARG A 1 340 ? -13.436 10.147 -4.501 1.00 89.25 340 ARG A CA 1
ATOM 2632 C C . ARG A 1 340 ? -13.643 11.435 -5.297 1.00 89.25 340 ARG A C 1
ATOM 2634 O O . ARG A 1 340 ? -14.497 12.229 -4.953 1.00 89.25 340 ARG A O 1
ATOM 2641 N N . SER A 1 341 ? -12.931 11.644 -6.401 1.00 86.69 341 SER A N 1
ATOM 2642 C CA . SER A 1 341 ? -13.225 12.757 -7.317 1.00 86.69 341 SER A CA 1
ATOM 2643 C C . SER A 1 341 ? -14.602 12.668 -7.988 1.00 86.69 341 SER A C 1
ATOM 2645 O O . SER A 1 341 ? -15.011 13.627 -8.634 1.00 86.69 341 SER A O 1
ATOM 2647 N N . ARG A 1 342 ? -15.291 11.528 -7.868 1.00 89.69 342 ARG A N 1
ATOM 2648 C CA . ARG A 1 342 ? -16.613 11.264 -8.440 1.00 89.69 342 ARG A CA 1
ATOM 2649 C C . ARG A 1 342 ? -17.664 11.087 -7.353 1.00 89.69 342 ARG A C 1
ATOM 2651 O O . ARG A 1 342 ? -18.703 11.718 -7.422 1.00 89.69 342 ARG A O 1
ATOM 2658 N N . GLU A 1 343 ? -17.373 10.264 -6.348 1.00 94.50 343 GLU A N 1
ATOM 2659 C CA . GLU A 1 343 ? -18.384 9.773 -5.402 1.00 94.50 343 GLU A CA 1
ATOM 2660 C C . GLU A 1 343 ? -17.849 9.691 -3.980 1.00 94.50 343 GLU A C 1
ATOM 2662 O O . GLU A 1 343 ? -16.646 9.524 -3.786 1.00 94.50 343 GLU A O 1
ATOM 2667 N N . HIS A 1 344 ? -18.714 9.853 -2.979 1.00 94.88 344 HIS A N 1
ATOM 2668 C CA . HIS A 1 344 ? -18.317 9.725 -1.573 1.00 94.88 344 HIS A CA 1
ATOM 2669 C C . HIS A 1 344 ? -18.023 8.261 -1.220 1.00 94.88 344 HIS A C 1
ATOM 2671 O O . HIS A 1 344 ? -18.573 7.346 -1.833 1.00 94.88 344 HIS A O 1
ATOM 2677 N N . PHE A 1 345 ? -17.189 8.011 -0.206 1.00 95.06 345 PHE A N 1
ATOM 2678 C CA . PHE A 1 345 ? -16.877 6.634 0.208 1.00 95.06 345 PHE A CA 1
ATOM 2679 C C . PHE A 1 345 ? -18.119 5.876 0.700 1.00 95.06 345 PHE A C 1
ATOM 2681 O O . PHE A 1 345 ? -18.287 4.708 0.365 1.00 95.06 345 PHE A O 1
ATOM 2688 N N . TRP A 1 346 ? -19.018 6.559 1.411 1.00 95.31 346 TRP A N 1
ATOM 2689 C CA . TRP A 1 346 ? -20.288 6.018 1.912 1.00 95.31 346 TRP A CA 1
ATOM 2690 C C . TRP A 1 346 ? -21.418 6.008 0.872 1.00 95.31 346 TRP A C 1
ATOM 2692 O O . TRP A 1 346 ? -22.541 5.626 1.190 1.00 95.31 346 TRP A O 1
ATOM 2702 N N . SER A 1 347 ? -21.159 6.432 -0.368 1.00 95.75 347 SER A N 1
ATOM 2703 C CA . SER A 1 347 ? -22.160 6.363 -1.435 1.00 95.75 347 SER A CA 1
ATOM 2704 C C . SER A 1 347 ? -22.490 4.902 -1.760 1.00 95.75 347 SER A C 1
ATOM 2706 O O . SER A 1 347 ? -21.593 4.057 -1.843 1.00 95.75 347 SER A O 1
ATOM 2708 N N . LEU A 1 348 ? -23.774 4.610 -1.998 1.00 96.00 348 LEU A N 1
ATOM 2709 C CA . LEU A 1 348 ? -24.252 3.266 -2.354 1.00 96.00 348 LEU A CA 1
ATOM 2710 C C . LEU A 1 348 ? -23.662 2.746 -3.673 1.00 96.00 348 LEU A C 1
ATOM 2712 O O . LEU A 1 348 ? -23.686 1.548 -3.917 1.00 96.00 348 LEU A O 1
ATOM 2716 N N . VAL A 1 349 ? -23.033 3.601 -4.484 1.00 95.12 349 VAL A N 1
ATOM 2717 C CA . VAL A 1 349 ? -22.218 3.173 -5.637 1.00 95.12 349 VAL A CA 1
ATOM 2718 C C . VAL A 1 349 ? -21.097 2.192 -5.255 1.00 95.12 349 VAL A C 1
ATOM 2720 O O . VAL A 1 349 ? -20.622 1.440 -6.102 1.00 95.12 349 VAL A O 1
ATOM 2723 N N . ASN A 1 350 ? -20.657 2.198 -3.990 1.00 95.06 350 ASN A N 1
ATOM 2724 C CA . ASN A 1 350 ? -19.639 1.284 -3.473 1.00 95.06 350 ASN A CA 1
ATOM 2725 C C . ASN A 1 350 ? -20.232 0.020 -2.830 1.00 95.06 350 ASN A C 1
ATOM 2727 O O . ASN A 1 350 ? -19.472 -0.907 -2.554 1.00 95.06 350 ASN A O 1
ATOM 2731 N N . LEU A 1 351 ? -21.556 -0.053 -2.635 1.00 95.81 351 LEU A N 1
ATOM 2732 C CA . LEU A 1 351 ? -22.232 -1.240 -2.101 1.00 95.81 351 LEU A CA 1
ATOM 2733 C C . LEU A 1 351 ? -21.917 -2.523 -2.897 1.00 95.81 351 LEU A C 1
ATOM 2735 O O . LEU A 1 351 ? -21.643 -3.532 -2.251 1.00 95.81 351 LEU A O 1
ATOM 2739 N N . PRO A 1 352 ? -21.806 -2.507 -4.245 1.00 94.75 352 PRO A N 1
ATOM 2740 C CA . PRO A 1 352 ? -21.438 -3.703 -5.006 1.00 94.75 352 PRO A CA 1
ATOM 2741 C C . PRO A 1 352 ? -20.083 -4.317 -4.625 1.00 94.75 352 PRO A C 1
ATOM 2743 O O . PRO A 1 352 ? -19.834 -5.483 -4.907 1.00 94.75 352 PRO A O 1
ATOM 2746 N N . MET A 1 353 ? -19.177 -3.556 -3.999 1.00 94.50 353 MET A N 1
ATOM 2747 C CA . MET A 1 353 ? -17.924 -4.115 -3.480 1.00 94.50 353 MET A CA 1
ATOM 2748 C C . MET A 1 353 ? -18.149 -4.937 -2.210 1.00 94.50 353 MET A C 1
ATOM 2750 O O . MET A 1 353 ? -17.451 -5.922 -2.001 1.00 94.50 353 MET A O 1
ATOM 2754 N N . ILE A 1 354 ? -19.108 -4.529 -1.373 1.00 96.62 354 ILE A N 1
ATOM 2755 C CA . ILE A 1 354 ? -19.520 -5.270 -0.177 1.00 96.62 354 ILE A CA 1
ATOM 2756 C C . ILE A 1 354 ? -20.207 -6.563 -0.616 1.00 96.62 354 ILE A C 1
ATOM 2758 O O . ILE A 1 354 ? -19.766 -7.643 -0.241 1.00 96.62 354 ILE A O 1
ATOM 2762 N N . GLU A 1 355 ? -21.198 -6.448 -1.504 1.00 95.19 355 GLU A N 1
ATOM 2763 C CA . GLU A 1 355 ? -21.963 -7.580 -2.045 1.00 95.19 355 GLU A CA 1
ATOM 2764 C C . GLU A 1 355 ? -21.073 -8.577 -2.800 1.00 95.19 355 GLU A C 1
ATOM 2766 O O . GLU A 1 355 ? -21.260 -9.787 -2.696 1.00 95.19 355 GLU A O 1
ATOM 2771 N N . GLY A 1 356 ? -20.060 -8.082 -3.522 1.00 93.38 356 GLY A N 1
ATOM 2772 C CA . GLY A 1 356 ? -19.074 -8.933 -4.186 1.00 93.38 356 GLY A CA 1
ATOM 2773 C C . GLY A 1 356 ? -18.335 -9.837 -3.199 1.00 93.38 356 GLY A C 1
ATOM 2774 O O . GLY A 1 356 ? -18.278 -11.045 -3.406 1.00 93.38 356 GLY A O 1
ATOM 2775 N N . VAL A 1 357 ? -17.840 -9.280 -2.089 1.00 95.75 357 VAL A N 1
ATOM 2776 C CA . VAL A 1 357 ? -17.156 -10.065 -1.046 1.00 95.75 357 VAL A CA 1
ATOM 2777 C C . VAL A 1 357 ? -18.125 -10.985 -0.297 1.00 95.75 357 VAL A C 1
ATOM 2779 O O . VAL A 1 357 ? -17.745 -12.089 0.079 1.00 95.75 357 VAL A O 1
ATOM 2782 N N . GLU A 1 358 ? -19.380 -10.575 -0.109 1.00 94.75 358 GLU A N 1
ATOM 2783 C CA . GLU A 1 358 ? -20.413 -11.424 0.500 1.00 94.75 358 GLU A CA 1
ATOM 2784 C C . GLU A 1 358 ? -20.783 -12.635 -0.349 1.00 94.75 358 GLU A C 1
ATOM 2786 O O . GLU A 1 358 ? -21.088 -13.691 0.200 1.00 94.75 358 GLU A O 1
ATOM 2791 N N . SER A 1 359 ? -20.733 -12.503 -1.677 1.00 92.38 359 SER A N 1
ATOM 2792 C CA . SER A 1 359 ? -20.976 -13.631 -2.582 1.00 92.38 359 SER A CA 1
ATOM 2793 C C . SER A 1 359 ? -19.898 -14.718 -2.479 1.00 92.38 359 SER A C 1
ATOM 2795 O O . SER A 1 359 ? -20.143 -15.867 -2.839 1.00 92.38 359 SER A O 1
ATOM 2797 N N . GLY A 1 360 ? -18.723 -14.359 -1.958 1.00 91.56 360 GLY A N 1
ATOM 2798 C CA . GLY A 1 360 ? -17.622 -15.256 -1.645 1.00 91.56 360 GLY A CA 1
ATOM 2799 C C . GLY A 1 360 ? -16.372 -14.458 -1.294 1.00 91.56 360 GLY A C 1
ATOM 2800 O O . GLY A 1 360 ? -15.884 -13.664 -2.097 1.00 91.56 360 GLY A O 1
ATOM 2801 N N . ALA A 1 361 ? -15.817 -14.673 -0.099 1.00 94.19 361 ALA A N 1
ATOM 2802 C CA . ALA A 1 361 ? -14.636 -13.928 0.334 1.00 94.19 361 ALA A CA 1
ATOM 2803 C C . ALA A 1 361 ? -13.374 -14.261 -0.463 1.00 94.19 361 ALA A C 1
ATOM 2805 O O . ALA A 1 361 ? -12.442 -13.466 -0.471 1.00 94.19 361 ALA A O 1
ATOM 2806 N N . TRP A 1 362 ? -13.334 -15.403 -1.137 1.00 93.00 362 TRP A N 1
ATOM 2807 C CA . TRP A 1 362 ? -12.235 -15.804 -2.002 1.00 93.00 362 TRP A CA 1
ATOM 2808 C C . TRP A 1 362 ? -12.713 -15.774 -3.442 1.00 93.00 362 TRP A C 1
ATOM 2810 O O . TRP A 1 362 ? -13.768 -16.325 -3.755 1.00 93.00 362 TRP A O 1
ATOM 2820 N N . MET A 1 363 ? -11.971 -15.079 -4.304 1.00 91.44 363 MET A N 1
ATOM 2821 C CA . MET A 1 363 ? -12.410 -14.809 -5.669 1.00 91.44 363 MET A CA 1
ATOM 2822 C C . MET A 1 363 ? -11.284 -14.954 -6.690 1.00 91.44 363 MET A C 1
ATOM 2824 O O . MET A 1 363 ? -10.105 -14.715 -6.403 1.00 91.44 363 MET A O 1
ATOM 2828 N N . ASP A 1 364 ? -11.667 -15.301 -7.916 1.00 88.00 364 ASP A N 1
ATOM 2829 C CA . ASP A 1 364 ? -10.805 -15.212 -9.089 1.00 88.00 364 ASP A CA 1
ATOM 2830 C C . ASP A 1 364 ? -10.465 -13.738 -9.425 1.00 88.00 364 ASP A C 1
ATOM 2832 O O . ASP A 1 364 ? -11.045 -12.803 -8.859 1.00 88.00 364 ASP A O 1
ATOM 2836 N N . PRO A 1 365 ? -9.506 -13.468 -10.328 1.00 87.44 365 PRO A N 1
ATOM 2837 C CA . PRO A 1 365 ? -9.139 -12.098 -10.691 1.00 87.44 365 PRO A CA 1
ATOM 2838 C C . PRO A 1 365 ? -10.289 -11.254 -11.262 1.00 87.44 365 PRO A C 1
ATOM 2840 O O . PRO A 1 365 ? -10.212 -10.022 -11.233 1.00 87.44 365 PRO A O 1
ATOM 2843 N N . GLU A 1 366 ? -11.345 -11.885 -11.768 1.00 86.81 366 GLU A N 1
ATOM 2844 C CA . GLU A 1 366 ? -12.536 -11.248 -12.320 1.00 86.81 366 GLU A CA 1
ATOM 2845 C C . GLU A 1 366 ? -13.576 -10.889 -11.248 1.00 86.81 366 GLU A C 1
ATOM 2847 O O . GLU A 1 366 ? -14.532 -10.174 -11.569 1.00 86.81 366 GLU A O 1
ATOM 2852 N N . GLY A 1 367 ? -13.362 -11.312 -9.998 1.00 87.94 367 GLY A N 1
ATOM 2853 C CA . GLY A 1 367 ? -14.249 -11.055 -8.866 1.00 87.94 367 GLY A CA 1
ATOM 2854 C C . GLY A 1 367 ? -15.353 -12.096 -8.706 1.00 87.94 367 GLY A C 1
ATOM 2855 O O . GLY A 1 367 ? -16.382 -11.787 -8.112 1.00 87.94 367 GLY A O 1
ATOM 2856 N N . LYS A 1 368 ? -15.189 -13.299 -9.267 1.00 89.06 368 LYS A N 1
ATOM 2857 C CA . LYS A 1 368 ? -16.137 -14.401 -9.073 1.00 89.06 368 LYS A CA 1
ATOM 2858 C C . LYS A 1 368 ? -15.699 -15.278 -7.902 1.00 89.06 368 LYS A C 1
ATOM 2860 O O . LYS A 1 368 ? -14.506 -15.577 -7.824 1.00 89.06 368 LYS A O 1
ATOM 2865 N N . PRO A 1 369 ? -16.628 -15.719 -7.038 1.00 90.38 369 PRO A N 1
ATOM 2866 C CA . PRO A 1 369 ? -16.326 -16.653 -5.962 1.00 90.38 369 PRO A CA 1
ATOM 2867 C C . PRO A 1 369 ? -15.622 -17.919 -6.450 1.00 90.38 369 PRO A C 1
ATOM 2869 O O . PRO A 1 369 ? -15.883 -18.406 -7.551 1.00 90.38 369 PRO A O 1
ATOM 2872 N N . VAL A 1 370 ? -14.750 -18.449 -5.602 1.00 86.69 370 VAL A N 1
ATOM 2873 C CA . VAL A 1 370 ? -14.083 -19.746 -5.769 1.00 86.69 370 VAL A CA 1
ATOM 2874 C C . VAL A 1 370 ? -14.454 -20.676 -4.615 1.00 86.69 370 VAL A C 1
ATOM 2876 O O . VAL A 1 370 ? -14.813 -20.210 -3.534 1.00 86.69 370 VAL A O 1
ATOM 2879 N N . ASP A 1 371 ? -14.357 -21.983 -4.850 1.00 79.75 371 ASP A N 1
ATOM 2880 C CA . ASP A 1 371 ? -14.971 -22.986 -3.971 1.00 79.75 371 ASP A CA 1
ATOM 2881 C C . ASP A 1 371 ? -14.281 -23.138 -2.607 1.00 79.75 371 ASP A C 1
ATOM 2883 O O . ASP A 1 371 ? -14.948 -23.418 -1.615 1.00 79.75 371 ASP A O 1
ATOM 2887 N N . GLU A 1 372 ? -12.963 -22.930 -2.532 1.00 78.50 372 GLU A N 1
ATOM 2888 C CA . GLU A 1 372 ? -12.190 -23.196 -1.312 1.00 78.50 372 GLU A CA 1
ATOM 2889 C C . GLU A 1 372 ? -11.444 -21.948 -0.808 1.00 78.50 372 GLU A C 1
ATOM 2891 O O . GLU A 1 372 ? -10.842 -21.209 -1.600 1.00 78.50 372 GLU A O 1
ATOM 2896 N N . PRO A 1 373 ? -11.403 -21.712 0.517 1.00 80.94 373 PRO A N 1
ATOM 2897 C CA . PRO A 1 373 ? -10.569 -20.678 1.106 1.00 80.94 373 PRO A CA 1
ATOM 2898 C C . PRO A 1 373 ? -9.102 -20.816 0.718 1.00 80.94 373 PRO A C 1
ATOM 2900 O O . PRO A 1 373 ? -8.539 -21.906 0.654 1.00 80.94 373 PRO A O 1
ATOM 2903 N N . GLY A 1 374 ? -8.453 -19.683 0.483 1.00 76.25 374 GLY A N 1
ATOM 2904 C CA . GLY A 1 374 ? -7.080 -19.671 0.009 1.00 76.25 374 GLY A CA 1
ATOM 2905 C C . GLY A 1 374 ? -6.970 -19.949 -1.482 1.00 76.25 374 GLY A C 1
ATOM 2906 O O . GLY A 1 374 ? -5.888 -19.730 -2.006 1.00 76.25 374 GLY A O 1
ATOM 2907 N N . MET A 1 375 ? -8.032 -20.349 -2.191 1.00 82.38 375 MET A N 1
ATOM 2908 C CA . MET A 1 375 ? -8.026 -20.386 -3.649 1.00 82.38 375 MET A CA 1
ATOM 2909 C C . MET A 1 375 ? -8.319 -18.982 -4.202 1.00 82.38 375 MET A C 1
ATOM 2911 O O . MET A 1 375 ? -9.188 -18.278 -3.710 1.00 82.38 375 MET A O 1
ATOM 2915 N N . GLY A 1 376 ? -7.570 -18.515 -5.204 1.00 85.62 376 GLY A N 1
ATOM 2916 C CA . GLY A 1 376 ? -7.715 -17.134 -5.693 1.00 85.62 376 GLY A CA 1
ATOM 2917 C C . GLY A 1 376 ? -7.200 -16.081 -4.702 1.00 85.62 376 GLY A C 1
ATOM 2918 O O . GLY A 1 376 ? -6.293 -16.359 -3.919 1.00 85.62 376 GLY A O 1
ATOM 2919 N N . ALA A 1 377 ? -7.732 -14.859 -4.773 1.00 92.56 377 ALA A N 1
ATOM 2920 C CA . ALA A 1 377 ? -7.348 -13.742 -3.910 1.00 92.56 377 ALA A CA 1
ATOM 2921 C C . ALA A 1 377 ? -8.448 -13.427 -2.884 1.00 92.56 377 ALA A C 1
ATOM 2923 O O . ALA A 1 377 ? -9.638 -13.496 -3.196 1.00 92.56 377 ALA A O 1
ATOM 2924 N N . LEU A 1 378 ? -8.050 -13.026 -1.675 1.00 96.38 378 LEU A N 1
ATOM 2925 C CA . LEU A 1 378 ? -8.982 -12.625 -0.623 1.00 96.38 378 LEU A CA 1
ATOM 2926 C C . LEU A 1 378 ? -9.626 -11.274 -0.960 1.00 96.38 378 LEU A C 1
ATOM 2928 O O . LEU A 1 378 ? -8.944 -10.269 -1.195 1.00 96.38 378 LEU A O 1
ATOM 2932 N N . GLY A 1 379 ? -10.951 -11.242 -0.940 1.00 96.56 379 GLY A N 1
ATOM 2933 C CA . GLY A 1 379 ? -11.770 -10.052 -1.051 1.00 96.56 379 GLY A CA 1
ATOM 2934 C C . GLY A 1 379 ? -11.426 -9.055 0.048 1.00 96.56 379 GLY A C 1
ATOM 2935 O O . GLY A 1 379 ? -11.518 -9.352 1.237 1.00 96.56 379 GLY A O 1
ATOM 2936 N N . HIS A 1 380 ? -11.018 -7.860 -0.363 1.00 98.00 380 HIS A N 1
ATOM 2937 C CA . HIS A 1 380 ? -10.576 -6.801 0.532 1.00 98.00 380 HIS A CA 1
ATOM 2938 C C . HIS A 1 380 ? -11.251 -5.481 0.173 1.00 98.00 380 HIS A C 1
ATOM 2940 O O . HIS A 1 380 ? -11.169 -5.030 -0.966 1.00 98.00 380 HIS A O 1
ATOM 2946 N N . VAL A 1 381 ? -11.882 -4.839 1.150 1.00 98.00 381 VAL A N 1
ATOM 2947 C CA . VAL A 1 381 ? -12.498 -3.516 1.011 1.00 98.00 381 VAL A CA 1
ATOM 2948 C C . VAL A 1 381 ? -11.628 -2.483 1.710 1.00 98.00 381 VAL A C 1
ATOM 2950 O O . VAL A 1 381 ? -11.206 -2.701 2.841 1.00 98.00 381 VAL A O 1
ATOM 2953 N N . PHE A 1 382 ? -11.366 -1.345 1.066 1.00 97.94 382 PHE A N 1
ATOM 2954 C CA . PHE A 1 382 ? -10.488 -0.318 1.616 1.00 97.94 382 PHE A CA 1
ATOM 2955 C C . PHE A 1 382 ? -11.095 1.080 1.479 1.00 97.94 382 PHE A C 1
ATOM 2957 O O . PHE A 1 382 ? -11.003 1.695 0.426 1.00 97.94 382 PHE A O 1
ATOM 2964 N N . MET A 1 383 ? -11.690 1.624 2.542 1.00 97.00 383 MET A N 1
ATOM 2965 C CA . MET A 1 383 ? -12.430 2.895 2.476 1.00 97.00 383 MET A CA 1
ATOM 2966 C C . MET A 1 383 ? -11.831 4.000 3.346 1.00 97.00 383 MET A C 1
ATOM 2968 O O . MET A 1 383 ? -11.255 3.746 4.403 1.00 97.00 383 MET A O 1
ATOM 2972 N N . GLY A 1 384 ? -11.995 5.253 2.915 1.00 96.94 384 GLY A N 1
ATOM 2973 C CA . GLY A 1 384 ? -11.791 6.422 3.771 1.00 96.94 384 GLY A CA 1
ATOM 2974 C C . GLY A 1 384 ? -13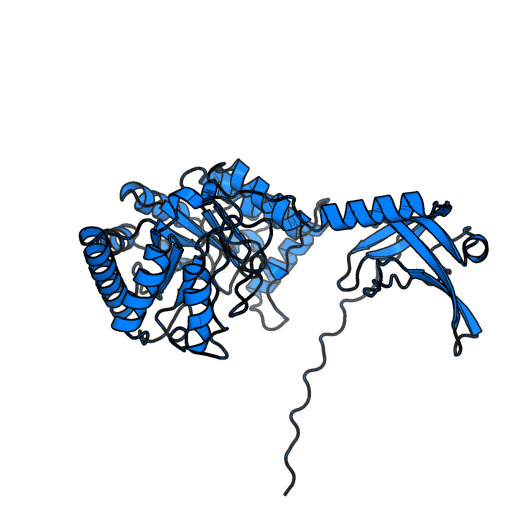.043 6.750 4.587 1.00 96.94 384 GLY A C 1
ATOM 2975 O O . GLY A 1 384 ? -14.159 6.495 4.145 1.00 96.94 384 GLY A O 1
ATOM 2976 N N . MET A 1 385 ? -12.865 7.357 5.761 1.00 96.81 385 MET A N 1
ATOM 2977 C CA . MET A 1 385 ? -13.971 7.806 6.630 1.00 96.81 385 MET A CA 1
ATOM 2978 C C . MET A 1 385 ? -14.404 9.260 6.368 1.00 96.81 385 MET A C 1
ATOM 2980 O O . MET A 1 385 ? -15.314 9.785 7.007 1.00 96.81 385 MET A O 1
ATOM 2984 N N . GLN A 1 386 ? -13.712 9.928 5.449 1.00 93.81 386 GLN A N 1
ATOM 2985 C CA . GLN A 1 386 ? -13.744 11.369 5.237 1.00 93.81 386 GLN A CA 1
ATOM 2986 C C . GLN A 1 386 ? -13.684 11.695 3.752 1.00 93.81 386 GLN A C 1
ATOM 2988 O O . GLN A 1 386 ? -13.347 10.857 2.923 1.00 93.81 386 GLN A O 1
ATOM 2993 N N . ASP A 1 387 ? -13.922 12.953 3.422 1.00 86.19 387 ASP A N 1
ATOM 2994 C CA . ASP A 1 387 ? -14.128 13.388 2.047 1.00 86.19 387 ASP A CA 1
ATOM 2995 C C . ASP A 1 387 ? -12.886 13.368 1.133 1.00 86.19 387 ASP A C 1
ATOM 2997 O O . ASP A 1 387 ? -12.997 13.504 -0.084 1.00 86.19 387 ASP A O 1
ATOM 3001 N N . ARG A 1 388 ? -11.680 13.191 1.683 1.00 90.06 388 ARG A N 1
ATOM 3002 C CA . ARG A 1 388 ? -10.440 12.924 0.935 1.00 90.06 388 ARG A CA 1
ATOM 3003 C C . ARG A 1 388 ? -9.600 11.928 1.710 1.00 90.06 388 ARG A C 1
ATOM 3005 O O . ARG A 1 388 ? -9.552 12.002 2.925 1.00 90.06 388 ARG A O 1
ATOM 3012 N N . TRP A 1 389 ? -8.826 11.077 1.035 1.00 92.75 389 TRP A N 1
ATOM 3013 C CA . TRP A 1 389 ? -7.989 10.083 1.721 1.00 92.75 389 TRP A CA 1
ATOM 3014 C C . TRP A 1 389 ? -7.234 10.665 2.933 1.00 92.75 389 TRP A C 1
ATOM 3016 O O . TRP A 1 389 ? -7.491 10.249 4.047 1.00 92.75 389 TRP A O 1
ATOM 3026 N N . ASN A 1 390 ? -6.426 11.715 2.788 1.00 91.31 390 ASN A N 1
ATOM 3027 C CA . ASN A 1 390 ? -5.619 12.212 3.915 1.00 91.31 390 ASN A CA 1
ATOM 3028 C C . ASN A 1 390 ? -6.192 13.445 4.648 1.00 91.31 390 ASN A C 1
ATOM 3030 O O . ASN A 1 390 ? -5.468 14.038 5.446 1.00 91.31 390 ASN A O 1
ATOM 3034 N N . SER A 1 391 ? -7.435 13.873 4.388 1.00 92.31 391 SER A N 1
ATOM 3035 C CA . SER A 1 391 ? -8.034 15.031 5.078 1.00 92.31 391 SER A CA 1
ATOM 3036 C C . SER A 1 391 ? -9.556 15.116 4.927 1.00 92.31 391 SER A C 1
ATOM 3038 O O . SER A 1 391 ? -10.136 14.556 4.004 1.00 92.31 391 SER A O 1
ATOM 3040 N N . GLY A 1 392 ? -10.207 15.870 5.812 1.00 93.56 392 GLY A N 1
ATOM 3041 C CA . GLY A 1 392 ? -11.650 16.124 5.761 1.00 93.56 392 GLY A CA 1
ATOM 3042 C C . GLY A 1 392 ? -12.362 15.730 7.051 1.00 93.56 392 GLY A C 1
ATOM 3043 O O . GLY A 1 392 ? -11.763 15.132 7.948 1.00 93.56 392 GLY A O 1
ATOM 3044 N N . LYS A 1 393 ? -13.643 16.095 7.136 1.00 94.75 393 LYS A N 1
ATOM 3045 C CA . LYS A 1 393 ? -14.519 15.728 8.253 1.00 94.75 393 LYS A CA 1
ATOM 3046 C C . LYS A 1 393 ? -14.885 14.247 8.181 1.00 94.75 393 LYS A C 1
ATOM 3048 O O . LYS A 1 393 ? -14.921 13.679 7.092 1.00 94.75 393 LYS A O 1
ATOM 3053 N N . CYS A 1 394 ? -15.119 13.633 9.337 1.00 96.94 394 CYS A N 1
ATOM 3054 C CA . CYS A 1 394 ? -15.649 12.276 9.413 1.00 96.94 394 CYS A CA 1
ATOM 3055 C C . CYS A 1 394 ? -17.138 12.323 9.057 1.00 96.94 394 CYS A C 1
ATOM 3057 O O . CYS A 1 394 ? -17.927 12.881 9.813 1.00 96.94 394 CYS A O 1
ATOM 3059 N N . GLU A 1 395 ? -17.500 11.796 7.893 1.00 95.62 395 GLU A N 1
ATOM 3060 C CA . GLU A 1 395 ? -18.867 11.891 7.353 1.00 95.62 395 GLU A CA 1
ATOM 3061 C C . GLU A 1 395 ? -19.451 10.523 6.989 1.00 95.62 395 GLU A C 1
ATOM 3063 O O . GLU A 1 395 ? -20.613 10.429 6.605 1.00 95.62 395 GLU A O 1
ATOM 3068 N N . PHE A 1 396 ? -18.676 9.446 7.156 1.00 97.69 396 PHE A N 1
ATOM 3069 C CA . PHE A 1 396 ? -19.186 8.095 6.964 1.00 97.69 396 PHE A CA 1
ATOM 3070 C C . PHE A 1 396 ? -20.234 7.772 8.051 1.00 97.69 396 PHE A C 1
ATOM 3072 O O . PHE A 1 396 ? -19.895 7.826 9.240 1.00 97.69 396 PHE A O 1
ATOM 3079 N N . PRO A 1 397 ? -21.486 7.419 7.691 1.00 98.25 397 PRO A N 1
ATOM 3080 C CA . PRO A 1 397 ? -22.523 7.114 8.672 1.00 98.25 397 PRO A CA 1
ATOM 3081 C C . PRO A 1 397 ? -22.111 5.941 9.580 1.00 98.25 397 PRO A C 1
ATOM 3083 O O . PRO A 1 397 ? -21.757 4.878 9.061 1.00 98.25 397 PRO A O 1
ATOM 3086 N N . PRO A 1 398 ? -22.155 6.083 10.921 1.00 98.56 398 PRO A N 1
ATOM 3087 C CA . PRO A 1 398 ? -21.651 5.048 11.822 1.00 98.56 398 PRO A CA 1
ATOM 3088 C C . PRO A 1 398 ? -22.327 3.685 11.668 1.00 98.56 398 PRO A C 1
ATOM 3090 O O . PRO A 1 398 ? -21.637 2.671 11.674 1.00 98.56 398 PRO A O 1
ATOM 3093 N N . GLU A 1 399 ? -23.651 3.658 11.506 1.00 98.62 399 GLU A N 1
ATOM 3094 C CA . GLU A 1 399 ? -24.407 2.410 11.340 1.00 98.62 399 GLU A CA 1
ATOM 3095 C C . GLU A 1 399 ? -23.999 1.687 10.055 1.00 98.62 399 GLU A C 1
ATOM 3097 O O . GLU A 1 399 ? -23.659 0.509 10.106 1.00 98.62 399 GLU A O 1
ATOM 3102 N N . GLN A 1 400 ? -23.893 2.417 8.942 1.00 98.69 400 GLN A N 1
ATOM 3103 C CA . GLN A 1 400 ? -23.428 1.874 7.666 1.00 98.69 400 GLN A CA 1
ATOM 3104 C C . GLN A 1 400 ? -21.977 1.373 7.747 1.00 98.69 400 GLN A C 1
ATOM 3106 O O . GLN A 1 400 ? -21.661 0.315 7.212 1.00 98.69 400 GLN A O 1
ATOM 3111 N N . ALA A 1 401 ? -21.081 2.099 8.426 1.00 98.75 401 ALA A N 1
ATOM 3112 C CA . ALA A 1 401 ? -19.690 1.671 8.592 1.00 98.75 401 ALA A CA 1
ATOM 3113 C C . ALA A 1 401 ? -19.585 0.355 9.380 1.00 98.75 401 ALA A C 1
ATOM 3115 O O . ALA A 1 401 ? -18.794 -0.522 9.023 1.00 98.75 401 ALA A O 1
ATOM 3116 N N . ILE A 1 402 ? -20.382 0.216 10.445 1.00 98.88 402 ILE A N 1
ATOM 3117 C CA . ILE A 1 402 ? -20.461 -1.008 11.249 1.00 98.88 402 ILE A CA 1
ATOM 3118 C C . ILE A 1 402 ? -21.044 -2.145 10.407 1.00 98.88 402 ILE A C 1
ATOM 3120 O O . ILE A 1 402 ? -20.418 -3.199 10.320 1.00 98.88 402 ILE A O 1
ATOM 3124 N N . GLU A 1 403 ? -22.188 -1.916 9.761 1.00 98.69 403 GLU A N 1
ATOM 3125 C CA . GLU A 1 403 ? -22.889 -2.906 8.941 1.00 98.69 403 GLU A CA 1
ATOM 3126 C C . GLU A 1 403 ? -21.990 -3.434 7.817 1.00 98.69 403 GLU A C 1
ATOM 3128 O O . GLU A 1 403 ? -21.765 -4.638 7.719 1.00 98.69 403 GLU A O 1
ATOM 3133 N N . TRP A 1 404 ? -21.402 -2.549 7.007 1.00 98.69 404 TRP A N 1
ATOM 3134 C CA . TRP A 1 404 ? -20.544 -2.946 5.886 1.00 98.69 404 TRP A CA 1
ATOM 3135 C C . TRP A 1 404 ? -19.291 -3.683 6.350 1.00 98.69 404 TRP A C 1
ATOM 3137 O O . TRP A 1 404 ? -18.863 -4.634 5.698 1.00 98.69 404 TRP A O 1
ATOM 3147 N N . THR A 1 405 ? -18.720 -3.288 7.493 1.00 98.88 405 THR A N 1
ATOM 3148 C CA . THR A 1 405 ? -17.605 -4.036 8.082 1.00 98.88 405 THR A CA 1
ATOM 3149 C C . THR A 1 405 ? -18.067 -5.440 8.473 1.00 98.88 405 THR A C 1
ATOM 3151 O O . THR A 1 405 ? -17.464 -6.417 8.045 1.00 98.88 405 THR A O 1
ATOM 3154 N N . GLN A 1 406 ? -19.153 -5.570 9.239 1.00 98.75 406 GLN A N 1
ATOM 3155 C CA . GLN A 1 406 ? -19.656 -6.865 9.713 1.00 98.75 406 GLN A CA 1
ATOM 3156 C C . GLN A 1 406 ? -20.034 -7.809 8.568 1.00 98.75 406 GLN A C 1
ATOM 3158 O O . GLN A 1 406 ? -19.707 -8.992 8.638 1.00 98.75 406 GLN A O 1
ATOM 3163 N N . ARG A 1 407 ? -20.658 -7.287 7.510 1.00 98.44 407 ARG A N 1
ATOM 3164 C CA . ARG A 1 407 ? -20.998 -8.016 6.281 1.00 98.44 407 ARG A CA 1
ATOM 3165 C C . ARG A 1 407 ? -19.767 -8.651 5.637 1.00 98.44 407 ARG A C 1
ATOM 3167 O O . ARG A 1 407 ? -19.696 -9.869 5.491 1.00 98.44 407 ARG A O 1
ATOM 3174 N N . VAL A 1 408 ? -18.742 -7.838 5.374 1.00 98.62 408 VAL A N 1
ATOM 3175 C CA . VAL A 1 408 ? -17.465 -8.304 4.809 1.00 98.62 408 VAL A CA 1
ATOM 3176 C C . VAL A 1 408 ? -16.792 -9.334 5.715 1.00 98.62 408 VAL A C 1
ATOM 3178 O O . VAL A 1 408 ? -16.349 -10.372 5.230 1.00 98.62 408 VAL A O 1
ATOM 3181 N N . LEU A 1 409 ? -16.719 -9.079 7.025 1.00 98.69 409 LEU A N 1
ATOM 3182 C CA . LEU A 1 409 ? -16.031 -9.988 7.946 1.00 98.69 409 LEU A CA 1
ATOM 3183 C C . LEU A 1 409 ? -16.778 -11.312 8.136 1.00 98.69 409 LEU A C 1
ATOM 3185 O O . LEU A 1 409 ? -16.130 -12.350 8.236 1.00 98.69 409 LEU A O 1
ATOM 3189 N N . SER A 1 410 ? -18.114 -11.291 8.164 1.00 97.88 410 SER A N 1
ATOM 3190 C CA . SER A 1 410 ? -18.944 -12.497 8.308 1.00 97.88 410 SER A CA 1
ATOM 3191 C C . SER A 1 410 ? -18.827 -13.417 7.096 1.00 97.88 410 SER A C 1
ATOM 3193 O O . SER A 1 410 ? -18.842 -14.632 7.254 1.00 97.88 410 SER A O 1
ATOM 3195 N N . ALA A 1 411 ? -18.636 -12.847 5.904 1.00 96.50 411 ALA A N 1
ATOM 3196 C CA . ALA A 1 411 ? -18.342 -13.609 4.694 1.00 96.50 411 ALA A CA 1
ATOM 3197 C C . ALA A 1 411 ? -16.909 -14.178 4.661 1.00 96.50 411 ALA A C 1
ATOM 3199 O O . ALA A 1 411 ? -16.586 -14.974 3.785 1.00 96.50 411 ALA A O 1
ATOM 3200 N N . GLY A 1 412 ? -16.040 -13.774 5.597 1.00 96.94 412 GLY A N 1
ATOM 3201 C CA . GLY A 1 412 ? -14.626 -14.152 5.634 1.00 96.94 412 GLY A CA 1
ATOM 3202 C C . GLY A 1 412 ? -13.697 -13.189 4.889 1.00 96.94 412 GLY A C 1
ATOM 3203 O O . GLY A 1 412 ? -12.516 -13.488 4.741 1.00 96.94 412 GLY A O 1
ATOM 3204 N N . GLY A 1 413 ? -14.184 -12.032 4.437 1.00 97.75 413 GLY A N 1
ATOM 3205 C CA . GLY A 1 413 ? -13.389 -11.011 3.752 1.00 97.75 413 GLY A CA 1
ATOM 3206 C C . GLY A 1 413 ? -12.531 -10.154 4.687 1.00 97.75 413 GLY A C 1
ATOM 3207 O O . GLY A 1 413 ? -12.559 -10.298 5.910 1.00 97.75 413 GLY A O 1
ATOM 3208 N N . MET A 1 414 ? -11.772 -9.230 4.096 1.00 98.56 414 MET A N 1
ATOM 3209 C CA . MET A 1 414 ? -10.869 -8.306 4.791 1.00 98.56 414 MET A CA 1
ATOM 3210 C C . MET A 1 414 ? -11.339 -6.850 4.648 1.00 98.56 414 MET A C 1
ATOM 3212 O O . MET A 1 414 ? -11.723 -6.426 3.558 1.00 98.56 414 MET A O 1
ATOM 3216 N N . TYR A 1 415 ? -11.263 -6.043 5.713 1.00 98.81 415 TYR A N 1
ATOM 3217 C CA . TYR A 1 415 ? -11.694 -4.634 5.666 1.00 98.81 415 TYR A CA 1
ATOM 3218 C C . TYR A 1 415 ? -10.665 -3.654 6.239 1.00 98.81 415 TYR A C 1
ATOM 3220 O O . TYR A 1 415 ? -10.355 -3.668 7.429 1.00 98.81 415 TYR A O 1
ATOM 3228 N N . THR A 1 416 ? -10.200 -2.712 5.418 1.00 98.88 416 THR A N 1
ATOM 3229 C CA . THR A 1 416 ? -9.316 -1.621 5.838 1.00 98.88 416 THR A CA 1
ATOM 3230 C C . THR A 1 416 ? -10.039 -0.276 5.877 1.00 98.88 416 THR A C 1
ATOM 3232 O O . THR A 1 416 ? -10.646 0.156 4.898 1.00 98.88 416 THR A O 1
ATOM 3235 N N . TRP A 1 417 ? -9.901 0.445 6.988 1.00 98.75 417 TRP A N 1
ATOM 3236 C CA . TRP A 1 417 ? -10.416 1.809 7.135 1.00 98.75 417 TRP A CA 1
ATOM 3237 C C . TRP A 1 417 ? -9.295 2.840 7.175 1.00 98.75 417 TRP A C 1
ATOM 3239 O O . TRP A 1 417 ? -8.314 2.652 7.881 1.00 98.75 417 TRP A O 1
ATOM 3249 N N . HIS A 1 418 ? -9.437 3.972 6.493 1.00 97.94 418 HIS A N 1
ATOM 3250 C CA . HIS A 1 418 ? -8.455 5.052 6.531 1.00 97.94 418 HIS A CA 1
ATOM 3251 C C . HIS A 1 418 ? -9.002 6.331 7.156 1.00 97.94 418 HIS A C 1
ATOM 3253 O O . HIS A 1 418 ? -9.967 6.909 6.656 1.00 97.94 418 HIS A O 1
ATOM 3259 N N . GLY A 1 419 ? -8.298 6.825 8.175 1.00 96.56 419 GLY A N 1
ATOM 3260 C CA . GLY A 1 419 ? -8.506 8.150 8.753 1.00 96.56 419 GLY A CA 1
ATOM 3261 C C . GLY A 1 419 ? -7.277 9.050 8.567 1.00 96.56 419 GLY A C 1
ATOM 3262 O O . GLY A 1 419 ? -6.154 8.543 8.441 1.00 96.56 419 GLY A O 1
ATOM 3263 N N . PRO A 1 420 ? -7.457 10.382 8.559 1.00 96.31 420 PRO A N 1
ATOM 3264 C CA . PRO A 1 420 ? -6.359 11.320 8.451 1.00 96.31 420 PRO A CA 1
ATOM 3265 C C . PRO A 1 420 ? -5.574 11.376 9.765 1.00 96.31 420 PRO A C 1
ATOM 3267 O O . PRO A 1 420 ? -6.092 11.093 10.849 1.00 96.31 420 PRO A O 1
ATOM 3270 N N . ARG A 1 421 ? -4.308 11.773 9.656 1.00 95.25 421 ARG A N 1
ATOM 3271 C CA . ARG A 1 421 ? -3.413 11.959 10.796 1.00 95.25 421 ARG A CA 1
ATOM 3272 C C . ARG A 1 421 ? -3.558 13.367 11.375 1.00 95.25 421 ARG A C 1
ATOM 3274 O O . ARG A 1 421 ? -3.546 14.346 10.631 1.00 95.25 421 ARG A O 1
ATOM 3281 N N . THR A 1 422 ? -3.566 13.465 12.698 1.00 94.88 422 THR A N 1
ATOM 3282 C CA . THR A 1 422 ? -3.349 14.694 13.463 1.00 94.88 422 THR A CA 1
ATOM 3283 C C . THR A 1 422 ? -2.137 14.466 14.358 1.00 94.88 422 THR A C 1
ATOM 3285 O O . THR A 1 422 ? -2.186 13.648 15.267 1.00 94.88 422 THR A O 1
ATOM 3288 N N . GLN A 1 423 ? -1.021 15.148 14.083 1.00 93.56 423 GLN A N 1
ATOM 3289 C CA . GLN A 1 423 ? 0.263 14.888 14.755 1.00 93.56 423 GLN A CA 1
ATOM 3290 C C . GLN A 1 423 ? 0.668 13.404 14.676 1.00 93.56 423 GLN A C 1
ATOM 3292 O O . GLN A 1 423 ? 1.016 12.948 13.592 1.00 93.56 423 GLN A O 1
ATOM 3297 N N . SER A 1 424 ? 0.615 12.648 15.772 1.00 98.00 424 SER A N 1
ATOM 3298 C CA . SER A 1 424 ? 1.058 11.243 15.825 1.00 98.00 424 SER A CA 1
ATOM 3299 C C . SER A 1 424 ? -0.099 10.241 15.839 1.00 98.00 424 SER A C 1
ATOM 3301 O O . SER A 1 424 ? 0.119 9.037 15.914 1.00 98.00 424 SER A O 1
ATOM 3303 N N . THR A 1 425 ? -1.336 10.729 15.778 1.00 98.12 425 THR A N 1
ATOM 3304 C CA . THR A 1 425 ? -2.561 9.961 16.015 1.00 98.12 425 THR A CA 1
ATOM 3305 C C . THR A 1 425 ? -3.541 10.116 14.854 1.00 98.12 425 THR A C 1
ATOM 3307 O O . THR A 1 425 ? -3.397 11.000 14.006 1.00 98.12 425 THR A O 1
ATOM 3310 N N . TRP A 1 426 ? -4.549 9.247 14.780 1.00 98.38 426 TRP A N 1
ATOM 3311 C CA . TRP A 1 426 ? -5.738 9.505 13.970 1.00 98.38 426 TRP A CA 1
ATOM 3312 C C . TRP A 1 426 ? -6.476 10.721 14.525 1.00 98.38 426 TRP A C 1
ATOM 3314 O O . TRP A 1 426 ? -6.563 10.899 15.745 1.00 98.38 426 TRP A O 1
ATOM 3324 N N . ALA A 1 427 ? -7.046 11.517 13.622 1.00 97.75 427 ALA A N 1
ATOM 3325 C CA . ALA A 1 427 ? -7.975 12.579 13.980 1.00 97.75 427 ALA A CA 1
ATOM 3326 C C . ALA A 1 427 ? -9.136 12.039 14.837 1.00 97.75 427 ALA A C 1
ATOM 3328 O O . ALA A 1 427 ? -9.579 10.898 14.669 1.00 97.75 427 ALA A O 1
ATOM 3329 N N . LYS A 1 428 ? -9.596 12.870 15.781 1.00 97.94 428 LYS A N 1
ATOM 3330 C CA . LYS A 1 428 ? -10.508 12.478 16.866 1.00 97.94 428 LYS A CA 1
ATOM 3331 C C . LYS A 1 428 ? -11.770 11.784 16.348 1.00 97.94 428 LYS A C 1
ATOM 3333 O O . LYS A 1 428 ? -12.013 10.642 16.722 1.00 97.94 428 LYS A O 1
ATOM 3338 N N . ASP A 1 429 ? -12.516 12.432 15.460 1.00 98.00 429 ASP A N 1
ATOM 3339 C CA . ASP A 1 429 ? -13.826 11.946 15.005 1.00 98.00 429 ASP A CA 1
ATOM 3340 C C . ASP A 1 429 ? -13.715 10.633 14.207 1.00 98.00 429 ASP A C 1
ATOM 3342 O O . ASP A 1 429 ? -14.558 9.743 14.318 1.00 98.00 429 ASP A O 1
ATOM 3346 N N . GLN A 1 430 ? -12.642 10.464 13.428 1.00 98.38 430 GLN A N 1
ATOM 3347 C CA . GLN A 1 430 ? -12.361 9.209 12.727 1.00 98.38 430 GLN A CA 1
ATOM 3348 C C . GLN A 1 430 ? -11.976 8.100 13.704 1.00 98.38 430 GLN A C 1
ATOM 3350 O O . GLN A 1 430 ? -12.379 6.951 13.531 1.00 98.38 430 GLN A O 1
ATOM 3355 N N . PHE A 1 431 ? -11.229 8.428 14.759 1.00 98.69 431 PHE A N 1
ATOM 3356 C CA . PHE A 1 431 ? -10.914 7.449 15.789 1.00 98.69 431 PHE A CA 1
ATOM 3357 C C . PHE A 1 431 ? -12.143 7.051 16.620 1.00 98.69 431 PHE A C 1
ATOM 3359 O O . PHE A 1 431 ? -12.290 5.884 16.976 1.00 98.69 431 PHE A O 1
ATOM 3366 N N . GLU A 1 432 ? -13.069 7.975 16.877 1.00 98.75 432 GLU A N 1
ATOM 3367 C CA . GLU A 1 432 ? -14.361 7.657 17.496 1.00 98.75 432 GLU A CA 1
ATOM 3368 C C . GLU A 1 432 ? -15.191 6.704 16.626 1.00 98.75 432 GLU A C 1
ATOM 3370 O O . GLU A 1 432 ? -15.788 5.760 17.148 1.00 98.75 432 GLU A O 1
ATOM 3375 N N . LEU A 1 433 ? -15.183 6.882 15.301 1.00 98.88 433 LEU A N 1
ATOM 3376 C CA . LEU A 1 433 ? -15.810 5.930 14.383 1.00 98.88 433 LEU A CA 1
ATOM 3377 C C . LEU A 1 433 ? -15.118 4.555 14.412 1.00 98.88 433 LEU A C 1
ATOM 3379 O O . LEU A 1 433 ? -15.803 3.535 14.469 1.00 98.88 433 LEU A O 1
ATOM 3383 N N . LEU A 1 434 ? -13.781 4.508 14.448 1.00 98.88 434 LEU A N 1
ATOM 3384 C CA . LEU A 1 434 ? -13.025 3.257 14.605 1.00 98.88 434 LEU A CA 1
ATOM 3385 C C . LEU A 1 434 ? -13.404 2.504 15.890 1.00 98.88 434 LEU A C 1
ATOM 3387 O O . LEU A 1 434 ? -13.550 1.286 15.851 1.00 98.88 434 LEU A O 1
ATOM 3391 N N . LEU A 1 435 ? -13.612 3.207 17.009 1.00 98.88 435 LEU A N 1
ATOM 3392 C CA . LEU A 1 435 ? -14.069 2.595 18.264 1.00 98.88 435 LEU A CA 1
ATOM 3393 C C . LEU A 1 435 ? -15.490 2.021 18.152 1.00 98.88 435 LEU A C 1
ATOM 3395 O O . LEU A 1 435 ? -15.768 0.958 18.704 1.00 98.88 435 LEU A O 1
ATOM 3399 N N . LYS A 1 436 ? -16.389 2.690 17.418 1.00 98.88 436 LYS A N 1
ATOM 3400 C CA . LYS A 1 436 ? -17.744 2.173 17.153 1.00 98.88 436 LYS A CA 1
ATOM 3401 C C . LYS A 1 436 ? -17.706 0.904 16.298 1.00 98.88 436 LYS A C 1
ATOM 3403 O O . LYS A 1 436 ? -18.403 -0.058 16.617 1.00 98.88 436 LYS A O 1
ATOM 3408 N N . ILE A 1 437 ? -16.862 0.880 15.265 1.00 98.88 437 ILE A N 1
ATOM 3409 C CA . ILE A 1 437 ? -16.622 -0.314 14.439 1.00 98.88 437 ILE A CA 1
ATOM 3410 C C . ILE A 1 437 ? -16.052 -1.446 15.302 1.00 98.88 437 ILE A C 1
ATOM 3412 O O . ILE A 1 437 ? -16.569 -2.558 15.256 1.00 98.88 437 ILE A O 1
ATOM 3416 N N . ASP A 1 438 ? -15.057 -1.163 16.147 1.00 98.88 438 ASP A N 1
ATOM 3417 C CA . ASP A 1 438 ? -14.450 -2.147 17.051 1.00 98.88 438 ASP A CA 1
ATOM 3418 C C . ASP A 1 438 ? -15.473 -2.788 18.001 1.00 98.88 438 ASP A C 1
ATOM 3420 O O . ASP A 1 438 ? -15.510 -4.012 18.158 1.00 98.88 438 ASP A O 1
ATOM 3424 N N . ALA A 1 439 ? -16.355 -1.974 18.586 1.00 98.81 439 ALA A N 1
ATOM 3425 C CA . ALA A 1 439 ? -17.446 -2.450 19.430 1.00 98.81 439 ALA A CA 1
ATOM 3426 C C . ALA A 1 439 ? -18.455 -3.302 18.640 1.00 98.81 439 ALA A C 1
ATOM 3428 O O . ALA A 1 439 ? -18.869 -4.365 19.111 1.00 98.81 439 ALA A O 1
ATOM 3429 N N . GLY A 1 440 ? -18.816 -2.873 17.426 1.00 98.75 440 GLY A N 1
ATOM 3430 C CA . GLY A 1 440 ? -19.700 -3.616 16.527 1.00 98.75 440 GLY A CA 1
ATOM 3431 C C . GLY A 1 440 ? -19.132 -4.982 16.134 1.00 98.75 440 GLY A C 1
ATOM 3432 O O . GLY A 1 440 ? -19.822 -5.996 16.254 1.00 98.75 440 GLY A O 1
ATOM 3433 N N . VAL A 1 441 ? -17.861 -5.044 15.734 1.00 98.69 441 VAL A N 1
ATOM 3434 C CA . VAL A 1 441 ? -17.171 -6.300 15.392 1.00 98.69 441 VAL A CA 1
ATOM 3435 C C . VAL A 1 441 ? -17.023 -7.198 16.621 1.00 98.69 441 VAL A C 1
ATOM 3437 O O . VAL A 1 441 ? -17.246 -8.404 16.533 1.00 98.69 441 VAL A O 1
ATOM 3440 N N . THR A 1 442 ? -16.714 -6.631 17.790 1.00 98.38 442 THR A N 1
ATOM 3441 C CA . THR A 1 442 ? -16.650 -7.390 19.049 1.00 98.38 442 THR A CA 1
ATOM 3442 C C . THR A 1 442 ? -17.998 -8.019 19.397 1.00 98.38 442 THR A C 1
ATOM 3444 O O . THR A 1 442 ? -18.040 -9.174 19.811 1.00 98.38 442 THR A O 1
ATOM 3447 N N . LYS A 1 443 ? -19.106 -7.288 19.218 1.00 98.06 443 LYS A N 1
ATOM 3448 C CA . LYS A 1 443 ? -20.460 -7.817 19.435 1.00 98.06 443 LYS A CA 1
ATOM 3449 C C . LYS A 1 443 ? -20.790 -8.936 18.444 1.00 98.06 443 LYS A C 1
ATOM 3451 O O . LYS A 1 443 ? -21.267 -9.980 18.868 1.00 98.06 443 LYS A O 1
ATOM 3456 N N . MET A 1 444 ? -20.490 -8.740 17.158 1.00 97.50 444 MET A N 1
ATOM 3457 C CA . MET A 1 444 ? -20.680 -9.755 16.112 1.00 97.50 444 MET A CA 1
ATOM 3458 C C . MET A 1 444 ? -19.952 -11.062 16.460 1.00 97.50 444 MET A C 1
ATOM 3460 O O . MET A 1 444 ? -20.568 -12.117 16.465 1.00 97.50 444 MET A O 1
ATOM 3464 N N . ARG A 1 445 ? -18.672 -10.988 16.849 1.00 96.25 445 ARG A N 1
ATOM 3465 C CA . ARG A 1 445 ? -17.852 -12.163 17.205 1.00 96.25 445 ARG A CA 1
ATOM 3466 C C . ARG A 1 445 ? -18.281 -12.895 18.482 1.00 96.25 445 ARG A C 1
ATOM 3468 O O . ARG A 1 445 ? -17.799 -13.990 18.709 1.00 96.25 445 ARG A O 1
ATOM 3475 N N . LYS A 1 446 ? -19.098 -12.282 19.343 1.00 93.88 446 LYS A N 1
ATOM 3476 C CA . LYS A 1 446 ? -19.661 -12.946 20.535 1.00 93.88 446 LYS A CA 1
ATOM 3477 C C . LYS A 1 446 ? -20.966 -13.683 20.242 1.00 93.88 446 LYS A C 1
ATOM 3479 O O . LYS A 1 446 ? -21.381 -14.503 21.052 1.00 93.88 446 LYS A O 1
ATOM 3484 N N . ASN A 1 447 ? -21.637 -13.308 19.155 1.00 87.12 447 ASN A N 1
ATOM 3485 C CA . ASN A 1 447 ? -22.930 -13.857 18.762 1.00 87.12 447 ASN A CA 1
ATOM 3486 C C . ASN A 1 447 ? -22.799 -15.006 17.749 1.00 87.12 447 ASN A C 1
ATOM 3488 O O . ASN A 1 447 ? -23.774 -15.724 17.544 1.00 87.12 447 ASN A O 1
ATOM 3492 N N . ASN A 1 448 ? -21.624 -15.141 17.130 1.00 71.94 448 ASN A N 1
ATOM 3493 C CA . ASN A 1 448 ? -21.199 -16.284 16.323 1.00 71.94 448 ASN A CA 1
ATOM 3494 C C . ASN A 1 448 ? -20.357 -17.214 17.195 1.00 71.94 448 ASN A C 1
ATOM 3496 O O . ASN A 1 448 ? -20.413 -18.437 16.953 1.00 71.94 448 ASN A O 1
#

Sequence (448 aa):
MVAKAAKSAKAPKALPQKSLDGKGQEFVLQGLISGRMHETKKRMIYELSYGLEGKRMRTSGSGGKNAPGIDYKKFVGKYVRLTGRGQRTDKGIALNKITQIEPLSRADLDAYLNALEAAKTRPFDASPNALPFAGTWGPRLSLPTAKQPDVVDDFKVSDFAKQFSKLKSASYIVVNVTQPSGPCYFSGPNPQLAKISSKLKASITTRDLLGEVLDAIAKDGKKALVYYACEGFHKGDDTRPQKEKDMRSAWDKYVESVPMTNNEALGELVVGYYAKRYGNKIHGWWFDGAGVLDKDDRLLWRKLVREGNPEAMVAFNRMAGPPFRSTPECDVFGGHPTPRSREHFWSLVNLPMIEGVESGAWMDPEGKPVDEPGMGALGHVFMGMQDRWNSGKCEFPPEQAIEWTQRVLSAGGMYTWHGPRTQSTWAKDQFELLLKIDAGVTKMRKNN

Secondary structure (DSSP, 8-state):
----PPPPPPPPPPP-----S--PEEEEEEEEEEEEEETTTTEEEEEEEE-STT--EEE---SSTTSTT--GGGGTTSEEEEEEEEEEETTEEEEEEEEEEEE--HHHHHHHHHHHHHTTSPP----GGGGGGTT-EEEE-----TTSHHHHHH--HHHHHHHHTT-SS--EEEEESEETTEEEEESS--HHHHHH-HHHHTTS-SS-HHHHHHHHHHHTT-EEEEEEETTGGG-S-TTS-HHHHHHHHHHHHHHTTTTS-HHHHHIIIIIIHHHHHHGGG--EEEEETGGGS-HHHHHHHHHHHHHH-TT-EEEE----SSS----TT-SB-----S-TTTS-TTSGGGHHHHHHHHH-SEE-TTS-B-SSTTSSEE-EEEEESEEETTEEEE-S-HHHHHHHHHHHHHTT-EEEEE--EETTEE-HHHHHHHHHHHHHHHHHHHH-

Radius of gyration: 25.12 Å; Cα contacts (8 Å, |Δi|>4): 898; chains: 1; bounding box: 50×60×77 Å

Nearest PDB structures (foldseek):
  6m8n-assembly1_A  TM=8.312E-01  e=1.293E-17  Psychromonas
  6dlh-assembly1_A  TM=8.330E-01  e=1.432E-16  Mariniflexile fucanivorans
  8bpd-assembly1_A  TM=8.133E-01  e=5.047E-16  Flagellimonas eckloniae
  8byv-assembly1_q  TM=3.594E-01  e=2.806E-01  Staphylococcus aureus subsp. aureus NCTC 8325
  6y0g-assembly1_SL  TM=3.235E-01  e=1.047E+00  Homo sapiens

Foldseek 3Di:
DDDDDDDDDPDPDPDDDDDLPQPADKDKDKAAWAWDQDPVVRDIFIWGWDDDPPDTQTARPGPPDQEPPDDSVVRHGFIWIWMAGFDQDPSGTHGSHTDDIDGDDPVRSVVVVVVVVCVQAPPFDFQVLCLVQFLAEEEEEEQDWLVCQVLLVLADLVVALVQRLLLPRHAAYEYAQAGDVGQLTGSADQVVLVVLDPLSNSRGYPDGSVLSNLVSCVVSVHAYAYEHEQCHLNPDDPVDDVSSVSSSVSLVVVCVVDPDDSLRCCLVRPLLRVLQVNARSHSEYQYHCLLVPDPVSLVSNLVSNCVRYVSHFYFRDNDEAPPQFGGSSGQAGNQHYHDLVVDAQQDCSRVVLLVLCLQAQADARRSHHDDDPSGHHGREHATEQASDQADHDRDRDLVSLLVSSLSNSVNRGYYYYGAHDDSNYGDDRVSVSSSSNSVSSVVSVVVD

Solvent-accessible surface area (backbone atoms only — not comparable to full-atom values): 23766 Å² total; per-residue (Å²): 134,84,86,82,79,78,80,76,80,75,74,79,77,75,76,85,91,78,84,90,79,62,82,41,58,79,44,83,47,68,32,36,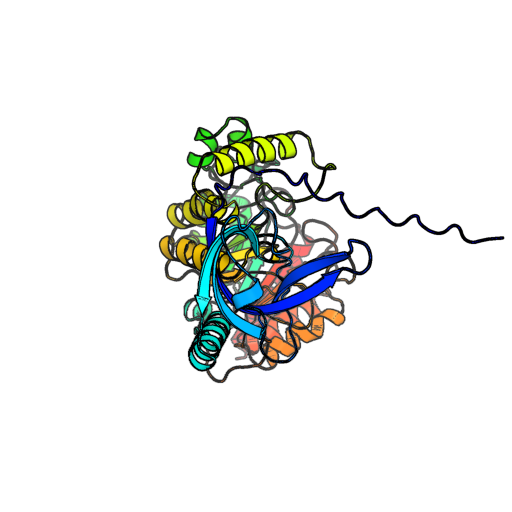30,42,72,45,75,37,82,91,74,76,40,71,34,33,35,49,40,39,64,68,94,93,54,80,54,66,37,88,52,59,68,44,92,39,32,79,94,60,73,63,76,84,39,51,82,31,40,28,40,36,34,26,20,20,46,82,50,100,78,43,67,49,68,57,28,47,78,47,78,42,85,40,54,70,68,59,50,51,51,50,50,48,50,51,51,59,64,66,44,62,73,89,66,49,16,65,48,32,50,90,42,50,44,30,34,24,50,30,45,69,58,56,17,27,81,38,52,69,56,44,72,66,46,41,60,67,57,30,43,65,53,59,68,71,43,77,62,46,48,35,41,34,37,35,48,26,26,87,97,39,35,53,14,21,18,30,56,50,73,67,45,42,69,76,32,76,56,41,35,57,24,30,27,89,59,49,52,44,58,56,45,40,52,48,39,49,74,73,74,28,44,28,30,34,34,35,40,61,47,33,63,70,66,75,67,94,85,56,58,67,70,56,53,47,28,26,54,53,47,51,58,48,39,75,74,46,105,45,54,69,66,54,46,47,30,54,68,45,50,24,42,53,24,50,73,50,17,79,52,42,44,25,42,40,29,35,62,31,67,83,45,57,72,67,50,45,51,50,42,50,49,32,38,32,74,20,16,76,58,35,23,35,17,56,20,64,68,54,23,75,78,55,54,47,47,73,77,24,17,30,34,44,28,42,46,45,52,64,96,80,38,62,68,76,38,72,84,40,45,62,55,46,54,45,18,50,72,27,14,19,13,43,43,80,43,46,60,47,96,46,87,36,35,35,21,36,29,30,46,39,43,44,39,31,79,35,69,75,43,71,61,65,69,52,54,65,68,59,54,30,50,54,48,46,50,24,28,73,40,34,6,27,40,38,41,30,37,27,60,47,91,46,33,61,34,67,66,43,45,54,48,51,50,52,35,29,52,46,48,47,53,53,65,72,76,108

pLDDT: mean 84.46, std 19.06, range [26.45, 98.94]

Mean predicted aligned error: 12.3 Å